Protein AF-A0A6N2Z774-F1 (afdb_monomer_lite)

Radius of gyration: 29.75 Å; chains: 1; bounding box: 78×82×77 Å

Secondary structure (DSSP, 8-state):
-HHHHHHHHHHHHHHHHHHHHHHHHHHHHHHHHHHHHHHHHHHHHHS-SSEEE-TTTHHHHHT---HHHHHHHHHHHHHHHT---HHHHHHHHHHHHHHHHHHHHHHHHHHHHHHTT--EEES-HHHH--HHHHHHHS---TTS-HHHHHHHHHHHHHHHHHHHHHHHHHHHHH-THHHH-EEEEEEESS---SSTT-EEEETTEEEEE-SSS-EEEEE-TT--HHHHHHHHHHHHHHHTS--EEPPS-HHHHHHHHHHHHT--TTHHHHTTSTTGGG-SS---EEEEPP-BPPGGGSSEEEEPPPTTHHHHHHHHHHHT--SHHHHHHHHHHHHHHHIIIIIHHHH--SS--HHHHHHHHHHHHHH---SPPEEEETTTTEEEEHHHHHHHHHHHHHHHHHHSTTTTTS-HHHHHHHHHHHHHH-SS--GGGG---TTHHHHHHHHHHHHHHHHHHHHHHHH-GGGTT-B---HHHHHGGG--

pLDDT: mean 84.82, std 15.82, range [30.66, 98.56]

Sequence (484 aa):
MQRVLCFMYFIVIIEVNVIKLKVLIYLLEDVRVKKIEDDIRQIEKEISETKIILRYGAMSISLFDLEQYEKVVVKINKEREKNQNLEFRKSLIRKYKLVFLSKKRKLNKILNNLKNNKVEFVPKVETVVNKEYLQKFYTYREDISLKENSKHFLKKRINYCIDKVNEELFLLNFHESVYMNSMDEYIGGDFRYRYDAEAIVYEDVNILQDGSHHFAIYTNEKTREKTKRDILNILAYLNGTPIFLFTQNPSFNRKIDDLYQQFDLLDMLRLRKSEYFKEETEEAISLQLPILKNYKNYNVVLFKALEHGEIVDLYHSSLKQFEPLPRCVFLYRVFEYAASVDYKVRVRPTEYKPEDAIEYYIEKAMSYNPNPLYYMNFSSRRITNYFTKLKSEARKIFKEWSVHPYKKNKSRGEIIYSIGRNLVAHGGNGEHNMKYDYDKNYKHINDVNIVLELISRYVIELLNPELKNAVERRKTYYEKKYNY

Organism: Clostridium butyricum (NCBI:txid1492)

Structure (mmCIF, N/CA/C/O backbone):
data_AF-A0A6N2Z774-F1
#
_entry.id   AF-A0A6N2Z774-F1
#
loop_
_atom_site.group_PDB
_atom_site.id
_atom_site.type_symbol
_atom_site.label_atom_id
_atom_site.label_alt_id
_atom_site.label_comp_id
_atom_site.label_asym_id
_atom_site.label_entity_id
_atom_site.label_seq_id
_atom_site.pdbx_PDB_ins_code
_atom_site.Cartn_x
_atom_site.Cartn_y
_atom_site.Cartn_z
_atom_site.occupancy
_atom_site.B_iso_or_equiv
_atom_site.auth_seq_id
_atom_site.auth_comp_id
_atom_site.auth_asym_id
_atom_site.auth_atom_id
_atom_site.pdbx_PDB_model_num
ATOM 1 N N . MET A 1 1 ? 22.077 -53.895 34.869 1.00 47.25 1 MET A N 1
ATOM 2 C CA . MET A 1 1 ? 20.632 -53.715 35.144 1.00 47.25 1 MET A CA 1
ATOM 3 C C . MET A 1 1 ? 20.310 -52.382 35.844 1.00 47.25 1 MET A C 1
ATOM 5 O O . MET A 1 1 ? 19.421 -51.687 35.378 1.00 47.25 1 MET A O 1
ATOM 9 N N . GLN A 1 2 ? 21.068 -51.941 36.860 1.00 36.53 2 GLN A N 1
ATOM 10 C CA . GLN A 1 2 ? 20.840 -50.657 37.568 1.00 36.53 2 GLN A CA 1
ATOM 11 C C . GLN A 1 2 ? 20.927 -49.372 36.709 1.00 36.53 2 GLN A C 1
ATOM 13 O O . GLN A 1 2 ? 20.172 -48.436 36.946 1.00 36.53 2 GLN A O 1
ATOM 18 N N . ARG A 1 3 ? 21.784 -49.314 35.676 1.00 32.78 3 ARG A N 1
ATOM 19 C CA . ARG A 1 3 ? 21.921 -48.115 34.814 1.00 32.78 3 ARG A CA 1
ATOM 20 C C . ARG A 1 3 ? 20.720 -47.853 33.889 1.00 32.78 3 ARG A C 1
ATOM 22 O O . ARG A 1 3 ? 20.478 -46.706 33.536 1.00 32.78 3 ARG A O 1
ATOM 29 N N . VAL A 1 4 ? 19.956 -48.888 33.530 1.00 38.62 4 VAL A N 1
ATOM 30 C CA . VAL A 1 4 ? 18.774 -48.765 32.649 1.00 38.62 4 VAL A CA 1
ATOM 31 C C . VAL A 1 4 ? 17.563 -48.242 33.430 1.00 38.62 4 VAL A C 1
ATOM 33 O O . VAL A 1 4 ? 16.825 -47.398 32.929 1.00 38.62 4 VAL A O 1
ATOM 36 N N . LEU A 1 5 ? 17.421 -48.652 34.697 1.00 32.88 5 LEU A N 1
ATOM 37 C CA . LEU A 1 5 ? 16.381 -48.143 35.596 1.00 32.88 5 LEU A CA 1
ATOM 38 C C . LEU A 1 5 ? 16.539 -46.644 35.895 1.00 32.88 5 LEU A C 1
ATOM 40 O O . LEU A 1 5 ? 15.542 -45.929 35.875 1.00 32.88 5 LEU A O 1
ATOM 44 N N . CYS A 1 6 ? 17.765 -46.141 36.092 1.00 32.25 6 CYS A N 1
ATOM 45 C CA . CYS A 1 6 ? 17.994 -44.701 36.280 1.00 32.25 6 CYS A CA 1
ATOM 46 C C . CYS A 1 6 ? 17.618 -43.866 35.045 1.00 32.25 6 CYS A C 1
ATOM 48 O O . CYS A 1 6 ? 17.086 -42.771 35.202 1.00 32.25 6 CYS A O 1
ATOM 50 N N . PHE A 1 7 ? 17.856 -44.372 33.829 1.00 32.38 7 PHE A N 1
ATOM 51 C CA . PHE A 1 7 ? 17.559 -43.642 32.591 1.00 32.38 7 PHE A CA 1
ATOM 52 C C . PHE A 1 7 ? 16.049 -43.571 32.313 1.00 32.38 7 PHE A C 1
ATOM 54 O O . PHE A 1 7 ? 15.537 -42.508 31.967 1.00 32.38 7 PHE A O 1
ATOM 61 N N . MET A 1 8 ? 15.311 -44.662 32.559 1.00 30.66 8 MET A N 1
ATOM 62 C CA . MET A 1 8 ? 13.842 -44.654 32.490 1.00 30.66 8 MET A CA 1
ATOM 63 C C . MET A 1 8 ? 13.223 -43.728 33.543 1.00 30.66 8 MET A C 1
ATOM 65 O O . MET A 1 8 ? 12.298 -42.986 33.226 1.00 30.66 8 MET A O 1
ATOM 69 N N . TYR A 1 9 ? 13.759 -43.703 34.769 1.00 32.72 9 TYR A N 1
ATOM 70 C CA . TYR A 1 9 ? 13.287 -42.783 35.810 1.00 32.72 9 TYR A CA 1
ATOM 71 C C . TYR A 1 9 ? 13.523 -41.314 35.427 1.00 32.72 9 TYR A C 1
ATOM 73 O O . TYR A 1 9 ? 12.666 -40.467 35.666 1.00 32.72 9 TYR A O 1
ATOM 81 N N . PHE A 1 10 ? 14.653 -41.008 34.780 1.00 32.38 10 PHE A N 1
ATOM 82 C CA . PHE A 1 10 ? 14.978 -39.657 34.319 1.00 32.38 10 PHE A CA 1
ATOM 83 C C . PHE A 1 10 ? 14.059 -39.195 33.175 1.00 32.38 10 PHE A C 1
ATOM 85 O O . PHE A 1 10 ? 13.571 -38.067 33.204 1.00 32.38 10 PHE A O 1
ATOM 92 N N . ILE A 1 11 ? 13.754 -40.076 32.213 1.00 37.44 11 ILE A N 1
ATOM 93 C CA . ILE A 1 11 ? 12.812 -39.792 31.115 1.00 37.44 11 ILE A CA 1
ATOM 94 C C . ILE A 1 11 ? 11.395 -39.561 31.654 1.00 37.44 11 ILE A C 1
ATOM 96 O O . ILE A 1 11 ? 10.767 -38.567 31.299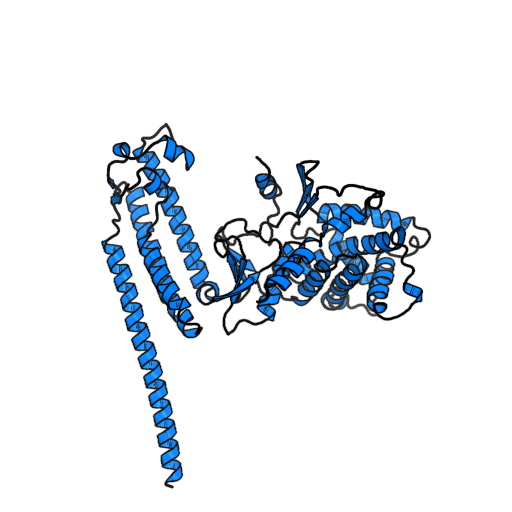 1.00 37.44 11 ILE A O 1
ATOM 100 N N . VAL A 1 12 ? 10.921 -40.406 32.576 1.00 37.09 12 VAL A N 1
ATOM 101 C CA . VAL A 1 12 ? 9.593 -40.249 33.195 1.00 37.09 12 VAL A CA 1
ATOM 102 C C . VAL A 1 12 ? 9.509 -38.957 34.014 1.00 37.09 12 VAL A C 1
ATOM 104 O O . VAL A 1 12 ? 8.499 -38.261 33.957 1.00 37.09 12 VAL A O 1
ATOM 107 N N . ILE A 1 13 ? 10.569 -38.570 34.736 1.00 40.72 13 ILE A N 1
ATOM 108 C CA . ILE A 1 13 ? 10.607 -37.291 35.467 1.00 40.72 13 ILE A CA 1
ATOM 109 C C . ILE A 1 13 ? 10.558 -36.098 34.502 1.00 40.72 13 ILE A C 1
ATOM 111 O O . ILE A 1 13 ? 9.846 -35.129 34.776 1.00 40.72 13 ILE A O 1
ATOM 115 N N . ILE A 1 14 ? 11.271 -36.154 33.373 1.00 39.88 14 ILE A N 1
ATOM 116 C CA . ILE A 1 14 ? 11.230 -35.101 32.349 1.00 39.88 14 ILE A CA 1
ATOM 117 C C . ILE A 1 14 ? 9.830 -35.013 31.728 1.00 39.88 14 ILE A C 1
ATOM 119 O O . ILE A 1 14 ? 9.268 -33.921 31.678 1.00 39.88 14 ILE A O 1
ATOM 123 N N . GLU A 1 15 ? 9.224 -36.131 31.327 1.00 37.12 15 GLU A N 1
ATOM 124 C CA . GLU A 1 15 ? 7.875 -36.145 30.746 1.00 37.12 15 GLU A CA 1
ATOM 125 C C . GLU A 1 15 ? 6.809 -35.657 31.733 1.00 37.12 15 GLU A C 1
ATOM 127 O O . GLU A 1 15 ? 5.984 -34.813 31.382 1.00 37.12 15 GLU A O 1
ATOM 132 N N . VAL A 1 16 ? 6.858 -36.099 32.993 1.00 42.56 16 VAL A N 1
ATOM 133 C CA . VAL A 1 16 ? 5.933 -35.646 34.044 1.00 42.56 16 VAL A CA 1
ATOM 134 C C . VAL A 1 16 ? 6.113 -34.155 34.332 1.00 42.56 16 VAL A C 1
ATOM 136 O O . VAL A 1 16 ? 5.120 -33.452 34.526 1.00 42.56 16 VAL A O 1
ATOM 139 N N . ASN A 1 17 ? 7.343 -33.635 34.322 1.00 40.78 17 ASN A N 1
ATOM 140 C CA . ASN A 1 17 ? 7.591 -32.203 34.499 1.00 40.78 17 ASN A CA 1
ATOM 141 C C . ASN A 1 17 ? 7.139 -31.378 33.288 1.00 40.78 17 ASN A C 1
ATOM 143 O O . ASN A 1 17 ? 6.562 -30.311 33.480 1.00 40.78 17 ASN A O 1
ATOM 147 N N . VAL A 1 18 ? 7.306 -31.874 32.059 1.00 45.81 18 VAL A N 1
ATOM 148 C CA . VAL A 1 18 ? 6.792 -31.225 30.840 1.00 45.81 18 VAL A CA 1
ATOM 149 C C . VAL A 1 18 ? 5.260 -31.218 30.824 1.00 45.81 18 VAL A C 1
ATOM 151 O O . VAL A 1 18 ? 4.656 -30.200 30.483 1.00 45.81 18 VAL A O 1
ATOM 154 N N . ILE A 1 19 ? 4.613 -32.310 31.241 1.00 48.25 19 ILE A N 1
ATOM 155 C CA . ILE A 1 19 ? 3.152 -32.387 31.379 1.00 48.25 19 ILE A CA 1
ATOM 156 C C . ILE A 1 19 ? 2.670 -31.428 32.473 1.00 48.25 19 ILE A C 1
ATOM 158 O O . ILE A 1 19 ? 1.749 -30.653 32.230 1.00 48.25 19 ILE A O 1
ATOM 162 N N . LYS A 1 20 ? 3.318 -31.401 33.645 1.00 40.59 20 LYS A N 1
ATOM 163 C CA . LYS A 1 20 ? 2.998 -30.446 34.720 1.00 40.59 20 LYS A CA 1
ATOM 164 C C . LYS A 1 20 ? 3.179 -28.998 34.276 1.00 40.59 20 LYS A C 1
ATOM 166 O O . LYS A 1 20 ? 2.333 -28.174 34.600 1.00 40.59 20 LYS A O 1
ATOM 171 N N . LEU A 1 21 ? 4.222 -28.689 33.505 1.00 45.69 21 LEU A N 1
ATOM 172 C CA . LEU A 1 21 ? 4.452 -27.348 32.967 1.00 45.69 21 LEU A CA 1
ATOM 173 C C . LEU A 1 21 ? 3.362 -26.960 31.959 1.00 45.69 21 LEU A C 1
ATOM 175 O O . LEU A 1 21 ? 2.822 -25.862 32.046 1.00 45.69 21 LEU A O 1
ATOM 179 N N . LYS A 1 22 ? 2.971 -27.871 31.058 1.00 40.91 22 LYS A N 1
ATOM 180 C CA . LYS A 1 22 ? 1.853 -27.660 30.121 1.00 40.91 22 LYS A CA 1
ATOM 181 C C . LYS A 1 22 ? 0.523 -27.457 30.848 1.00 40.91 22 LYS A C 1
ATOM 183 O O . LYS A 1 22 ? -0.221 -26.550 30.494 1.00 40.91 22 LYS A O 1
ATOM 188 N N . VAL A 1 23 ? 0.242 -28.252 31.880 1.00 47.69 23 VAL A N 1
ATOM 189 C CA . VAL A 1 23 ? -0.965 -28.118 32.712 1.00 47.69 23 VAL A CA 1
ATOM 190 C C . VAL A 1 23 ? -0.944 -26.808 33.500 1.00 47.69 23 VAL A C 1
ATOM 192 O O . VAL A 1 23 ? -1.961 -26.129 33.566 1.00 47.69 23 VAL A O 1
ATOM 195 N N . LEU A 1 24 ? 0.204 -26.399 34.044 1.00 44.47 24 LEU A N 1
ATOM 196 C CA . LEU A 1 24 ? 0.349 -25.130 34.758 1.00 44.47 24 LEU A CA 1
ATOM 197 C C . LEU A 1 24 ? 0.177 -23.927 33.819 1.00 44.47 24 LEU A C 1
ATOM 199 O O . LEU A 1 24 ? -0.508 -22.977 34.178 1.00 44.47 24 LEU A O 1
ATOM 203 N N . ILE A 1 25 ? 0.744 -23.979 32.609 1.00 52.06 25 ILE A N 1
ATOM 204 C CA . ILE A 1 25 ? 0.536 -22.966 31.563 1.00 52.06 25 ILE A CA 1
ATOM 205 C C . ILE A 1 25 ? -0.949 -22.897 31.197 1.00 52.06 25 ILE A C 1
ATOM 207 O O . ILE A 1 25 ? -1.516 -21.809 31.201 1.00 52.06 25 ILE A O 1
ATOM 211 N N . TYR A 1 26 ? -1.600 -24.042 30.982 1.00 45.62 26 TYR A N 1
ATOM 212 C CA . TYR A 1 26 ? -3.029 -24.113 30.673 1.00 45.62 26 TYR A CA 1
ATOM 213 C C . TYR A 1 26 ? -3.905 -23.546 31.803 1.00 45.62 26 TYR A C 1
ATOM 215 O O . TYR A 1 26 ? -4.822 -22.768 31.554 1.00 45.62 26 TYR A O 1
ATOM 223 N N . LEU A 1 27 ? -3.592 -23.868 33.062 1.00 39.91 27 LEU A N 1
ATOM 224 C CA . LEU A 1 27 ? -4.285 -23.333 34.238 1.00 39.91 27 LEU A CA 1
ATOM 225 C C . LEU A 1 27 ? -4.057 -21.823 34.403 1.00 39.91 27 LEU A C 1
ATOM 227 O O . LEU A 1 27 ? -4.984 -21.092 34.747 1.00 39.91 27 LEU A O 1
ATOM 231 N N . LEU A 1 28 ? -2.846 -21.329 34.134 1.00 49.28 28 LEU A N 1
ATOM 232 C CA . LEU A 1 28 ? -2.536 -19.898 34.161 1.00 49.28 28 LEU A CA 1
ATOM 233 C C . LEU A 1 28 ? -3.227 -19.138 33.022 1.00 49.28 28 LEU A C 1
ATOM 235 O O . LEU A 1 28 ? -3.671 -18.006 33.228 1.00 49.28 28 LEU A O 1
ATOM 239 N N . GLU A 1 29 ? -3.349 -19.743 31.841 1.00 51.03 29 GLU A N 1
ATOM 240 C CA . GLU A 1 29 ? -4.142 -19.205 30.736 1.00 51.03 29 GLU A CA 1
ATOM 241 C C . GLU A 1 29 ? -5.631 -19.149 31.097 1.00 51.03 29 GLU A C 1
ATOM 243 O O . GLU A 1 29 ? -6.246 -18.097 30.925 1.00 51.03 29 GLU A O 1
ATOM 248 N N . ASP A 1 30 ? -6.186 -20.207 31.694 1.00 51.56 30 ASP A N 1
ATOM 249 C CA . ASP A 1 30 ? -7.592 -20.271 32.115 1.00 51.56 30 ASP A CA 1
ATOM 250 C C . ASP A 1 30 ? -7.929 -19.229 33.204 1.00 51.56 30 ASP A C 1
ATOM 252 O O . ASP A 1 30 ? -8.925 -18.508 33.107 1.00 51.56 30 ASP A O 1
ATOM 256 N N . VAL A 1 31 ? -7.051 -19.041 34.199 1.00 52.81 31 VAL A N 1
ATOM 257 C CA . VAL A 1 31 ? -7.209 -18.000 35.237 1.00 52.81 31 VAL A CA 1
ATOM 258 C C . VAL A 1 31 ? -7.150 -16.589 34.640 1.00 52.81 31 VAL A C 1
ATOM 260 O O . VAL A 1 31 ? -7.926 -15.709 35.020 1.00 52.81 31 VAL A O 1
ATOM 263 N N . ARG A 1 32 ? -6.250 -16.343 33.680 1.00 53.53 32 ARG A N 1
ATOM 264 C CA . ARG A 1 32 ? -6.123 -15.024 33.037 1.00 53.53 32 ARG A CA 1
ATOM 265 C C . ARG A 1 32 ? -7.250 -14.736 32.040 1.00 53.53 32 ARG A C 1
ATOM 267 O O . ARG A 1 32 ? -7.581 -13.568 31.852 1.00 53.53 32 ARG A O 1
ATOM 274 N N . VAL A 1 33 ? -7.830 -15.752 31.398 1.00 56.53 33 VAL A N 1
ATOM 275 C CA . VAL A 1 33 ? -9.018 -15.613 30.535 1.00 56.53 33 VAL A CA 1
ATOM 276 C C . VAL A 1 33 ? -10.262 -15.314 31.374 1.00 56.53 33 VAL A C 1
ATOM 278 O O . VAL A 1 33 ? -10.975 -14.365 31.047 1.00 56.53 33 VAL A O 1
ATOM 281 N N . LYS A 1 34 ? -10.458 -16.006 32.508 1.00 60.34 34 LYS A N 1
ATOM 282 C CA . LYS A 1 34 ? -11.542 -15.710 33.468 1.00 60.34 34 LYS A CA 1
ATOM 283 C C . LYS A 1 34 ? -11.549 -14.244 33.909 1.00 60.34 34 LYS A C 1
ATOM 285 O O . LYS A 1 34 ? -12.595 -13.604 33.903 1.00 60.34 34 LYS A O 1
ATOM 290 N N . LYS A 1 35 ? -10.370 -13.664 34.157 1.00 73.00 35 LYS A N 1
ATOM 291 C CA . LYS A 1 35 ? -10.234 -12.246 34.531 1.00 73.00 35 LYS A CA 1
ATOM 292 C C . LYS A 1 35 ? -10.750 -11.267 33.461 1.00 73.00 35 LYS A C 1
ATOM 294 O O . LYS A 1 35 ? -11.271 -10.212 33.807 1.00 73.00 35 LYS A O 1
ATOM 299 N N . ILE A 1 36 ? -10.622 -11.596 32.173 1.00 78.94 36 ILE A N 1
ATOM 300 C CA . ILE A 1 36 ? -11.123 -10.743 31.079 1.00 78.94 36 ILE A CA 1
ATOM 301 C C . ILE A 1 36 ? -12.623 -10.922 30.882 1.00 78.94 36 ILE A C 1
ATOM 303 O O . ILE A 1 36 ? -13.319 -9.950 30.607 1.00 78.94 36 ILE A O 1
ATOM 307 N N . GLU A 1 37 ? -13.136 -12.139 31.040 1.00 82.31 37 GLU A N 1
ATOM 308 C CA . GLU A 1 37 ? -14.579 -12.374 31.020 1.00 82.31 37 GLU A CA 1
ATOM 309 C C . GLU A 1 37 ? -15.283 -11.627 32.157 1.00 82.31 37 GLU A C 1
ATOM 311 O O . GLU A 1 37 ? -16.344 -11.047 31.936 1.00 82.31 37 GLU A O 1
ATOM 316 N N . ASP A 1 38 ? -14.673 -11.568 33.340 1.00 86.31 38 ASP A N 1
ATOM 317 C CA . ASP A 1 38 ? -15.190 -10.785 34.462 1.00 86.31 38 ASP A CA 1
ATOM 318 C C . ASP A 1 38 ? -15.124 -9.272 34.197 1.00 86.31 38 ASP A C 1
ATOM 320 O O . ASP A 1 38 ? -16.117 -8.578 34.430 1.00 86.31 38 ASP A O 1
ATOM 324 N N . ASP A 1 39 ? -14.023 -8.766 33.621 1.00 87.81 39 ASP A N 1
ATOM 325 C CA . ASP A 1 39 ? -13.931 -7.375 33.148 1.00 87.81 39 ASP A CA 1
ATOM 326 C C . ASP A 1 39 ? -15.054 -7.070 32.131 1.00 87.81 39 ASP A C 1
ATOM 328 O O . ASP A 1 39 ? -15.746 -6.059 32.250 1.00 87.81 39 ASP A O 1
ATOM 332 N N . ILE A 1 40 ? -15.297 -7.960 31.159 1.00 89.81 40 ILE A N 1
ATOM 333 C CA . ILE A 1 40 ? -16.375 -7.813 30.168 1.00 89.81 40 ILE A CA 1
ATOM 334 C C . ILE A 1 40 ? -17.751 -7.802 30.847 1.00 89.81 40 ILE A C 1
ATOM 336 O O . ILE A 1 40 ? -18.559 -6.920 30.559 1.00 89.81 40 ILE A O 1
ATOM 340 N N . ARG A 1 41 ? -18.025 -8.732 31.770 1.00 89.12 41 ARG A N 1
ATOM 341 C CA . ARG A 1 41 ? -19.296 -8.784 32.517 1.00 89.12 41 ARG A CA 1
ATOM 342 C C . ARG A 1 41 ? -19.533 -7.510 33.321 1.00 89.12 41 ARG A C 1
ATOM 344 O O . ARG A 1 41 ? -20.669 -7.046 33.411 1.00 89.12 41 ARG A O 1
ATOM 351 N N . GLN A 1 42 ? -18.482 -6.939 33.906 1.00 90.94 42 GLN A N 1
ATOM 352 C CA . GLN A 1 42 ? -18.581 -5.677 34.633 1.00 90.94 42 GLN A CA 1
ATOM 353 C C . GLN A 1 42 ? -18.940 -4.522 33.690 1.00 90.94 42 GLN A C 1
ATOM 355 O O . GLN A 1 42 ? -19.852 -3.750 33.984 1.00 90.94 42 GLN A O 1
ATOM 360 N N . ILE A 1 43 ? -18.296 -4.453 32.523 1.00 90.31 43 ILE A N 1
ATOM 361 C CA . ILE A 1 43 ? -18.602 -3.456 31.487 1.00 90.31 43 ILE A CA 1
ATOM 362 C C . ILE A 1 43 ? -20.043 -3.601 30.985 1.00 90.31 43 ILE A C 1
ATOM 364 O O . ILE A 1 43 ? -20.740 -2.605 30.782 1.00 90.31 43 ILE A O 1
ATOM 368 N N . GLU A 1 44 ? -20.520 -4.834 30.798 1.00 89.25 44 GLU A N 1
ATOM 369 C CA . GLU A 1 44 ? -21.893 -5.095 30.364 1.00 89.25 44 GLU A CA 1
ATOM 370 C C . GLU A 1 44 ? -22.939 -4.550 31.345 1.00 89.25 44 GLU A C 1
ATOM 372 O O . GLU A 1 44 ? -24.003 -4.124 30.884 1.00 89.25 44 GLU A O 1
ATOM 377 N N . LYS A 1 45 ? -22.627 -4.524 32.650 1.00 89.38 45 LYS A N 1
ATOM 378 C CA . LYS A 1 45 ? -23.465 -3.932 33.706 1.00 89.38 45 LYS A CA 1
ATOM 379 C C . LYS A 1 45 ? -23.350 -2.407 33.773 1.00 89.38 45 LYS A C 1
ATOM 381 O O . LYS A 1 45 ? -24.348 -1.744 34.029 1.00 89.38 45 LYS A O 1
ATOM 386 N N . GLU A 1 46 ? -22.155 -1.856 33.555 1.00 90.44 46 GLU A N 1
ATOM 387 C CA . GLU A 1 46 ? -21.887 -0.411 33.628 1.00 90.44 46 GLU A CA 1
ATOM 388 C C . GLU A 1 46 ? -22.524 0.358 32.461 1.00 90.44 46 GLU A C 1
ATOM 390 O O . GLU A 1 46 ? -23.138 1.409 32.650 1.00 90.44 46 GLU A O 1
ATOM 395 N N . ILE A 1 47 ? -22.387 -0.163 31.238 1.00 90.62 47 ILE A N 1
ATOM 396 C CA . ILE A 1 47 ? -22.847 0.530 30.034 1.00 90.62 47 ILE A CA 1
ATOM 397 C C . ILE A 1 47 ? -24.347 0.304 29.852 1.00 90.62 47 ILE A C 1
ATOM 399 O O . ILE A 1 47 ? -24.803 -0.808 29.560 1.00 90.62 47 ILE A O 1
ATOM 403 N N . SER A 1 48 ? -25.117 1.385 29.936 1.00 91.19 48 SER A N 1
ATOM 404 C CA . SER A 1 48 ? -26.541 1.348 29.616 1.00 91.19 48 SER A CA 1
ATOM 405 C C . SER A 1 48 ? -26.784 1.124 28.122 1.00 91.19 48 SER A C 1
ATOM 407 O O . SER A 1 48 ? -26.095 1.669 27.261 1.00 91.19 48 SER A O 1
ATOM 409 N N . GLU A 1 49 ? -27.804 0.327 27.808 1.00 94.56 49 GLU A N 1
ATOM 410 C CA . GLU A 1 49 ? -28.245 0.074 26.430 1.00 94.56 49 GLU A CA 1
ATOM 411 C C . GLU A 1 49 ? -29.350 1.038 25.979 1.00 94.56 49 GLU A C 1
ATOM 413 O O . GLU A 1 49 ? -29.711 1.063 24.801 1.00 94.56 49 GLU A O 1
ATO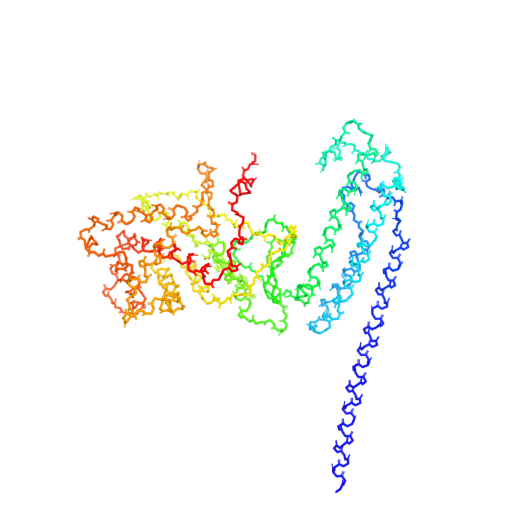M 418 N N . THR A 1 50 ? -29.911 1.801 26.920 1.00 94.25 50 THR A N 1
ATOM 419 C CA . THR A 1 50 ? -31.072 2.681 26.728 1.00 94.25 50 THR A CA 1
ATOM 420 C C . THR A 1 50 ? -30.825 4.107 27.204 1.00 94.25 50 THR A C 1
ATOM 422 O O . THR A 1 50 ? -31.619 4.978 26.882 1.00 94.25 50 THR A O 1
ATOM 425 N N . LYS A 1 51 ? -29.741 4.386 27.934 1.00 94.88 51 LYS A N 1
ATOM 426 C CA . LYS A 1 51 ? -29.393 5.737 28.395 1.00 94.88 51 LYS A CA 1
ATOM 427 C C . LYS A 1 51 ? -28.049 6.165 27.820 1.00 94.88 51 LYS A C 1
ATOM 429 O O . LYS A 1 51 ? -27.047 5.492 28.039 1.00 94.88 51 LYS A O 1
ATOM 434 N N . ILE A 1 52 ? -28.031 7.295 27.118 1.00 94.38 52 ILE A N 1
ATOM 435 C CA . ILE A 1 52 ? -26.825 7.898 26.541 1.00 94.38 52 ILE A CA 1
ATOM 436 C C . ILE A 1 52 ? -26.473 9.143 27.342 1.00 94.38 52 ILE A C 1
ATOM 438 O O . ILE A 1 52 ? -27.243 10.102 27.387 1.00 94.38 52 ILE A O 1
ATOM 442 N N . ILE A 1 53 ? -25.304 9.117 27.977 1.00 92.50 53 ILE A N 1
ATOM 443 C CA . ILE A 1 53 ? -24.849 10.191 28.860 1.00 92.50 53 ILE A CA 1
ATOM 444 C C . ILE A 1 53 ? -24.178 11.287 28.027 1.00 92.50 53 ILE A C 1
ATOM 446 O O . ILE A 1 53 ? -23.151 11.060 27.390 1.00 92.50 53 ILE A O 1
ATOM 450 N N . LEU A 1 54 ? -24.737 12.496 28.064 1.00 89.94 54 LEU A N 1
ATOM 451 C CA . LEU A 1 54 ? -24.252 13.670 27.337 1.00 89.94 54 LEU A CA 1
ATOM 452 C C . LEU A 1 54 ? -23.342 14.543 28.209 1.00 89.94 54 LEU A C 1
ATOM 454 O O . LEU A 1 54 ? -23.572 15.741 28.362 1.00 89.94 54 LEU A O 1
ATOM 458 N N . ARG A 1 55 ? -22.295 13.940 28.790 1.00 87.12 55 ARG A N 1
ATOM 459 C CA . ARG A 1 55 ? -21.363 14.620 29.714 1.00 87.12 55 ARG A CA 1
ATOM 460 C C . ARG A 1 55 ? -20.723 15.875 29.112 1.00 87.12 55 ARG A C 1
ATOM 462 O O . ARG A 1 55 ? -20.435 16.820 29.835 1.00 87.12 55 ARG A O 1
ATOM 469 N N . TYR A 1 56 ? -20.518 15.871 27.799 1.00 86.25 56 TYR A N 1
ATOM 470 C CA . TYR A 1 56 ? -19.880 16.942 27.037 1.00 86.25 56 TYR A CA 1
ATOM 471 C C . TYR A 1 56 ? -20.820 17.504 25.957 1.00 86.25 56 TYR A C 1
ATOM 473 O O . TYR A 1 56 ? -20.375 17.956 24.899 1.00 86.25 56 TYR A O 1
ATOM 481 N N . GLY A 1 57 ? -22.136 17.420 26.187 1.00 86.69 57 GLY A N 1
ATOM 482 C CA . GLY A 1 57 ? -23.147 17.916 25.259 1.00 86.69 57 GLY A CA 1
ATOM 483 C C . GLY A 1 57 ? -23.054 17.256 23.881 1.00 86.69 57 GLY A C 1
ATOM 484 O O . GLY A 1 57 ? -23.040 16.030 23.760 1.00 86.69 57 GLY A O 1
ATOM 485 N N . ALA A 1 58 ? -22.964 18.075 22.830 1.00 83.19 58 ALA A N 1
ATOM 486 C CA . ALA A 1 58 ? -22.868 17.614 21.443 1.00 83.19 58 ALA A CA 1
ATOM 487 C C . ALA A 1 58 ? -21.636 16.722 21.176 1.00 83.19 58 ALA A C 1
ATOM 489 O O . ALA A 1 58 ? -21.722 15.780 20.384 1.00 83.19 58 ALA A O 1
ATOM 490 N N . MET A 1 59 ? -20.511 16.963 21.865 1.00 84.06 59 MET A N 1
ATOM 491 C CA . MET A 1 59 ? -19.287 16.165 21.697 1.00 84.06 59 MET A CA 1
ATOM 492 C C . MET A 1 59 ? -19.484 14.709 22.106 1.00 84.06 59 MET A C 1
ATOM 494 O O . MET A 1 59 ? -18.945 13.821 21.452 1.00 84.06 59 MET A O 1
ATOM 498 N N . SER A 1 60 ? -20.309 14.444 23.124 1.00 87.94 60 SER A N 1
ATOM 499 C CA . SER A 1 60 ? -20.624 13.076 23.549 1.00 87.94 60 SER A CA 1
ATOM 500 C C . SER A 1 60 ? -21.294 12.251 22.448 1.00 87.94 60 SER A C 1
ATOM 502 O O . SER A 1 60 ? -21.173 11.031 22.450 1.00 87.94 60 SER A O 1
ATOM 504 N N . ILE A 1 61 ? -21.979 12.898 21.498 1.00 88.00 61 ILE A N 1
ATOM 505 C CA . ILE A 1 61 ? -22.577 12.235 20.334 1.00 88.00 61 ILE A CA 1
ATOM 506 C C . ILE A 1 61 ? -21.533 12.074 19.228 1.00 88.00 61 ILE A C 1
ATOM 508 O O . ILE A 1 61 ? -21.367 10.977 18.700 1.00 88.00 61 ILE A O 1
ATOM 512 N N . SER A 1 62 ? -20.819 13.151 18.885 1.00 82.81 62 SER A N 1
ATOM 513 C CA . SER A 1 62 ? -19.837 13.142 17.791 1.00 82.81 62 SER A CA 1
ATOM 514 C C . SER A 1 62 ? -18.676 12.179 18.040 1.00 82.81 62 SER A C 1
ATOM 516 O O . SER A 1 62 ? -18.200 11.544 17.101 1.00 82.81 62 SER A O 1
ATOM 518 N N . LEU A 1 63 ? -18.254 12.050 19.298 1.00 84.44 63 LEU A N 1
ATOM 519 C CA . LEU A 1 63 ? -17.141 11.207 19.729 1.00 84.44 63 LEU A CA 1
ATOM 520 C C . LEU A 1 63 ? -17.599 9.904 20.386 1.00 84.44 63 LEU A C 1
ATOM 522 O O . LEU A 1 63 ? -16.759 9.185 20.914 1.00 84.44 63 LEU A O 1
ATOM 526 N N . PHE A 1 64 ? -18.899 9.582 20.341 1.00 91.31 64 PHE A N 1
ATOM 527 C CA . PHE A 1 64 ? -19.442 8.394 20.998 1.00 91.31 64 PHE A CA 1
ATOM 528 C C . PHE A 1 64 ? -18.610 7.146 20.672 1.00 91.31 64 PHE A C 1
ATOM 530 O O . PHE A 1 64 ? -18.401 6.827 19.499 1.00 91.31 64 PHE A O 1
ATOM 537 N N . ASP A 1 65 ? -18.162 6.449 21.710 1.00 89.69 65 ASP A N 1
ATOM 538 C CA . ASP A 1 65 ? -17.591 5.108 21.653 1.00 89.69 65 ASP A CA 1
ATOM 539 C C . ASP A 1 65 ? -17.769 4.424 23.022 1.00 89.69 65 ASP A C 1
ATOM 541 O O . ASP A 1 65 ? -18.159 5.055 24.006 1.00 89.69 65 ASP A O 1
ATOM 545 N N . LEU A 1 66 ? -17.501 3.122 23.094 1.00 93.00 66 LEU A N 1
ATOM 546 C CA . LEU A 1 66 ? -17.519 2.348 24.335 1.00 93.00 66 LEU A CA 1
ATOM 547 C C . LEU A 1 66 ? -16.098 2.217 24.904 1.00 93.00 66 LEU A C 1
ATOM 549 O O . LEU A 1 66 ? -15.509 1.133 24.882 1.00 93.00 66 LEU A O 1
ATOM 553 N N . GLU A 1 67 ? -15.551 3.328 25.404 1.00 89.50 67 GLU A N 1
ATOM 554 C CA . GLU A 1 67 ? -14.166 3.452 25.898 1.00 89.50 67 GLU A CA 1
ATOM 555 C C . GLU A 1 67 ? -13.783 2.414 26.966 1.00 89.50 67 GLU A C 1
ATOM 557 O O . GLU A 1 67 ? -12.612 2.063 27.115 1.00 89.50 67 GLU A O 1
ATOM 562 N N . GLN A 1 68 ? -14.749 1.885 27.720 1.00 91.69 68 GLN A N 1
ATOM 563 C CA . GLN A 1 68 ? -14.498 0.833 28.704 1.00 91.69 68 GLN A CA 1
ATOM 564 C C . GLN A 1 68 ? -13.899 -0.427 28.063 1.00 91.69 68 GLN A C 1
ATOM 566 O O . GLN A 1 68 ? -13.020 -1.048 28.658 1.00 91.69 68 GLN A O 1
ATOM 571 N N . TYR A 1 69 ? -14.327 -0.785 26.847 1.00 94.38 69 TYR A N 1
ATOM 572 C CA . TYR A 1 69 ? -13.740 -1.909 26.115 1.00 94.38 69 TYR A CA 1
ATOM 573 C C . TYR A 1 69 ? -12.300 -1.604 25.686 1.00 94.38 69 TYR A C 1
ATOM 575 O O . TYR A 1 69 ? -11.440 -2.474 25.817 1.00 94.38 69 TYR A O 1
ATOM 583 N N . GLU A 1 70 ? -12.005 -0.365 25.277 1.00 91.38 70 GLU A N 1
ATOM 584 C CA . GLU A 1 70 ? -10.640 0.057 24.922 1.00 91.38 70 GLU A CA 1
ATOM 585 C C . GLU A 1 70 ? -9.682 -0.050 26.109 1.00 91.38 70 GLU A C 1
ATOM 587 O O . GLU A 1 70 ? -8.548 -0.504 25.967 1.00 91.38 70 GLU A O 1
ATOM 592 N N . LYS A 1 71 ? -10.149 0.255 27.326 1.00 90.94 71 LYS A N 1
ATOM 593 C CA . LYS A 1 71 ? -9.346 0.051 28.543 1.00 90.94 71 LYS A CA 1
ATOM 594 C C . LYS A 1 71 ? -8.939 -1.412 28.726 1.00 90.94 71 LYS A C 1
ATOM 596 O O . LYS A 1 71 ? -7.834 -1.670 29.202 1.00 90.94 71 LYS A O 1
ATOM 601 N N . VAL A 1 72 ? -9.791 -2.370 28.352 1.00 93.19 72 VAL A N 1
ATOM 602 C CA . VAL A 1 72 ? -9.450 -3.802 28.400 1.00 93.19 72 VAL A CA 1
ATOM 603 C C . VAL A 1 72 ? -8.440 -4.149 27.309 1.00 93.19 72 VAL A C 1
ATOM 605 O O . VAL A 1 72 ? -7.448 -4.807 27.611 1.00 93.19 72 VAL A O 1
ATOM 608 N N . VAL A 1 73 ? -8.619 -3.648 26.081 1.00 93.06 73 VAL A N 1
ATOM 609 C CA . VAL A 1 73 ? -7.634 -3.806 24.992 1.00 93.06 73 VAL A CA 1
ATOM 610 C C . VAL A 1 73 ? -6.258 -3.292 25.429 1.00 93.06 73 VAL A C 1
ATOM 612 O O . VAL A 1 73 ? -5.268 -4.007 25.297 1.00 93.06 73 VAL A O 1
ATOM 615 N N . VAL A 1 74 ? -6.189 -2.114 26.057 1.00 90.31 74 VAL A N 1
ATOM 616 C CA . VAL A 1 74 ? -4.945 -1.545 26.604 1.00 90.31 74 VAL A CA 1
ATOM 617 C C . VAL A 1 74 ? -4.321 -2.445 27.675 1.00 90.31 74 VAL A C 1
ATOM 619 O O . VAL A 1 74 ? -3.101 -2.607 27.695 1.00 90.31 74 VAL A O 1
ATOM 622 N N . LYS A 1 75 ? -5.116 -3.064 28.561 1.00 90.06 75 LYS A N 1
ATOM 623 C CA . LYS A 1 75 ? -4.588 -4.045 29.531 1.00 90.06 75 LYS A CA 1
ATOM 624 C C . LYS A 1 75 ? -3.960 -5.248 28.817 1.00 90.06 75 LYS A C 1
ATOM 626 O O . LYS A 1 75 ? -2.875 -5.667 29.212 1.00 90.06 75 LYS A O 1
ATOM 631 N N . ILE A 1 76 ? -4.604 -5.771 27.769 1.00 91.50 76 ILE A N 1
ATOM 632 C CA . ILE A 1 76 ? -4.073 -6.898 26.985 1.00 91.50 76 ILE A CA 1
ATOM 633 C C . ILE A 1 76 ? -2.791 -6.481 26.244 1.00 91.50 76 ILE A C 1
ATOM 635 O O . ILE A 1 76 ? -1.804 -7.210 26.305 1.00 91.50 76 ILE A O 1
ATOM 639 N N . ASN A 1 77 ? -2.751 -5.290 25.633 1.00 90.19 77 ASN A N 1
ATOM 640 C CA . ASN A 1 77 ? -1.548 -4.744 24.989 1.00 90.19 77 ASN A CA 1
ATOM 641 C C . ASN A 1 77 ? -0.376 -4.636 25.982 1.00 90.19 77 ASN A C 1
ATOM 643 O O . ASN A 1 77 ? 0.727 -5.082 25.679 1.00 90.19 77 ASN A O 1
ATOM 647 N N . LYS A 1 78 ? -0.623 -4.150 27.208 1.00 89.06 78 LYS A N 1
ATOM 648 C CA . LYS A 1 78 ? 0.396 -4.102 28.274 1.00 89.06 78 LYS A CA 1
ATOM 649 C C . LYS A 1 78 ? 0.905 -5.489 28.677 1.00 89.06 78 LYS A C 1
ATOM 651 O O . LYS A 1 78 ? 2.063 -5.616 29.063 1.00 89.06 78 LYS A O 1
ATOM 656 N N . GLU A 1 79 ? 0.064 -6.526 28.645 1.00 87.19 79 GLU A N 1
ATOM 657 C CA . GLU A 1 79 ? 0.514 -7.913 28.849 1.00 87.19 79 GLU A CA 1
ATOM 658 C C . GLU A 1 79 ? 1.355 -8.407 27.665 1.00 87.19 79 GLU A C 1
ATOM 660 O O . GLU A 1 79 ? 2.391 -9.035 27.883 1.00 87.19 79 GLU A O 1
ATOM 665 N N . ARG A 1 80 ? 0.937 -8.095 26.431 1.00 88.69 80 ARG A N 1
ATOM 666 C CA . ARG A 1 80 ? 1.648 -8.443 25.191 1.00 88.69 80 ARG A CA 1
ATOM 667 C C . ARG A 1 80 ? 3.056 -7.847 25.156 1.00 88.69 80 ARG A C 1
ATOM 669 O O . ARG A 1 80 ? 4.003 -8.548 24.823 1.00 88.69 80 ARG A O 1
ATOM 676 N N . GLU A 1 81 ? 3.203 -6.573 25.502 1.00 85.62 81 GLU A N 1
ATOM 677 C CA . GLU A 1 81 ? 4.488 -5.858 25.458 1.00 85.62 81 GLU A CA 1
ATOM 678 C C . GLU A 1 81 ? 5.495 -6.384 26.486 1.00 85.62 81 GLU A C 1
ATOM 680 O O . GLU A 1 81 ? 6.694 -6.416 26.224 1.00 85.62 81 GLU A O 1
ATOM 685 N N . LYS A 1 82 ? 5.014 -6.868 27.637 1.00 85.88 82 LYS A N 1
ATOM 686 C CA . LYS A 1 82 ? 5.864 -7.446 28.689 1.00 85.88 82 LYS A CA 1
ATOM 687 C C . LYS A 1 82 ? 6.470 -8.799 28.323 1.00 85.88 82 LYS A C 1
ATOM 689 O O . LYS A 1 82 ? 7.376 -9.246 29.020 1.00 85.88 82 LYS A O 1
ATOM 694 N N . ASN A 1 83 ? 5.959 -9.478 27.297 1.00 80.38 83 ASN A N 1
ATOM 695 C CA . ASN A 1 83 ? 6.402 -10.818 26.940 1.00 80.38 83 ASN A CA 1
ATOM 696 C C . ASN A 1 83 ? 6.665 -10.923 25.435 1.00 80.38 83 ASN A C 1
ATOM 698 O O . ASN A 1 83 ? 5.747 -10.812 24.625 1.00 80.38 83 ASN A O 1
ATOM 702 N N . GLN A 1 84 ? 7.928 -11.157 25.077 1.00 76.69 84 GLN A N 1
ATOM 703 C CA . GLN A 1 84 ? 8.362 -11.287 23.686 1.00 76.69 84 GLN A CA 1
ATOM 704 C C . GLN A 1 84 ? 8.018 -12.645 23.057 1.00 76.69 84 GLN A C 1
ATOM 706 O O . GLN A 1 84 ? 7.971 -12.744 21.837 1.00 76.69 84 GLN A O 1
ATOM 711 N N . ASN A 1 85 ? 7.680 -13.654 23.867 1.00 86.44 85 ASN A N 1
ATOM 712 C CA . ASN A 1 85 ? 7.400 -15.000 23.383 1.00 86.44 85 ASN A CA 1
ATOM 713 C C . ASN A 1 85 ? 6.161 -15.050 22.473 1.00 86.44 85 ASN A C 1
ATOM 715 O O . ASN A 1 85 ? 5.048 -14.695 22.879 1.00 86.44 85 ASN A O 1
ATOM 719 N N . LEU A 1 86 ? 6.348 -15.573 21.261 1.00 88.25 86 LEU A N 1
ATOM 720 C CA . LEU A 1 86 ? 5.301 -15.645 20.244 1.00 88.25 86 LEU A CA 1
ATOM 721 C C . LEU A 1 86 ? 4.093 -16.500 20.659 1.00 88.25 86 LEU A C 1
ATOM 723 O O . LEU A 1 86 ? 2.954 -16.086 20.448 1.00 88.25 86 LEU A O 1
ATOM 727 N N . GLU A 1 87 ? 4.306 -17.670 21.268 1.00 88.62 87 GLU A N 1
ATOM 728 C CA . GLU A 1 87 ? 3.201 -18.561 21.663 1.00 88.62 87 GLU A CA 1
ATOM 729 C C . GLU A 1 87 ? 2.331 -17.928 22.759 1.00 88.62 87 GLU A C 1
ATOM 731 O O . GLU A 1 87 ? 1.103 -18.020 22.710 1.00 88.62 87 GLU A O 1
ATOM 736 N N . PHE A 1 88 ? 2.937 -17.180 23.688 1.00 88.62 88 PHE A N 1
ATOM 737 C CA . PHE A 1 88 ? 2.183 -16.377 24.650 1.00 88.62 88 PHE A CA 1
ATOM 738 C C . PHE A 1 88 ? 1.335 -15.298 23.964 1.00 88.62 88 PHE A C 1
ATOM 740 O O . PHE A 1 88 ? 0.159 -15.133 24.277 1.00 88.62 88 PHE A O 1
ATOM 747 N N . ARG A 1 89 ? 1.897 -14.552 23.007 1.00 89.62 89 ARG A N 1
ATOM 748 C CA . ARG A 1 89 ? 1.135 -13.514 22.288 1.00 89.62 89 ARG A CA 1
ATOM 749 C C . ARG A 1 89 ? -0.002 -14.106 21.469 1.00 89.62 89 ARG A C 1
ATOM 751 O O . ARG A 1 89 ? -1.095 -13.544 21.440 1.00 89.62 89 ARG A O 1
ATOM 758 N N . LYS A 1 90 ? 0.227 -15.275 20.874 1.00 90.94 90 LYS A N 1
ATOM 759 C CA . LYS A 1 90 ? -0.799 -16.049 20.181 1.00 90.94 90 LYS A CA 1
ATOM 760 C C . LYS A 1 90 ? -1.948 -16.432 21.113 1.00 90.94 90 LYS A C 1
ATOM 762 O O . LYS A 1 90 ? -3.109 -16.328 20.717 1.00 90.94 90 LYS A O 1
ATOM 767 N N . SER A 1 91 ? -1.674 -16.789 22.370 1.00 88.62 91 SER A N 1
ATOM 768 C CA . SER A 1 91 ? -2.748 -17.094 23.324 1.00 88.62 91 SER A CA 1
ATOM 769 C C . SER A 1 91 ? -3.586 -15.866 23.719 1.00 88.62 91 SER A C 1
ATOM 771 O O . SER A 1 91 ? -4.758 -16.004 24.087 1.00 88.62 91 SER A O 1
ATOM 773 N N . LEU A 1 92 ? -3.071 -14.642 23.523 1.00 91.38 92 LEU A N 1
ATOM 774 C CA . LEU A 1 92 ? -3.840 -13.402 23.702 1.00 91.38 92 LEU A CA 1
ATOM 775 C C . LEU A 1 92 ? -4.870 -13.142 22.592 1.00 91.38 92 LEU A C 1
ATOM 777 O O . LEU A 1 92 ? -5.829 -12.405 22.827 1.00 91.38 92 LEU A O 1
ATOM 781 N N . ILE A 1 93 ? -4.748 -13.765 21.415 1.00 93.06 93 ILE A N 1
ATOM 782 C CA . ILE A 1 93 ? -5.679 -13.562 20.288 1.00 93.06 93 ILE A CA 1
ATOM 783 C C . ILE A 1 93 ? -7.124 -13.853 20.694 1.00 93.06 93 ILE A C 1
ATOM 785 O O . ILE A 1 93 ? -8.036 -13.073 20.402 1.00 93.06 93 ILE A O 1
ATOM 789 N N . ARG A 1 94 ? -7.345 -14.945 21.436 1.00 91.62 94 ARG A N 1
ATOM 790 C CA . ARG A 1 94 ? -8.679 -15.302 21.938 1.00 91.62 94 ARG A CA 1
ATOM 791 C C . ARG A 1 94 ? -9.256 -14.202 22.831 1.00 91.62 94 ARG A C 1
ATOM 793 O O . ARG A 1 94 ? -10.447 -13.912 22.744 1.00 91.62 94 ARG A O 1
ATOM 800 N N . LYS A 1 95 ? -8.420 -13.567 23.656 1.00 92.00 95 LYS A N 1
ATOM 801 C CA . LYS A 1 95 ? -8.833 -12.486 24.557 1.00 92.00 95 LYS A CA 1
ATOM 802 C C . LYS A 1 95 ? -9.274 -11.248 23.775 1.00 92.00 95 LYS A C 1
ATOM 804 O O . LYS A 1 95 ? -10.361 -10.741 24.038 1.00 92.00 95 LYS A O 1
ATOM 809 N N . TYR A 1 96 ? -8.502 -10.813 22.773 1.00 95.31 96 TYR A N 1
ATOM 810 C CA . TYR A 1 96 ? -8.912 -9.709 21.895 1.00 95.31 96 TYR A CA 1
ATOM 811 C C . TYR A 1 96 ? -10.248 -10.006 21.205 1.00 95.31 96 TYR A C 1
ATOM 813 O O . TYR A 1 96 ? -11.168 -9.188 21.267 1.00 95.31 96 TYR A O 1
ATOM 821 N N . LYS A 1 97 ? -10.400 -11.207 20.623 1.00 95.94 97 LYS A N 1
ATOM 822 C CA . LYS A 1 97 ? -11.649 -11.628 19.964 1.00 95.94 97 LYS A CA 1
ATOM 823 C C . LYS A 1 97 ? -12.851 -11.522 20.908 1.00 95.94 97 LYS A C 1
ATOM 825 O O . LYS A 1 97 ? -13.881 -10.982 20.508 1.00 95.94 97 LYS A O 1
ATOM 830 N N . LEU A 1 98 ? -12.728 -11.978 22.158 1.00 95.06 98 LEU A N 1
ATOM 831 C CA . LEU A 1 98 ? -13.802 -11.877 23.157 1.00 95.06 98 LEU A CA 1
ATOM 832 C C . LEU A 1 98 ? -14.206 -10.423 23.438 1.00 95.06 98 LEU A C 1
ATOM 834 O O . LEU A 1 98 ? -15.401 -10.109 23.428 1.00 95.06 98 LEU A O 1
ATOM 838 N N . VAL A 1 99 ? -13.227 -9.535 23.633 1.00 96.38 99 VAL A N 1
ATOM 839 C CA . VAL A 1 99 ? -13.458 -8.105 23.898 1.00 96.38 99 VAL A CA 1
ATOM 840 C C . VAL A 1 99 ? -14.188 -7.449 22.725 1.00 96.38 99 VAL A C 1
ATOM 842 O O . VAL A 1 99 ? -15.252 -6.856 22.918 1.00 96.38 99 VAL A O 1
ATOM 845 N N . PHE A 1 100 ? -13.690 -7.616 21.497 1.00 97.44 100 PHE A N 1
ATOM 846 C CA . PHE A 1 100 ? -14.294 -7.009 20.307 1.00 97.44 100 PHE A CA 1
ATOM 847 C C . PHE A 1 100 ? -15.672 -7.593 19.968 1.00 97.44 100 PHE A C 1
ATOM 849 O O . PHE A 1 100 ? -16.600 -6.844 19.657 1.00 97.44 100 PHE A O 1
ATOM 856 N N . LEU A 1 101 ? -15.871 -8.910 20.100 1.00 97.19 101 LEU A N 1
ATOM 857 C CA . LEU A 1 101 ? -17.193 -9.525 19.931 1.00 97.19 101 LEU A CA 1
ATOM 858 C C . LEU A 1 101 ? -18.198 -8.999 20.962 1.00 97.19 101 LEU A C 1
ATOM 860 O O . LEU A 1 101 ? -19.370 -8.791 20.637 1.00 97.19 101 LEU A O 1
ATOM 864 N N . SER A 1 102 ? -17.765 -8.769 22.201 1.00 96.69 102 SER A N 1
ATOM 865 C CA . SER A 1 102 ? -18.613 -8.166 23.229 1.00 96.69 102 SER A CA 1
ATOM 866 C C . SER A 1 102 ? -18.942 -6.703 22.921 1.00 96.69 102 SER A C 1
ATOM 868 O O . SER A 1 102 ? -20.122 -6.338 22.911 1.00 96.69 102 SER A O 1
ATOM 870 N N . LYS A 1 103 ? -17.941 -5.889 22.548 1.00 97.50 103 LYS A N 1
ATOM 871 C CA . LYS A 1 103 ? -18.135 -4.493 22.114 1.00 97.50 103 LYS A CA 1
ATOM 872 C C . LYS A 1 103 ? -19.149 -4.415 20.969 1.00 97.50 103 LYS A C 1
ATOM 874 O O . LYS A 1 103 ? -20.124 -3.667 21.057 1.00 97.50 103 LYS A O 1
ATOM 879 N N . LYS A 1 104 ? -19.000 -5.261 19.942 1.00 97.88 104 LYS A N 1
ATOM 880 C CA . LYS A 1 104 ? -19.937 -5.362 18.809 1.00 97.88 104 LYS A CA 1
ATOM 881 C C . LYS A 1 104 ? -21.356 -5.710 19.253 1.00 97.88 104 LYS A C 1
ATOM 883 O O . LYS A 1 104 ? -22.311 -5.077 18.805 1.00 97.88 104 LYS A O 1
ATOM 888 N N . ARG A 1 105 ? -21.520 -6.711 20.128 1.00 97.19 105 ARG A N 1
ATOM 889 C CA . ARG A 1 105 ? -22.838 -7.098 20.664 1.00 97.19 105 ARG A CA 1
ATOM 890 C C . ARG A 1 105 ? -23.497 -5.929 21.395 1.00 97.19 105 ARG A C 1
ATOM 892 O O . ARG A 1 105 ? -24.663 -5.639 21.129 1.00 97.19 105 ARG A O 1
ATOM 899 N N . LYS A 1 106 ? -22.755 -5.225 22.251 1.00 97.31 106 LYS A N 1
ATOM 900 C CA . LYS A 1 106 ? -23.269 -4.079 23.013 1.00 97.31 106 LYS A CA 1
ATOM 901 C C . LYS A 1 106 ? -23.667 -2.912 22.103 1.00 97.31 106 LYS A C 1
ATOM 903 O O . LYS A 1 106 ? -24.782 -2.407 22.226 1.00 97.31 106 LYS A O 1
ATOM 908 N N . LEU A 1 107 ? -22.819 -2.550 21.135 1.00 97.81 107 LEU A N 1
ATOM 909 C CA . LEU A 1 107 ? -23.122 -1.526 20.125 1.00 97.81 107 LEU A CA 1
ATOM 910 C C . LEU A 1 107 ? -24.391 -1.863 19.328 1.00 97.81 107 LEU A C 1
ATOM 912 O O . LEU A 1 107 ? -25.252 -1.003 19.156 1.00 97.81 107 LEU A O 1
ATOM 916 N N . ASN A 1 108 ? -24.552 -3.118 18.897 1.00 98.06 108 ASN A N 1
ATOM 917 C CA . ASN A 1 108 ? -25.748 -3.560 18.174 1.00 98.06 108 ASN A CA 1
ATOM 918 C C . ASN A 1 108 ? -27.026 -3.450 19.015 1.00 98.06 108 ASN A C 1
ATOM 920 O O . ASN A 1 108 ? -28.066 -3.048 18.494 1.00 98.06 108 ASN A O 1
ATOM 924 N N . LYS A 1 109 ? -26.968 -3.769 20.313 1.00 97.44 109 LYS A N 1
ATOM 925 C CA . LYS A 1 109 ? -28.119 -3.590 21.210 1.00 97.44 109 LYS A CA 1
ATOM 926 C C . LYS A 1 109 ? -28.500 -2.116 21.357 1.00 97.44 109 LYS A C 1
ATOM 928 O O . LYS A 1 109 ? -29.672 -1.787 21.190 1.00 97.44 109 LYS A O 1
ATOM 933 N N . ILE A 1 110 ? -27.522 -1.231 21.577 1.00 97.31 110 ILE A N 1
ATOM 934 C CA . ILE A 1 110 ? -27.753 0.225 21.639 1.00 97.31 110 ILE A CA 1
ATOM 935 C C . ILE A 1 110 ? -28.358 0.719 20.320 1.00 97.31 110 ILE A C 1
ATOM 937 O O . ILE A 1 110 ? -29.362 1.427 20.326 1.00 97.31 110 ILE A O 1
ATOM 941 N N . LEU A 1 111 ? -27.801 0.298 19.181 1.00 97.88 111 LEU A N 1
ATOM 942 C CA . LEU A 1 111 ? -28.304 0.652 17.854 1.00 97.88 111 LEU A CA 1
ATOM 943 C C . LEU A 1 111 ? -29.756 0.201 17.645 1.00 97.88 111 LEU A C 1
ATOM 945 O O . LEU A 1 111 ? -30.563 0.951 17.094 1.00 97.88 111 LEU A O 1
ATOM 949 N N . ASN A 1 112 ? -30.101 -1.013 18.075 1.00 97.81 112 ASN A N 1
ATOM 950 C CA . ASN A 1 112 ? -31.460 -1.539 17.975 1.00 97.81 112 ASN A CA 1
ATOM 951 C C . ASN A 1 112 ? -32.426 -0.782 18.893 1.00 97.81 112 ASN A C 1
ATOM 953 O O . ASN A 1 112 ? -33.517 -0.417 18.458 1.00 97.81 112 ASN A O 1
ATOM 957 N N . ASN A 1 113 ? -32.021 -0.471 20.124 1.00 97.75 113 ASN A N 1
ATOM 958 C CA . ASN A 1 113 ? -32.818 0.361 21.026 1.00 97.75 113 ASN A CA 1
ATOM 959 C C . ASN A 1 113 ? -33.016 1.773 20.467 1.00 97.75 113 ASN A C 1
ATOM 961 O O . ASN A 1 113 ? -34.115 2.314 20.564 1.00 97.75 113 ASN A O 1
ATOM 965 N N . LEU A 1 114 ? -31.996 2.345 19.822 1.00 96.31 114 LEU A N 1
ATOM 966 C CA . LEU A 1 114 ? -32.076 3.650 19.171 1.00 96.31 114 LEU A CA 1
ATOM 967 C C . LEU A 1 114 ? -33.079 3.636 18.010 1.00 96.31 114 LEU A C 1
ATOM 969 O O . LEU A 1 114 ? -33.934 4.513 17.937 1.00 96.31 114 LEU A O 1
ATOM 973 N N . LYS A 1 115 ? -33.020 2.614 17.142 1.00 94.75 115 LYS A N 1
ATOM 974 C CA . LYS A 1 115 ? -33.984 2.413 16.040 1.00 94.75 115 LYS A CA 1
ATOM 975 C C . LYS A 1 115 ? -35.419 2.238 16.547 1.00 94.75 115 LYS A C 1
ATOM 977 O O . LYS A 1 115 ? -36.346 2.715 15.909 1.00 94.75 115 LYS A O 1
ATOM 982 N N . ASN A 1 116 ? -35.582 1.599 17.704 1.00 95.69 116 ASN A N 1
ATOM 983 C CA . ASN A 1 116 ? -36.875 1.367 18.345 1.00 95.69 116 ASN A CA 1
ATOM 984 C C . ASN A 1 116 ? -37.319 2.521 19.263 1.00 95.69 116 ASN A C 1
ATOM 986 O O . ASN A 1 116 ? -38.249 2.341 20.044 1.00 95.69 116 ASN A O 1
ATOM 990 N N . ASN A 1 117 ? -36.653 3.684 19.217 1.00 92.38 117 ASN A N 1
ATOM 991 C CA . ASN A 1 117 ? -36.948 4.853 20.056 1.00 92.38 117 ASN A CA 1
ATOM 992 C C . ASN A 1 117 ? -36.919 4.595 21.577 1.00 92.38 117 ASN A C 1
ATOM 994 O O . ASN A 1 117 ? -37.513 5.344 22.347 1.00 92.38 117 ASN A O 1
ATOM 998 N N . LYS A 1 118 ? -36.181 3.574 22.024 1.00 95.44 118 LYS A N 1
ATOM 999 C CA . LYS A 1 118 ? -36.012 3.207 23.442 1.00 95.44 118 LYS A CA 1
ATOM 1000 C C . LYS A 1 118 ? -34.821 3.897 24.115 1.00 95.44 118 LYS A C 1
ATOM 1002 O O . LYS A 1 118 ? -34.542 3.625 25.277 1.00 95.44 118 LYS A O 1
ATOM 1007 N N . VAL A 1 119 ? -34.088 4.733 23.377 1.00 95.06 119 VAL A N 1
ATOM 1008 C CA . VAL A 1 119 ? -32.918 5.456 23.885 1.00 95.06 119 VAL A CA 1
ATOM 1009 C C . VAL A 1 119 ? -33.312 6.832 24.416 1.00 95.06 119 VAL A C 1
ATOM 1011 O O . VAL A 1 119 ? -33.920 7.641 23.713 1.00 95.06 119 VAL A O 1
ATOM 1014 N N . GLU A 1 120 ? -32.900 7.101 25.648 1.00 95.38 120 GLU A N 1
ATOM 1015 C CA . GLU A 1 120 ? -33.005 8.370 26.348 1.00 95.38 120 GLU A CA 1
ATOM 1016 C C . GLU A 1 120 ? -31.629 9.047 26.437 1.00 95.38 120 GLU A C 1
ATOM 1018 O O . GLU A 1 120 ? -30.619 8.409 26.739 1.00 95.38 120 GLU A O 1
ATOM 1023 N N . PHE A 1 121 ? -31.592 10.355 26.191 1.00 95.00 121 PHE A N 1
ATOM 1024 C CA . PHE A 1 121 ? -30.407 11.179 26.414 1.00 95.00 121 PHE A CA 1
ATOM 1025 C C . PHE A 1 121 ? -30.453 11.784 27.813 1.00 95.00 121 PHE A C 1
ATOM 1027 O O . PHE A 1 121 ? -31.478 12.345 28.206 1.00 95.00 121 PHE A O 1
ATOM 1034 N N . VAL A 1 122 ? -29.343 11.682 28.543 1.00 93.25 122 VAL A N 1
ATOM 1035 C CA . VAL A 1 122 ? -29.229 12.168 29.919 1.00 93.25 122 VAL A CA 1
ATOM 1036 C C . VAL A 1 122 ? -28.019 13.105 30.039 1.00 93.25 122 VAL A C 1
ATOM 1038 O O . VAL A 1 122 ? -26.889 12.632 29.905 1.00 93.25 122 VAL A O 1
ATOM 1041 N N . PRO A 1 123 ? -28.213 14.410 30.314 1.00 93.00 123 PRO A N 1
ATOM 1042 C CA . PRO A 1 123 ? -29.496 15.126 30.378 1.00 93.00 123 PRO A CA 1
ATOM 1043 C C . PRO A 1 123 ? -30.159 15.275 28.992 1.00 93.00 123 PRO A C 1
ATOM 1045 O O . PRO A 1 123 ? -29.597 14.865 27.975 1.00 93.00 123 PRO A O 1
ATOM 1048 N N . LYS A 1 124 ? -31.373 15.849 28.945 1.00 93.31 124 LYS A N 1
ATOM 1049 C CA . LYS A 1 124 ? -32.129 16.060 27.696 1.00 93.31 124 LYS A CA 1
ATOM 1050 C C . LYS A 1 124 ? -31.299 16.852 26.680 1.00 93.31 124 LYS A C 1
ATOM 1052 O O . LYS A 1 124 ? -30.648 17.829 27.042 1.00 93.31 124 LYS A O 1
ATOM 1057 N N . VAL A 1 125 ? -31.356 16.462 25.409 1.00 91.06 125 VAL A N 1
ATOM 1058 C CA . VAL A 1 125 ? -30.561 17.055 24.315 1.00 91.06 125 VAL A CA 1
ATOM 1059 C C . VAL A 1 125 ? -30.672 18.580 24.294 1.00 91.06 125 VAL A C 1
ATOM 1061 O O . VAL A 1 125 ? -29.661 19.272 24.240 1.00 91.06 125 VAL A O 1
ATOM 1064 N N . GLU A 1 126 ? -31.888 19.098 24.426 1.00 90.75 126 GLU A N 1
ATOM 1065 C CA . GLU A 1 126 ? -32.220 20.523 24.379 1.00 90.75 126 GLU A CA 1
ATOM 1066 C C . GLU A 1 126 ? -31.527 21.346 25.475 1.00 90.75 126 GLU A C 1
ATOM 1068 O O . GLU A 1 126 ? -31.424 22.560 25.353 1.00 90.75 12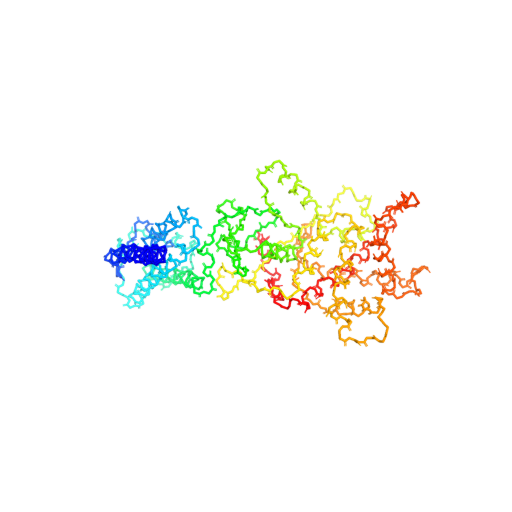6 GLU A O 1
ATOM 1073 N N . THR A 1 127 ? -31.041 20.697 26.536 1.00 88.44 127 THR A N 1
ATOM 1074 C CA . THR A 1 127 ? -30.387 21.381 27.659 1.00 88.44 127 THR A CA 1
ATOM 1075 C C . THR A 1 127 ? -28.882 21.549 27.477 1.00 88.44 127 THR A C 1
ATOM 1077 O O . THR A 1 127 ? -28.306 22.458 28.063 1.00 88.44 127 THR A O 1
ATOM 1080 N N . VAL A 1 128 ? -28.228 20.681 26.695 1.00 87.38 128 VAL A N 1
ATOM 1081 C CA . VAL A 1 128 ? -26.752 20.595 26.662 1.00 87.38 128 VAL A CA 1
ATOM 1082 C C . VAL A 1 128 ? -26.146 20.505 25.264 1.00 87.38 128 VAL A C 1
ATOM 1084 O O . VAL A 1 128 ? -24.928 20.595 25.111 1.00 87.38 128 VAL A O 1
ATOM 1087 N N . VAL A 1 129 ? -26.949 20.291 24.224 1.00 83.94 129 VAL A N 1
ATOM 1088 C CA . VAL A 1 129 ? -26.452 20.120 22.856 1.00 83.94 129 VAL A CA 1
ATOM 1089 C C . VAL A 1 129 ? -26.559 21.432 22.091 1.00 83.94 129 VAL A C 1
ATOM 1091 O O . VAL A 1 129 ? -27.649 21.923 21.820 1.00 83.94 129 VAL A O 1
ATOM 1094 N N . ASN A 1 130 ? -25.410 21.965 21.674 1.00 84.19 130 ASN A N 1
ATOM 1095 C CA . ASN A 1 130 ? -25.350 23.101 20.762 1.00 84.19 130 ASN A CA 1
ATOM 1096 C C . ASN A 1 130 ? -25.553 22.628 19.306 1.00 84.19 130 ASN A C 1
ATOM 1098 O O . ASN A 1 130 ? -24.760 21.837 18.783 1.00 84.19 130 ASN A O 1
ATOM 1102 N N . LYS A 1 131 ? -26.607 23.136 18.653 1.00 83.25 131 LYS A N 1
ATOM 1103 C CA . LYS A 1 131 ? -26.947 22.868 17.245 1.00 83.25 131 LYS A CA 1
ATOM 1104 C C . LYS A 1 131 ? -25.805 23.220 16.284 1.00 83.25 131 LYS A C 1
ATOM 1106 O O . LYS A 1 131 ? -25.465 22.396 15.435 1.00 83.25 131 LYS A O 1
ATOM 1111 N N . GLU A 1 132 ? -25.202 24.399 16.429 1.00 84.00 132 GLU A N 1
ATOM 1112 C CA . GLU A 1 132 ? -24.124 24.880 15.551 1.00 84.00 132 GLU A CA 1
ATOM 1113 C C . GLU A 1 132 ? -22.911 23.953 15.608 1.00 84.00 132 GLU A C 1
ATOM 1115 O O . GLU A 1 132 ? -22.245 23.702 14.606 1.00 84.00 132 GLU A O 1
ATOM 1120 N N . TYR A 1 133 ? -22.641 23.387 16.786 1.00 79.75 133 TYR A N 1
ATOM 1121 C CA . TYR A 1 133 ? -21.558 22.428 16.941 1.00 79.75 133 TYR A CA 1
ATOM 1122 C C . TYR A 1 133 ? -21.841 21.139 16.169 1.00 79.75 133 TYR A C 1
ATOM 1124 O O . TYR A 1 133 ? -20.970 20.655 15.455 1.00 79.75 133 TYR A O 1
ATOM 1132 N N . LEU A 1 134 ? -23.057 20.591 16.256 1.00 75.44 134 LEU A N 1
ATOM 1133 C CA . LEU A 1 134 ? -23.417 19.387 15.500 1.00 75.44 134 LEU A CA 1
ATOM 1134 C C . LEU A 1 134 ? -23.340 19.600 13.981 1.00 75.44 134 LEU A C 1
ATOM 1136 O O . LEU A 1 134 ? -22.889 18.702 13.269 1.00 75.44 134 LEU A O 1
ATOM 1140 N N . GLN A 1 135 ? -23.714 20.790 13.503 1.00 82.56 135 GLN A N 1
ATOM 1141 C CA . GLN A 1 135 ? -23.627 21.172 12.090 1.00 82.56 135 GLN A CA 1
ATOM 1142 C C . GLN A 1 135 ? -22.194 21.146 11.537 1.00 82.56 135 GLN A C 1
ATOM 1144 O O . GLN A 1 135 ? -22.013 20.895 10.347 1.00 82.56 135 GLN A O 1
ATOM 1149 N N . LYS A 1 136 ? -21.168 21.333 12.382 1.00 80.12 136 LYS A N 1
ATOM 1150 C CA . LYS A 1 136 ? -19.757 21.242 11.960 1.00 80.12 136 LYS A CA 1
ATOM 1151 C C . LYS A 1 136 ? -19.333 19.825 11.572 1.00 80.12 136 LYS A C 1
ATOM 1153 O O . LYS A 1 136 ? -18.447 19.668 10.741 1.00 80.12 136 LYS A O 1
ATOM 1158 N N . PHE A 1 137 ? -19.934 18.802 12.180 1.00 69.69 137 PHE A N 1
ATOM 1159 C CA . PHE A 1 137 ? -19.518 17.405 11.993 1.00 69.69 137 PHE A CA 1
ATOM 1160 C C . PHE A 1 137 ? -20.463 16.614 11.092 1.00 69.69 137 PHE A C 1
ATOM 1162 O O . PHE A 1 137 ? -20.059 15.605 10.514 1.00 69.69 137 PHE A O 1
ATOM 1169 N N . TYR A 1 138 ? -21.721 17.042 10.973 1.00 78.62 138 TYR A N 1
ATOM 1170 C CA . TYR A 1 138 ? -22.741 16.297 10.251 1.00 78.62 138 TYR A CA 1
ATOM 1171 C C . TYR A 1 138 ? -23.757 17.207 9.561 1.00 78.62 138 TYR A C 1
ATOM 1173 O O . TYR A 1 138 ? -24.070 18.301 10.020 1.00 78.62 138 TYR A O 1
ATOM 1181 N N . THR A 1 139 ? -24.351 16.694 8.482 1.00 84.44 139 THR A N 1
ATOM 1182 C CA . THR A 1 139 ? -25.468 17.341 7.786 1.00 84.44 139 THR A CA 1
ATOM 1183 C C . THR A 1 139 ? -26.700 17.410 8.690 1.00 84.44 139 THR A C 1
ATOM 1185 O O . THR A 1 139 ? -27.340 16.385 8.937 1.00 84.44 139 THR A O 1
ATOM 1188 N N . TYR A 1 140 ? -27.024 18.609 9.174 1.00 86.31 140 TYR A N 1
ATOM 1189 C CA . TYR A 1 140 ? -28.212 18.878 9.984 1.00 86.31 140 TYR A CA 1
ATOM 1190 C C . TYR A 1 140 ? -29.456 19.042 9.119 1.00 86.31 140 TYR A C 1
ATOM 1192 O O . TYR A 1 140 ? -29.419 19.668 8.061 1.00 86.31 140 TYR A O 1
ATOM 1200 N N . ARG A 1 141 ? -30.560 18.476 9.597 1.00 88.88 141 ARG A N 1
ATOM 1201 C CA . ARG A 1 141 ? -31.872 18.535 8.963 1.00 88.88 141 ARG A CA 1
ATOM 1202 C C . ARG A 1 141 ? -32.755 19.523 9.708 1.00 88.88 141 ARG A C 1
ATOM 1204 O O . ARG A 1 141 ? -33.144 19.262 10.841 1.00 88.88 141 ARG A O 1
ATOM 1211 N N . GLU A 1 142 ? -33.052 20.654 9.078 1.00 89.88 142 GLU A N 1
ATOM 1212 C CA . GLU A 1 142 ? -33.914 21.693 9.662 1.00 89.88 142 GLU A CA 1
ATOM 1213 C C . GLU A 1 142 ? -35.381 21.251 9.781 1.00 89.88 142 GLU A C 1
ATOM 1215 O O . GLU A 1 142 ? -36.129 21.801 10.580 1.00 89.88 142 GLU A O 1
ATOM 1220 N N . ASP A 1 143 ? -35.786 20.218 9.037 1.00 92.81 143 ASP A N 1
ATOM 1221 C CA . ASP A 1 143 ? -37.149 19.683 9.020 1.00 92.81 143 ASP A CA 1
ATOM 1222 C C . ASP A 1 143 ? -37.481 18.757 10.207 1.00 92.81 143 ASP A C 1
ATOM 1224 O O . ASP A 1 143 ? -38.621 18.316 10.345 1.00 92.81 143 ASP A O 1
ATOM 1228 N N . ILE A 1 144 ? -36.511 18.455 11.078 1.00 92.62 144 ILE A N 1
ATOM 1229 C CA . ILE A 1 144 ? -36.699 17.590 12.252 1.00 92.62 144 ILE A CA 1
ATOM 1230 C C . ILE A 1 144 ? -36.111 18.223 13.521 1.00 92.62 144 ILE A C 1
ATOM 1232 O O . ILE A 1 144 ? -35.236 19.087 13.478 1.00 92.62 144 ILE A O 1
ATOM 1236 N N . SER A 1 145 ? -36.571 17.760 14.687 1.00 93.06 145 SER A N 1
ATOM 1237 C CA . SER A 1 145 ? -36.131 18.299 15.981 1.00 93.06 145 SER A CA 1
ATOM 1238 C C . SER A 1 145 ? -34.640 18.062 16.255 1.00 93.06 145 SER A C 1
ATOM 1240 O O . SER A 1 145 ? -34.023 17.136 15.717 1.00 93.06 145 SER A O 1
ATOM 1242 N N . LEU A 1 146 ? -34.060 18.861 17.159 1.00 90.69 146 LEU A N 1
ATOM 1243 C CA . LEU A 1 146 ? -32.674 18.686 17.609 1.00 90.69 146 LEU A CA 1
ATOM 1244 C C . LEU A 1 146 ? -32.445 17.274 18.167 1.00 90.69 146 LEU A C 1
ATOM 1246 O O . LEU A 1 146 ? -31.460 16.627 17.824 1.00 90.69 146 LEU A O 1
ATOM 1250 N N . LYS A 1 147 ? -33.397 16.761 18.956 1.00 92.44 147 LYS A N 1
ATOM 1251 C CA . LYS A 1 147 ? -33.372 15.392 19.482 1.00 92.44 147 LYS A CA 1
ATOM 1252 C C . LYS A 1 147 ? -33.318 14.342 18.374 1.00 92.44 147 LYS A C 1
ATOM 1254 O O . LYS A 1 147 ? -32.561 13.380 18.493 1.00 92.44 147 LYS A O 1
ATOM 1259 N N . GLU A 1 148 ? -34.093 14.507 17.306 1.00 92.75 148 GLU A N 1
ATOM 1260 C CA . GLU A 1 148 ? -34.114 13.537 16.208 1.00 92.75 148 GLU A CA 1
ATOM 1261 C C . GLU A 1 148 ? -32.848 13.624 15.341 1.00 92.75 148 GLU A C 1
ATOM 1263 O O . GLU A 1 148 ? -32.257 12.594 15.008 1.00 92.75 148 GLU A O 1
ATOM 1268 N N . ASN A 1 149 ? -32.332 14.834 15.095 1.00 92.56 149 ASN A N 1
ATOM 1269 C CA . ASN A 1 149 ? -30.996 15.029 14.520 1.00 92.56 149 ASN A CA 1
ATOM 1270 C C . ASN A 1 149 ? -29.915 14.329 15.362 1.00 92.56 149 ASN A C 1
ATOM 1272 O O . ASN A 1 149 ? -29.112 13.558 14.833 1.00 92.56 149 ASN A O 1
ATOM 1276 N N . SER A 1 150 ? -29.931 14.517 16.685 1.00 92.50 150 SER A N 1
ATOM 1277 C CA . SER A 1 150 ? -29.007 13.864 17.618 1.00 92.50 150 SER A CA 1
ATOM 1278 C C . SER A 1 150 ? -29.071 12.337 17.543 1.00 92.50 150 SER A C 1
ATOM 1280 O O . SER A 1 150 ? -28.023 11.690 17.538 1.00 92.50 150 SER A O 1
ATOM 1282 N N . LYS A 1 151 ? -30.264 11.738 17.418 1.00 93.88 151 LYS A N 1
ATOM 1283 C CA . LYS A 1 151 ? -30.394 10.288 17.194 1.00 93.88 151 LYS A CA 1
ATOM 1284 C C . LYS A 1 151 ? -29.810 9.857 15.852 1.00 93.88 151 LYS A C 1
ATOM 1286 O O . LYS A 1 151 ? -29.114 8.843 15.797 1.00 93.88 151 LYS A O 1
ATOM 1291 N N . HIS A 1 152 ? -30.063 10.596 14.772 1.00 92.31 152 HIS A N 1
ATOM 1292 C CA . HIS A 1 152 ? -29.487 10.279 13.463 1.00 92.31 152 HIS A CA 1
ATOM 1293 C C . HIS A 1 152 ? -27.957 10.330 13.475 1.00 92.31 152 HIS A C 1
ATOM 1295 O O . HIS A 1 152 ? -27.312 9.443 12.908 1.00 92.31 152 HIS A O 1
ATOM 1301 N N . PHE A 1 153 ? -27.369 11.320 14.145 1.00 91.81 153 PHE A N 1
ATOM 1302 C CA . PHE A 1 153 ? -25.918 11.426 14.289 1.00 91.81 153 PHE A CA 1
ATOM 1303 C C . PHE A 1 153 ? -25.351 10.313 15.159 1.00 91.81 153 PHE A C 1
ATOM 1305 O O . PHE A 1 153 ? -24.414 9.637 14.735 1.00 91.81 153 PHE A O 1
ATOM 1312 N N . LEU A 1 154 ? -25.979 10.030 16.304 1.00 93.81 154 LEU A N 1
ATOM 1313 C CA . LEU A 1 154 ? -25.588 8.908 17.152 1.00 93.81 154 LEU A CA 1
ATOM 1314 C C . LEU A 1 154 ? -25.642 7.581 16.382 1.00 93.81 154 LEU A C 1
ATOM 1316 O O . LEU A 1 154 ? -24.720 6.779 16.471 1.00 93.81 154 LEU A O 1
ATOM 1320 N N . LYS A 1 155 ? -26.678 7.364 15.563 1.00 95.56 155 LYS A N 1
ATOM 1321 C CA . LYS A 1 155 ? -26.798 6.181 14.699 1.00 95.56 155 LYS A CA 1
ATOM 1322 C C . LYS A 1 155 ? -25.619 6.063 13.730 1.00 95.56 155 LYS A C 1
ATOM 1324 O O . LYS A 1 155 ? -25.053 4.979 13.604 1.00 95.56 155 LYS A O 1
ATOM 1329 N N . LYS A 1 156 ? -25.246 7.155 13.049 1.00 93.31 156 LYS A N 1
ATOM 1330 C CA . LYS A 1 156 ? -24.074 7.177 12.153 1.00 93.31 156 LYS A CA 1
ATOM 1331 C C . LYS A 1 156 ? -22.793 6.847 12.918 1.00 93.31 156 LYS A C 1
ATOM 1333 O O . LYS A 1 156 ? -22.014 6.021 12.452 1.00 93.31 156 LYS A O 1
ATOM 1338 N N . ARG A 1 157 ? -22.609 7.433 14.104 1.00 93.44 157 ARG A N 1
ATOM 1339 C CA . ARG A 1 157 ? -21.427 7.201 14.935 1.00 93.44 157 ARG A CA 1
ATOM 1340 C C . ARG A 1 157 ? -21.346 5.766 15.469 1.00 93.44 157 ARG A C 1
ATOM 1342 O O . ARG A 1 157 ? -20.286 5.161 15.386 1.00 93.44 157 ARG A O 1
ATOM 1349 N N . ILE A 1 158 ? -22.456 5.182 15.926 1.00 96.25 158 ILE A N 1
ATOM 1350 C CA . ILE A 1 158 ? -22.506 3.772 16.350 1.00 96.25 158 ILE A CA 1
ATOM 1351 C C . ILE A 1 158 ? -22.161 2.837 15.187 1.00 96.25 158 ILE A C 1
ATOM 1353 O O . ILE A 1 158 ? -21.382 1.908 15.377 1.00 96.25 158 ILE A O 1
ATOM 1357 N N . ASN A 1 159 ? -22.706 3.080 13.989 1.00 95.81 159 ASN A N 1
ATOM 1358 C CA . ASN A 1 159 ? -22.355 2.291 12.805 1.00 95.81 159 ASN A CA 1
ATOM 1359 C C . ASN A 1 159 ? -20.854 2.382 12.497 1.00 95.81 159 ASN A C 1
ATOM 1361 O O . ASN A 1 159 ? -20.224 1.351 12.307 1.00 95.81 159 ASN A O 1
ATOM 1365 N N . TYR A 1 160 ? -20.270 3.584 12.552 1.00 92.62 160 TYR A N 1
ATOM 1366 C CA . TYR A 1 160 ? -18.823 3.765 12.410 1.00 92.62 160 TYR A CA 1
ATOM 1367 C C . TYR A 1 160 ? -18.026 2.944 13.442 1.00 92.62 160 TYR A C 1
ATOM 1369 O O . TYR A 1 160 ? -17.078 2.251 13.079 1.00 92.62 160 TYR A O 1
ATOM 1377 N N . CYS A 1 161 ? -18.427 2.957 14.720 1.00 94.62 161 CYS A N 1
ATOM 1378 C CA . CYS A 1 161 ? -17.790 2.129 15.750 1.00 94.62 161 CYS A CA 1
ATOM 1379 C C . CYS A 1 161 ? -17.936 0.627 15.461 1.00 94.62 161 CYS A C 1
ATOM 1381 O O . CYS A 1 161 ? -16.996 -0.133 15.677 1.00 94.62 161 CYS A O 1
ATOM 1383 N N . ILE A 1 162 ? -19.096 0.181 14.965 1.00 96.75 162 ILE A N 1
ATOM 1384 C CA . ILE A 1 162 ? -19.314 -1.218 14.566 1.00 96.75 162 ILE A CA 1
ATOM 1385 C C . ILE A 1 162 ? -18.389 -1.598 13.406 1.00 96.75 162 ILE A C 1
ATOM 1387 O O . ILE A 1 162 ? -17.800 -2.677 13.445 1.00 96.75 162 ILE A O 1
ATOM 1391 N N . ASP A 1 163 ? -18.236 -0.730 12.406 1.00 94.25 163 ASP A N 1
ATOM 1392 C CA . ASP A 1 163 ? -17.346 -0.961 11.266 1.00 94.25 163 ASP A CA 1
ATOM 1393 C C . ASP A 1 163 ? -15.887 -1.073 11.714 1.00 94.25 163 ASP A C 1
ATOM 1395 O O . ASP A 1 163 ? -15.200 -2.008 11.304 1.00 94.25 163 ASP A O 1
ATOM 1399 N N . LYS A 1 164 ? -15.451 -0.220 12.648 1.00 92.62 164 LYS A N 1
ATOM 1400 C CA . LYS A 1 164 ? -14.127 -0.326 13.276 1.00 92.62 164 LYS A CA 1
ATOM 1401 C C . LYS A 1 164 ? -13.935 -1.637 14.032 1.00 92.62 164 LYS A C 1
ATOM 1403 O O . LYS A 1 164 ? -12.925 -2.304 13.863 1.00 92.62 164 LYS A O 1
ATOM 1408 N N . VAL A 1 165 ? -14.929 -2.079 14.799 1.00 95.94 165 VAL A N 1
ATOM 1409 C CA . VAL A 1 165 ? -14.857 -3.385 15.473 1.00 95.94 165 VAL A CA 1
ATOM 1410 C C . VAL A 1 165 ? -14.844 -4.548 14.471 1.00 95.94 165 VAL A C 1
ATOM 1412 O O . VAL A 1 165 ? -14.198 -5.564 14.715 1.00 95.94 165 VAL A O 1
ATOM 1415 N N . ASN A 1 166 ? -15.547 -4.431 13.342 1.00 95.94 166 ASN A N 1
ATOM 1416 C CA . ASN A 1 166 ? -15.510 -5.442 12.284 1.00 95.94 166 ASN A CA 1
ATOM 1417 C C . ASN A 1 166 ? -14.134 -5.528 11.614 1.00 95.94 166 ASN A C 1
ATOM 1419 O O . ASN A 1 166 ? -13.697 -6.634 11.314 1.00 95.94 166 ASN A O 1
ATOM 1423 N N . GLU A 1 167 ? -13.470 -4.392 11.403 1.00 95.00 167 GLU A N 1
ATOM 1424 C CA . GLU A 1 167 ? -12.093 -4.301 10.905 1.00 95.00 167 GLU A CA 1
ATOM 1425 C C . GLU A 1 167 ? -11.110 -5.009 11.851 1.00 95.00 167 GLU A C 1
ATOM 1427 O O . GLU A 1 167 ? -10.360 -5.881 11.410 1.00 95.00 167 GLU A O 1
ATOM 1432 N N . GLU A 1 168 ? -11.201 -4.758 13.160 1.00 95.44 168 GLU A N 1
ATOM 1433 C CA . GLU A 1 168 ? -10.361 -5.445 14.153 1.00 95.44 168 GLU A CA 1
ATOM 1434 C C . GLU A 1 168 ? -10.619 -6.956 14.200 1.00 95.44 168 GLU A C 1
ATOM 1436 O O . GLU A 1 168 ? -9.696 -7.772 14.209 1.00 95.44 168 GLU A O 1
ATOM 1441 N N . LEU A 1 169 ? -11.892 -7.366 14.165 1.00 96.56 169 LEU A N 1
ATOM 1442 C CA . LEU A 1 169 ? -12.258 -8.782 14.098 1.00 96.56 169 LEU A CA 1
ATOM 1443 C C . LEU A 1 169 ? -11.794 -9.439 12.794 1.00 96.56 169 LEU A C 1
ATOM 1445 O O . LEU A 1 169 ? -11.474 -10.626 12.795 1.00 96.56 169 LEU A O 1
ATOM 1449 N N . PHE A 1 170 ? -11.771 -8.703 11.683 1.00 95.75 170 PHE A N 1
ATOM 1450 C CA . PHE A 1 170 ? -11.238 -9.191 10.417 1.00 95.75 170 PHE A CA 1
ATOM 1451 C C . PHE A 1 170 ? -9.735 -9.473 10.537 1.00 95.75 170 PHE A C 1
ATOM 1453 O O . PHE A 1 170 ? -9.311 -10.590 10.232 1.00 95.75 170 PHE A O 1
ATOM 1460 N N . LEU A 1 171 ? -8.953 -8.525 11.064 1.00 95.00 171 LEU A N 1
ATOM 1461 C CA . LEU A 1 171 ? -7.524 -8.722 11.319 1.00 95.00 171 LEU A CA 1
ATOM 1462 C C . LEU A 1 171 ? -7.281 -9.914 12.252 1.00 95.00 171 LEU A C 1
ATOM 1464 O O . LEU A 1 171 ? -6.523 -10.814 11.913 1.00 95.00 171 LEU A O 1
ATOM 1468 N N . LEU A 1 172 ? -8.006 -10.012 13.367 1.00 95.38 172 LEU A N 1
ATOM 1469 C CA . LEU A 1 172 ? -7.882 -11.137 14.300 1.00 95.38 172 LEU A CA 1
ATOM 1470 C C . LEU A 1 172 ? -8.246 -12.498 13.697 1.00 95.38 172 LEU A C 1
ATOM 1472 O O . LEU A 1 172 ? -7.826 -13.518 14.228 1.00 95.38 172 LEU A O 1
ATOM 1476 N N . ASN A 1 173 ? -9.075 -12.560 12.657 1.00 94.31 173 ASN A N 1
ATOM 1477 C CA . ASN A 1 173 ? -9.496 -13.836 12.073 1.00 94.31 173 ASN A CA 1
ATOM 1478 C C . ASN A 1 173 ? -8.618 -14.287 10.906 1.00 94.31 173 ASN A C 1
ATOM 1480 O O . ASN A 1 173 ? -8.510 -15.488 10.679 1.00 94.31 173 ASN A O 1
ATOM 1484 N N . PHE A 1 174 ? -8.024 -13.348 10.168 1.00 93.38 174 PHE A N 1
ATOM 1485 C CA . PHE A 1 174 ? -7.323 -13.649 8.916 1.00 93.38 174 PHE A CA 1
ATOM 1486 C C . PHE A 1 174 ? -5.861 -13.185 8.894 1.00 93.38 174 PHE A C 1
ATOM 1488 O O . PHE A 1 174 ? -5.086 -13.677 8.080 1.00 93.38 174 PHE A O 1
ATOM 1495 N N . HIS A 1 175 ? -5.473 -12.281 9.795 1.00 93.69 175 HIS A N 1
ATOM 1496 C CA . HIS A 1 175 ? -4.153 -11.650 9.867 1.00 93.69 175 HIS A CA 1
ATOM 1497 C C . HIS A 1 175 ? -3.707 -11.486 11.332 1.00 93.69 175 HIS A C 1
ATOM 1499 O O . HIS A 1 175 ? -3.361 -10.394 11.784 1.00 93.69 175 HIS A O 1
ATOM 1505 N N . GLU A 1 176 ? -3.733 -12.587 12.094 1.00 93.44 176 GLU A N 1
ATOM 1506 C CA . GLU A 1 176 ? -3.394 -12.607 13.529 1.00 93.44 176 GLU A CA 1
ATOM 1507 C C . GLU A 1 176 ? -1.990 -12.055 13.824 1.00 93.44 176 GLU A C 1
ATOM 1509 O O . GLU A 1 176 ? -1.749 -11.569 14.929 1.00 93.44 176 GLU A O 1
ATOM 1514 N N . SER A 1 177 ? -1.080 -12.092 12.841 1.00 91.75 177 SER A N 1
ATOM 1515 C CA . SER A 1 177 ? 0.271 -11.524 12.928 1.00 91.75 177 SER A CA 1
ATOM 1516 C C . SER A 1 177 ? 0.260 -10.075 13.409 1.00 91.75 177 SER A C 1
ATOM 1518 O O . SER A 1 177 ? 1.045 -9.742 14.287 1.00 91.75 177 SER A O 1
ATOM 1520 N N . VAL A 1 178 ? -0.706 -9.255 12.981 1.00 93.12 178 VAL A N 1
ATOM 1521 C CA . VAL A 1 178 ? -0.837 -7.849 13.415 1.00 93.12 178 VAL A CA 1
ATOM 1522 C C . VAL A 1 178 ? -0.930 -7.710 14.941 1.00 93.12 178 VAL A C 1
ATOM 1524 O O . VAL A 1 178 ? -0.457 -6.734 15.516 1.00 93.12 178 VAL A O 1
ATOM 1527 N N . TYR A 1 179 ? -1.501 -8.706 15.619 1.00 92.38 179 TYR A N 1
ATOM 1528 C CA . TYR A 1 179 ? -1.673 -8.723 17.072 1.00 92.38 179 TYR A CA 1
ATOM 1529 C C . TYR A 1 179 ? -0.566 -9.474 17.824 1.00 92.38 179 TYR A C 1
ATOM 1531 O O . TYR A 1 179 ? -0.463 -9.342 19.048 1.00 92.38 179 TYR A O 1
ATOM 1539 N N . MET A 1 180 ? 0.237 -10.269 17.115 1.00 91.69 180 MET A N 1
ATOM 1540 C CA . MET A 1 180 ? 1.344 -11.052 17.673 1.00 91.69 180 MET A CA 1
ATOM 1541 C C . MET A 1 180 ? 2.705 -10.383 17.470 1.00 91.69 180 MET A C 1
ATOM 1543 O O . MET A 1 180 ? 3.636 -10.630 18.241 1.00 91.69 180 MET A O 1
ATOM 1547 N N . ASN A 1 181 ? 2.816 -9.547 16.445 1.00 93.06 181 ASN A N 1
ATOM 1548 C CA . ASN A 1 181 ? 4.045 -8.873 16.090 1.00 93.06 181 ASN A CA 1
ATOM 1549 C C . ASN A 1 181 ? 4.402 -7.785 17.105 1.00 93.06 181 ASN A C 1
ATOM 1551 O O . ASN A 1 181 ? 3.567 -7.266 17.852 1.00 93.06 181 ASN A O 1
ATOM 1555 N N . SER A 1 182 ? 5.683 -7.445 17.139 1.00 90.81 182 SER A N 1
ATOM 1556 C CA . SER A 1 182 ? 6.203 -6.277 17.841 1.00 90.81 182 SER A CA 1
ATOM 1557 C C . SER A 1 182 ? 6.955 -5.385 16.890 1.00 90.81 182 SER A C 1
ATOM 1559 O O . SER A 1 182 ? 7.404 -5.838 15.843 1.00 90.81 182 SER A O 1
ATOM 1561 N N . MET A 1 183 ? 7.045 -4.116 17.272 1.00 90.81 183 MET A N 1
ATOM 1562 C CA . MET A 1 183 ? 7.839 -3.141 16.549 1.00 90.81 183 MET A CA 1
ATOM 1563 C C . MET A 1 183 ? 9.285 -3.643 16.467 1.00 90.81 183 MET A C 1
ATOM 1565 O O . MET A 1 183 ? 9.846 -4.050 17.485 1.00 90.81 183 MET A O 1
ATOM 1569 N N . ASP A 1 184 ? 9.821 -3.662 15.252 1.00 91.69 184 ASP A N 1
ATOM 1570 C CA . ASP A 1 184 ? 11.174 -4.115 14.930 1.00 91.69 184 ASP A CA 1
ATOM 1571 C C . ASP A 1 184 ? 12.040 -2.886 14.621 1.00 91.69 184 ASP A C 1
ATOM 1573 O O . ASP A 1 184 ? 12.873 -2.468 15.424 1.00 91.69 184 ASP A O 1
ATOM 1577 N N . GLU A 1 185 ? 11.763 -2.226 13.495 1.00 91.88 185 GLU A N 1
ATOM 1578 C CA . GLU A 1 185 ? 12.575 -1.128 12.968 1.00 91.88 185 GLU A CA 1
ATOM 1579 C C . GLU A 1 185 ? 11.688 -0.017 12.388 1.00 91.88 185 GLU A C 1
ATOM 1581 O O . GLU A 1 185 ? 10.601 -0.265 11.858 1.00 91.88 185 GLU A O 1
ATOM 1586 N N . TYR A 1 186 ? 12.150 1.232 12.477 1.00 91.12 186 TYR A N 1
ATOM 1587 C CA . TYR A 1 186 ? 11.507 2.344 11.775 1.00 91.12 186 TYR A CA 1
ATOM 1588 C C . TYR A 1 186 ? 11.855 2.309 10.288 1.00 91.12 186 TYR A C 1
ATOM 1590 O O . TYR A 1 186 ? 12.949 1.906 9.897 1.00 91.12 186 TYR A O 1
ATOM 1598 N N . ILE A 1 187 ? 10.925 2.765 9.463 1.00 89.31 187 ILE A N 1
ATOM 1599 C CA . ILE A 1 187 ? 11.068 2.862 8.017 1.00 89.31 187 ILE A CA 1
ATOM 1600 C C . ILE A 1 187 ? 11.428 4.309 7.673 1.00 89.31 187 ILE A C 1
ATOM 1602 O O . ILE A 1 187 ? 10.716 5.236 8.060 1.00 89.31 187 ILE A O 1
ATOM 1606 N N . GLY A 1 188 ? 12.534 4.479 6.953 1.00 83.25 188 GLY A N 1
ATOM 1607 C CA . GLY A 1 188 ? 12.974 5.741 6.362 1.00 83.25 188 GLY A CA 1
ATOM 1608 C C . GLY A 1 188 ? 12.481 5.942 4.927 1.00 83.25 188 GLY A C 1
ATOM 1609 O O . GLY A 1 188 ? 11.970 5.011 4.294 1.00 83.25 188 GLY A O 1
ATOM 1610 N N . GLY A 1 189 ? 12.685 7.152 4.400 1.00 74.12 189 GLY A N 1
ATOM 1611 C CA . GLY A 1 189 ? 12.137 7.609 3.121 1.00 74.12 189 GLY A CA 1
ATOM 1612 C C . GLY A 1 189 ? 10.796 8.343 3.262 1.00 74.12 189 GLY A C 1
ATOM 1613 O O . GLY A 1 189 ? 10.207 8.407 4.341 1.00 74.12 189 GLY A O 1
ATOM 1614 N N . ASP A 1 190 ? 10.293 8.910 2.158 1.00 67.50 190 ASP A N 1
ATOM 1615 C CA . ASP A 1 190 ? 8.984 9.581 2.152 1.00 67.50 190 ASP A CA 1
ATOM 1616 C C . ASP A 1 190 ? 7.874 8.529 2.052 1.00 67.50 190 ASP A C 1
ATOM 1618 O O . ASP A 1 190 ? 7.651 7.897 1.014 1.00 67.50 190 ASP A O 1
ATOM 1622 N N . PHE A 1 191 ? 7.189 8.321 3.169 1.00 67.31 191 PHE A N 1
ATOM 1623 C CA . PHE A 1 191 ? 6.025 7.461 3.266 1.00 67.31 191 PHE A CA 1
ATOM 1624 C C . PHE A 1 191 ? 4.930 8.214 4.011 1.00 67.31 191 PHE A C 1
ATOM 1626 O O . PHE A 1 191 ? 5.196 8.904 4.990 1.00 67.31 191 PHE A O 1
ATOM 1633 N N . ARG A 1 192 ? 3.687 8.129 3.537 1.00 63.34 192 ARG A N 1
ATOM 1634 C CA . ARG A 1 192 ? 2.527 8.727 4.209 1.00 63.34 192 ARG A CA 1
ATOM 1635 C C . ARG A 1 192 ? 1.306 7.875 3.941 1.00 63.34 192 ARG A C 1
ATOM 1637 O O . ARG A 1 192 ? 1.075 7.470 2.803 1.00 63.34 192 ARG A O 1
ATOM 1644 N N . TYR A 1 193 ? 0.494 7.669 4.970 1.00 65.88 193 TYR A N 1
ATOM 1645 C CA . TYR A 1 193 ? -0.813 7.064 4.786 1.00 65.88 193 TYR A CA 1
ATOM 1646 C C . TYR A 1 193 ? -1.828 8.043 4.219 1.00 65.88 193 TYR A C 1
ATOM 1648 O O . TYR A 1 193 ? -1.729 9.264 4.361 1.00 65.88 193 TYR A O 1
ATOM 1656 N N . ARG A 1 194 ? -2.879 7.468 3.633 1.00 62.38 194 ARG A N 1
ATOM 1657 C CA . ARG A 1 194 ? -4.126 8.192 3.410 1.00 62.38 194 ARG A CA 1
ATOM 1658 C C . ARG A 1 194 ? -4.904 8.407 4.716 1.00 62.38 194 ARG A C 1
ATOM 1660 O O . ARG A 1 194 ? -5.630 9.394 4.813 1.00 62.38 194 ARG A O 1
ATOM 1667 N N . TYR A 1 195 ? -4.766 7.498 5.685 1.00 61.78 195 TYR A N 1
ATOM 1668 C CA . TYR A 1 195 ? -5.446 7.533 6.982 1.00 61.78 195 TYR A CA 1
ATOM 1669 C C . TYR A 1 195 ? -4.501 7.116 8.119 1.00 61.78 195 TYR A C 1
ATOM 1671 O O . TYR A 1 195 ? -3.821 6.106 7.995 1.00 61.78 195 TYR A O 1
ATOM 1679 N N . ASP A 1 196 ? -4.531 7.815 9.257 1.00 64.38 196 ASP A N 1
ATOM 1680 C CA . ASP A 1 196 ? -3.603 7.574 10.383 1.00 64.38 196 ASP A CA 1
ATOM 1681 C C . ASP A 1 196 ? -3.674 6.159 10.996 1.00 64.38 196 ASP A C 1
ATOM 1683 O O . ASP A 1 196 ? -2.743 5.713 11.659 1.00 64.38 196 ASP A O 1
ATOM 1687 N N . ALA A 1 197 ? -4.787 5.447 10.793 1.00 70.94 197 ALA A N 1
ATOM 1688 C CA . ALA A 1 197 ? -5.026 4.101 11.322 1.00 70.94 197 ALA A CA 1
ATOM 1689 C C . ALA A 1 197 ? -4.902 3.003 10.250 1.00 70.94 197 ALA A C 1
ATOM 1691 O O . ALA A 1 197 ? -5.509 1.944 10.390 1.00 70.94 197 ALA A O 1
ATOM 1692 N N . GLU A 1 198 ? -4.225 3.279 9.135 1.00 84.31 198 GLU A N 1
ATOM 1693 C CA . GLU A 1 198 ? -4.031 2.295 8.072 1.00 84.31 198 GLU A CA 1
ATOM 1694 C C . GLU A 1 198 ? -2.968 1.255 8.460 1.00 84.31 198 GLU A C 1
ATOM 1696 O O . GLU A 1 198 ? -1.888 1.590 8.947 1.00 84.31 198 GLU A O 1
ATOM 1701 N N . ALA A 1 199 ? -3.288 -0.022 8.252 1.00 90.31 199 ALA A N 1
ATOM 1702 C CA . ALA A 1 199 ? -2.365 -1.135 8.441 1.00 90.31 199 ALA A CA 1
ATOM 1703 C C . ALA A 1 199 ? -2.009 -1.766 7.096 1.00 90.31 199 ALA A C 1
ATOM 1705 O O . ALA A 1 199 ? -2.902 -2.181 6.356 1.00 90.31 199 ALA A O 1
ATOM 1706 N N . ILE A 1 200 ? -0.719 -1.900 6.793 1.00 93.94 200 ILE A N 1
ATOM 1707 C CA . ILE A 1 200 ? -0.257 -2.665 5.626 1.00 93.94 200 ILE A CA 1
ATOM 1708 C C . ILE A 1 200 ? 0.191 -4.034 6.097 1.00 93.94 200 ILE A C 1
ATOM 1710 O O . ILE A 1 200 ? 1.003 -4.125 7.012 1.00 93.94 200 ILE A O 1
ATOM 1714 N N . VAL A 1 201 ? -0.315 -5.092 5.472 1.00 95.62 201 VAL A N 1
ATOM 1715 C CA . VAL A 1 201 ? -0.010 -6.476 5.842 1.00 95.62 201 VAL A CA 1
ATOM 1716 C C . VAL A 1 201 ? 0.521 -7.239 4.630 1.00 95.62 201 VAL A C 1
ATOM 1718 O O . VAL A 1 201 ? -0.073 -7.187 3.550 1.00 95.62 201 VAL A O 1
ATOM 1721 N N . TYR A 1 202 ? 1.617 -7.970 4.829 1.00 95.62 202 TYR A N 1
ATOM 1722 C CA . TYR A 1 202 ? 2.218 -8.887 3.859 1.00 95.62 202 TYR A CA 1
ATOM 1723 C C . TYR A 1 202 ? 2.712 -10.137 4.593 1.00 95.62 202 TYR A C 1
ATOM 1725 O O . TYR A 1 202 ? 3.589 -10.044 5.448 1.00 95.62 202 TYR A O 1
ATOM 1733 N N . GLU A 1 203 ? 2.143 -11.299 4.266 1.00 93.31 203 GLU A N 1
ATOM 1734 C CA . GLU A 1 203 ? 2.394 -12.559 4.984 1.00 93.31 203 GLU A CA 1
ATOM 1735 C C . GLU A 1 203 ? 2.258 -12.389 6.516 1.00 93.31 203 GLU A C 1
ATOM 1737 O O . GLU A 1 203 ? 1.166 -12.109 7.020 1.00 93.31 203 GLU A O 1
ATOM 1742 N N . ASP A 1 204 ? 3.351 -12.561 7.261 1.00 92.75 204 ASP A N 1
ATOM 1743 C CA . ASP A 1 204 ? 3.428 -12.434 8.713 1.00 92.75 204 ASP A CA 1
ATOM 1744 C C . ASP A 1 204 ? 4.034 -11.100 9.182 1.00 92.75 204 ASP A C 1
ATOM 1746 O O . ASP A 1 204 ? 4.259 -10.933 10.378 1.00 92.75 204 ASP A O 1
ATOM 1750 N N . VAL A 1 205 ? 4.244 -10.143 8.275 1.00 95.75 205 VAL A N 1
ATOM 1751 C CA . VAL A 1 205 ? 4.760 -8.795 8.550 1.00 95.75 205 VAL A CA 1
ATOM 1752 C C . VAL A 1 205 ? 3.654 -7.760 8.405 1.00 95.75 205 VAL A C 1
ATOM 1754 O O . VAL A 1 205 ? 2.786 -7.862 7.532 1.00 95.75 205 VAL A O 1
ATOM 1757 N N . ASN A 1 206 ? 3.706 -6.718 9.232 1.00 95.38 206 ASN A N 1
ATOM 1758 C CA . ASN A 1 206 ? 2.846 -5.556 9.058 1.00 95.38 206 ASN A CA 1
ATOM 1759 C C . ASN A 1 206 ? 3.587 -4.236 9.273 1.00 95.38 206 ASN A C 1
ATOM 1761 O O . ASN A 1 206 ? 4.595 -4.182 9.968 1.00 95.38 206 ASN A O 1
ATOM 1765 N N . ILE A 1 207 ? 3.069 -3.165 8.679 1.00 93.38 207 ILE A N 1
ATOM 1766 C CA . ILE A 1 207 ? 3.556 -1.795 8.854 1.00 93.38 207 ILE A CA 1
ATOM 1767 C C . ILE A 1 207 ? 2.433 -0.969 9.468 1.00 93.38 207 ILE A C 1
ATOM 1769 O O . ILE A 1 207 ? 1.287 -1.031 9.015 1.00 93.38 207 ILE A O 1
ATOM 1773 N N . LEU A 1 208 ? 2.766 -0.211 10.510 1.00 90.38 208 LEU A N 1
ATOM 1774 C CA . LEU A 1 208 ? 1.855 0.686 11.225 1.00 90.38 208 LEU A CA 1
ATOM 1775 C C . LEU A 1 208 ? 2.550 2.029 11.472 1.00 90.38 208 LEU A C 1
ATOM 1777 O O . LEU A 1 208 ? 3.779 2.099 11.530 1.00 90.38 208 LEU A O 1
ATOM 1781 N N . GLN A 1 209 ? 1.755 3.084 11.638 1.00 84.56 209 GLN A N 1
ATOM 1782 C CA . GLN A 1 209 ? 2.234 4.408 12.036 1.00 84.56 209 GLN A CA 1
ATOM 1783 C C . GLN A 1 209 ? 2.397 4.478 13.563 1.00 84.56 209 GLN A C 1
ATOM 1785 O O . GLN A 1 209 ? 1.555 3.973 14.303 1.00 84.56 209 GLN A O 1
ATOM 1790 N N . ASP A 1 210 ? 3.453 5.128 14.049 1.00 71.88 210 ASP A N 1
ATOM 1791 C CA . ASP A 1 210 ? 3.822 5.194 15.473 1.00 71.88 210 ASP A CA 1
ATOM 1792 C C . ASP A 1 210 ? 3.134 6.326 16.267 1.00 71.88 210 ASP A C 1
ATOM 1794 O O . ASP A 1 210 ? 3.551 6.682 17.368 1.00 71.88 210 ASP A O 1
ATOM 1798 N N . GLY A 1 211 ? 2.075 6.928 15.722 1.00 63.59 211 GLY A N 1
ATOM 1799 C CA . GLY A 1 211 ? 1.395 8.078 16.326 1.00 63.59 211 GLY A CA 1
ATOM 1800 C C . GLY A 1 211 ? 2.154 9.411 16.219 1.00 63.59 211 GLY A C 1
ATOM 1801 O O . GLY A 1 211 ? 1.538 10.451 16.427 1.00 63.59 211 GLY A O 1
ATOM 1802 N N . SER A 1 212 ? 3.433 9.407 15.819 1.00 66.62 212 SER A N 1
ATOM 1803 C CA . SER A 1 212 ? 4.248 10.604 15.530 1.00 66.62 212 SER A CA 1
ATOM 1804 C C . SER A 1 212 ? 4.517 10.784 14.031 1.00 66.62 212 SER A C 1
ATOM 1806 O O . SER A 1 212 ? 5.445 11.488 13.642 1.00 66.62 212 SER A O 1
ATOM 1808 N N . HIS A 1 213 ? 3.695 10.150 13.189 1.00 67.94 213 HIS A N 1
ATOM 1809 C CA . HIS A 1 213 ? 3.835 10.100 11.729 1.00 67.94 213 HIS A CA 1
ATOM 1810 C C . HIS A 1 213 ? 5.080 9.358 11.214 1.00 67.94 213 HIS A C 1
ATOM 1812 O O . HIS A 1 213 ? 5.353 9.440 10.018 1.00 67.94 213 HIS A O 1
ATOM 1818 N N . HIS A 1 214 ? 5.789 8.589 12.050 1.00 78.69 214 HIS A N 1
ATOM 1819 C CA . HIS A 1 214 ? 6.787 7.640 11.557 1.00 78.69 214 HIS A CA 1
ATOM 1820 C C . HIS A 1 214 ? 6.150 6.279 11.318 1.00 78.69 214 HIS A C 1
ATOM 1822 O O . HIS A 1 214 ? 5.135 5.919 11.917 1.00 78.69 214 HIS A O 1
ATOM 1828 N N . PHE A 1 215 ? 6.773 5.504 10.443 1.00 86.44 215 PHE A N 1
ATOM 1829 C CA . PHE A 1 215 ? 6.327 4.164 10.096 1.00 86.44 215 PHE A CA 1
ATOM 1830 C C . PHE A 1 215 ? 7.291 3.168 10.694 1.00 86.44 215 PHE A C 1
ATOM 1832 O O . PHE A 1 215 ? 8.500 3.384 10.674 1.00 86.44 215 PHE A O 1
ATOM 1839 N N . ALA A 1 216 ? 6.757 2.074 11.216 1.00 90.75 216 ALA A N 1
ATOM 1840 C CA . ALA A 1 216 ? 7.571 0.983 11.707 1.00 90.75 216 ALA A CA 1
ATOM 1841 C C . ALA A 1 216 ? 7.094 -0.338 11.124 1.00 90.75 216 ALA A C 1
ATOM 1843 O O . ALA A 1 216 ? 5.895 -0.551 10.914 1.00 90.75 216 ALA A O 1
ATOM 1844 N N . ILE A 1 217 ? 8.058 -1.216 10.871 1.00 93.88 217 ILE A N 1
ATOM 1845 C CA . ILE A 1 217 ? 7.811 -2.607 10.532 1.00 93.88 217 ILE A CA 1
ATOM 1846 C C . ILE A 1 217 ? 7.629 -3.397 11.828 1.00 93.88 217 ILE A C 1
ATOM 1848 O O . ILE A 1 217 ? 8.320 -3.174 12.823 1.00 93.88 217 ILE A O 1
ATOM 1852 N N . TYR A 1 218 ? 6.651 -4.291 11.825 1.00 94.25 218 TYR A N 1
ATOM 1853 C CA . TYR A 1 218 ? 6.292 -5.133 12.952 1.00 94.25 218 TYR A CA 1
ATOM 1854 C C . TYR A 1 218 ? 6.447 -6.588 12.536 1.00 94.25 218 TYR A C 1
ATOM 1856 O O . TYR A 1 218 ? 5.860 -7.019 11.537 1.00 94.25 218 TYR A O 1
ATOM 1864 N N . THR A 1 219 ? 7.223 -7.337 13.314 1.00 94.94 219 THR A N 1
ATOM 1865 C CA . THR A 1 219 ? 7.620 -8.718 13.015 1.00 94.94 219 THR A CA 1
ATOM 1866 C C . THR A 1 219 ? 7.547 -9.612 14.252 1.00 94.94 219 THR A C 1
ATOM 1868 O O . THR A 1 219 ? 7.207 -9.168 15.357 1.00 94.94 219 THR A O 1
ATOM 1871 N N . ASN A 1 220 ? 7.809 -10.906 14.065 1.00 92.81 220 ASN A N 1
ATOM 1872 C CA . ASN A 1 220 ? 7.920 -11.884 15.140 1.00 92.81 220 ASN A CA 1
ATOM 1873 C C . ASN A 1 220 ? 9.084 -12.862 14.894 1.00 92.81 220 ASN A C 1
ATOM 1875 O O . ASN A 1 220 ? 9.715 -12.850 13.844 1.00 92.81 220 ASN A O 1
ATOM 1879 N N . GLU A 1 221 ? 9.343 -13.753 15.854 1.00 89.88 221 GLU A N 1
ATOM 1880 C CA . GLU A 1 221 ? 10.451 -14.727 15.823 1.00 89.88 221 GLU A CA 1
ATOM 1881 C C . GLU A 1 221 ? 10.455 -15.664 14.595 1.00 89.88 221 GLU A C 1
ATOM 1883 O O . GLU A 1 221 ? 11.488 -16.248 14.273 1.00 89.88 221 GLU A O 1
ATOM 1888 N N . LYS A 1 222 ? 9.313 -15.850 13.918 1.00 90.56 222 LYS A N 1
ATOM 1889 C CA . LYS A 1 222 ? 9.189 -16.688 12.710 1.00 90.56 222 LYS A CA 1
ATOM 1890 C C . LYS A 1 222 ? 9.332 -15.887 11.414 1.00 90.56 222 LYS A C 1
ATOM 1892 O O . LYS A 1 222 ? 9.413 -16.491 10.342 1.00 90.56 222 LYS A O 1
ATOM 1897 N N . THR A 1 223 ? 9.382 -14.561 11.504 1.00 94.00 223 THR A N 1
ATOM 1898 C CA . THR A 1 223 ? 9.487 -13.685 10.344 1.00 94.00 223 THR A CA 1
ATOM 1899 C C . THR A 1 223 ? 10.852 -13.811 9.688 1.00 94.00 223 THR A C 1
ATOM 1901 O O . THR A 1 223 ? 11.896 -13.721 10.330 1.00 94.00 223 THR A O 1
ATOM 1904 N N . ARG A 1 224 ? 10.846 -13.995 8.366 1.00 93.94 224 ARG A N 1
ATOM 1905 C CA . ARG A 1 224 ? 12.067 -14.086 7.561 1.00 93.94 224 ARG A CA 1
ATOM 1906 C C . ARG A 1 224 ? 12.500 -12.704 7.087 1.00 93.94 224 ARG A C 1
ATOM 1908 O O . ARG A 1 224 ? 11.672 -11.906 6.653 1.00 93.94 224 ARG A O 1
ATOM 1915 N N . GLU A 1 225 ? 13.811 -12.485 7.007 1.00 92.75 225 GLU A N 1
ATOM 1916 C CA . GLU A 1 225 ? 14.394 -11.281 6.390 1.00 92.75 225 GLU A CA 1
ATOM 1917 C C . GLU A 1 225 ? 13.908 -11.053 4.953 1.00 92.75 225 GLU A C 1
ATOM 1919 O O . GLU A 1 225 ? 13.684 -9.918 4.538 1.00 92.75 225 GLU A O 1
ATOM 1924 N N . LYS A 1 226 ? 13.675 -12.135 4.195 1.00 92.88 226 LYS A N 1
ATOM 1925 C CA . LYS A 1 226 ? 13.074 -12.046 2.858 1.00 92.88 226 LYS A CA 1
ATOM 1926 C C . LYS A 1 226 ? 11.688 -11.397 2.906 1.00 92.88 226 LYS A C 1
ATOM 1928 O O . LYS A 1 226 ? 11.424 -10.507 2.113 1.00 92.88 226 LYS A O 1
ATOM 1933 N N . THR A 1 227 ? 10.828 -11.795 3.843 1.00 93.81 227 THR A N 1
ATOM 1934 C CA . THR A 1 227 ? 9.466 -11.252 3.960 1.00 93.81 227 THR A CA 1
ATOM 1935 C C . THR A 1 227 ? 9.496 -9.764 4.329 1.00 93.81 227 THR A C 1
ATOM 1937 O O . THR A 1 227 ? 8.759 -8.976 3.734 1.00 93.81 227 THR A O 1
ATOM 1940 N N . LYS A 1 228 ? 10.407 -9.353 5.228 1.00 93.56 228 LYS A N 1
ATOM 1941 C CA . LYS A 1 228 ? 10.664 -7.929 5.518 1.00 93.56 228 LYS A CA 1
ATOM 1942 C C . LYS A 1 228 ? 11.114 -7.164 4.275 1.00 93.56 228 LYS A C 1
ATOM 1944 O O . LYS A 1 228 ? 10.612 -6.083 3.989 1.00 93.56 228 LYS A O 1
ATOM 1949 N N . ARG A 1 229 ? 12.052 -7.723 3.513 1.00 92.75 229 ARG A N 1
ATOM 1950 C CA . ARG A 1 229 ? 12.557 -7.089 2.293 1.00 92.75 229 ARG A CA 1
ATOM 1951 C C . ARG A 1 229 ? 11.475 -6.967 1.221 1.00 92.75 229 ARG A C 1
ATOM 1953 O O . ARG A 1 229 ? 11.349 -5.909 0.615 1.00 92.75 229 ARG A O 1
ATOM 1960 N N . ASP A 1 230 ? 10.686 -8.016 1.018 1.00 94.94 230 ASP A N 1
ATOM 1961 C CA . ASP A 1 230 ? 9.638 -8.059 -0.000 1.00 94.94 230 ASP A CA 1
ATOM 1962 C C . ASP A 1 230 ? 8.599 -6.949 0.219 1.00 94.94 230 ASP A C 1
ATOM 1964 O O . ASP A 1 230 ? 8.304 -6.215 -0.722 1.00 94.94 230 ASP A O 1
ATOM 1968 N N . ILE A 1 231 ? 8.095 -6.747 1.447 1.00 94.44 231 ILE A N 1
ATOM 1969 C CA . ILE A 1 231 ? 7.121 -5.671 1.711 1.00 94.44 231 ILE A CA 1
ATOM 1970 C C . ILE A 1 231 ? 7.718 -4.280 1.443 1.00 94.44 231 ILE A C 1
ATOM 1972 O O . ILE A 1 231 ? 7.057 -3.439 0.834 1.00 94.44 231 ILE A O 1
ATOM 1976 N N . LEU A 1 232 ? 8.981 -4.039 1.811 1.00 93.50 232 LEU A N 1
ATOM 1977 C CA . LEU A 1 232 ? 9.656 -2.767 1.528 1.00 93.50 232 LEU A CA 1
ATOM 1978 C C . LEU A 1 232 ? 9.874 -2.567 0.025 1.00 93.50 232 LEU A C 1
ATOM 1980 O O . LEU A 1 232 ? 9.694 -1.463 -0.483 1.00 93.50 232 LEU A O 1
ATOM 1984 N N . ASN A 1 233 ? 10.207 -3.636 -0.699 1.00 94.69 233 ASN A N 1
ATOM 1985 C CA . ASN A 1 233 ? 10.374 -3.619 -2.149 1.00 94.69 233 ASN A CA 1
ATOM 1986 C C . ASN A 1 233 ? 9.049 -3.346 -2.871 1.00 94.69 233 ASN A C 1
ATOM 1988 O O . ASN A 1 233 ? 9.029 -2.554 -3.813 1.00 94.69 233 ASN A O 1
ATOM 1992 N N . ILE A 1 234 ? 7.938 -3.936 -2.412 1.00 95.38 234 ILE A N 1
ATOM 1993 C CA . ILE A 1 234 ? 6.590 -3.635 -2.917 1.00 95.38 234 ILE A CA 1
ATOM 1994 C C . ILE A 1 234 ? 6.293 -2.148 -2.749 1.00 95.38 234 ILE A C 1
ATOM 1996 O O . ILE A 1 234 ? 5.867 -1.492 -3.700 1.00 95.38 234 ILE A O 1
ATOM 2000 N N . LEU A 1 235 ? 6.533 -1.602 -1.557 1.00 92.75 235 LEU A N 1
ATOM 2001 C CA . LEU A 1 235 ? 6.271 -0.193 -1.287 1.00 92.75 235 LEU A CA 1
ATOM 2002 C C . LEU A 1 235 ? 7.173 0.726 -2.115 1.00 92.75 235 LEU A C 1
ATOM 2004 O O . LEU A 1 235 ? 6.666 1.670 -2.712 1.00 92.75 235 LEU A O 1
ATOM 2008 N N . ALA A 1 236 ? 8.466 0.424 -2.241 1.00 92.44 236 ALA A N 1
ATOM 2009 C CA . ALA A 1 236 ? 9.384 1.206 -3.067 1.00 92.44 236 ALA A CA 1
ATOM 2010 C C . ALA A 1 236 ? 8.965 1.184 -4.544 1.00 92.44 236 ALA A C 1
ATOM 2012 O O . ALA A 1 236 ? 8.922 2.219 -5.213 1.00 92.44 236 ALA A O 1
ATOM 2013 N N . TYR A 1 237 ? 8.562 0.011 -5.044 1.00 94.81 237 TYR A N 1
ATOM 2014 C CA . TYR A 1 237 ? 7.990 -0.132 -6.377 1.00 94.81 237 TYR A CA 1
ATOM 2015 C C . TYR A 1 237 ? 6.754 0.757 -6.547 1.00 94.81 237 TYR A C 1
ATOM 2017 O O . TYR A 1 237 ? 6.710 1.566 -7.477 1.00 94.81 237 TYR A O 1
ATOM 2025 N N . LEU A 1 238 ? 5.764 0.649 -5.658 1.00 93.69 238 LEU A N 1
ATOM 2026 C CA . LEU A 1 238 ? 4.517 1.408 -5.762 1.00 93.69 238 LEU A CA 1
ATOM 2027 C C . LEU A 1 238 ? 4.725 2.913 -5.592 1.00 93.69 238 LEU A C 1
ATOM 2029 O O . LEU A 1 238 ? 4.036 3.672 -6.268 1.00 93.69 238 LEU A O 1
ATOM 2033 N N . ASN A 1 239 ? 5.666 3.334 -4.746 1.00 89.69 239 ASN A N 1
ATOM 2034 C CA . ASN A 1 239 ? 5.962 4.739 -4.476 1.00 89.69 239 ASN A CA 1
ATOM 2035 C C . ASN A 1 239 ? 6.837 5.377 -5.554 1.00 89.69 239 ASN A C 1
ATOM 2037 O O . ASN A 1 239 ? 6.743 6.580 -5.766 1.00 89.69 239 ASN A O 1
ATOM 2041 N N . GLY A 1 240 ? 7.662 4.590 -6.251 1.00 90.00 240 GLY A N 1
ATOM 2042 C CA . GLY A 1 240 ? 8.666 5.122 -7.173 1.00 90.00 240 GLY A CA 1
ATOM 2043 C C . GLY A 1 240 ? 9.832 5.814 -6.464 1.00 90.00 240 GLY A C 1
ATOM 2044 O O . GLY A 1 240 ? 10.549 6.578 -7.103 1.00 90.00 240 GLY A O 1
ATOM 2045 N N . THR A 1 241 ? 10.023 5.539 -5.172 1.00 88.81 241 THR A N 1
ATOM 2046 C CA . THR A 1 241 ? 11.091 6.086 -4.327 1.00 88.81 241 THR A CA 1
ATOM 2047 C C . THR A 1 241 ? 11.772 4.967 -3.533 1.00 88.81 241 THR A C 1
ATOM 2049 O O . THR A 1 241 ? 11.132 3.954 -3.232 1.00 88.81 241 THR A O 1
ATOM 2052 N N . PRO A 1 242 ? 13.069 5.097 -3.201 1.00 89.50 242 PRO A N 1
ATOM 2053 C CA . PRO A 1 242 ? 13.740 4.159 -2.309 1.00 89.50 242 PRO A CA 1
ATOM 2054 C C . PRO A 1 242 ? 13.111 4.119 -0.914 1.00 89.50 242 PRO A C 1
ATOM 2056 O O . PRO A 1 242 ? 12.715 5.149 -0.372 1.00 89.50 242 PRO A O 1
ATOM 2059 N N . ILE A 1 243 ? 13.094 2.933 -0.308 1.00 88.50 243 ILE A N 1
ATOM 2060 C CA . ILE A 1 243 ? 12.675 2.707 1.079 1.00 88.50 243 ILE A CA 1
ATOM 2061 C C . ILE A 1 243 ? 13.775 1.935 1.810 1.00 88.50 243 ILE A C 1
ATOM 2063 O O . ILE A 1 243 ? 14.452 1.078 1.236 1.00 88.50 243 ILE A O 1
ATOM 2067 N N . PHE A 1 244 ? 13.977 2.236 3.088 1.00 87.69 244 PHE A N 1
ATOM 2068 C CA . PHE A 1 244 ? 14.994 1.581 3.905 1.00 87.69 244 PHE A CA 1
ATOM 2069 C C . PHE A 1 244 ? 14.559 1.491 5.363 1.00 87.69 244 PHE A C 1
ATOM 2071 O O . PHE A 1 244 ? 13.639 2.181 5.792 1.00 87.69 244 PHE A O 1
ATOM 2078 N N . LEU A 1 245 ? 15.224 0.624 6.120 1.00 90.88 245 LEU A N 1
ATOM 2079 C CA . LEU A 1 245 ? 15.041 0.523 7.562 1.00 90.88 245 LEU A CA 1
ATOM 2080 C C . LEU A 1 245 ? 16.103 1.364 8.260 1.00 90.88 245 LEU A C 1
ATOM 2082 O O . LEU A 1 245 ? 17.273 1.377 7.865 1.00 90.88 245 LEU A O 1
ATOM 2086 N N . PHE A 1 246 ? 15.684 2.086 9.290 1.00 89.06 246 PHE A N 1
ATOM 2087 C CA . PHE A 1 246 ? 16.584 2.820 10.156 1.00 89.06 246 PHE A CA 1
ATOM 2088 C C . PHE A 1 246 ? 17.444 1.859 10.964 1.00 89.06 246 PHE A C 1
ATOM 2090 O O . PHE A 1 246 ? 16.974 0.900 11.564 1.00 89.06 246 PHE A O 1
ATOM 2097 N N . THR A 1 247 ? 18.728 2.182 11.016 1.00 89.25 247 THR A N 1
ATOM 2098 C CA . THR A 1 247 ? 19.686 1.545 11.911 1.00 89.25 247 THR A CA 1
ATOM 2099 C C . THR A 1 247 ? 19.618 2.179 13.299 1.00 89.25 247 THR A C 1
ATOM 2101 O O . THR A 1 247 ? 19.022 3.237 13.498 1.00 89.25 247 THR A O 1
ATOM 2104 N N . GLN A 1 248 ? 20.331 1.603 14.263 1.00 88.56 248 GLN A N 1
ATOM 2105 C CA . GLN A 1 248 ? 20.500 2.212 15.586 1.00 88.56 248 GLN A CA 1
ATOM 2106 C C . GLN A 1 248 ? 21.391 3.472 15.574 1.00 88.56 248 GLN A C 1
ATOM 2108 O O . GLN A 1 248 ? 21.568 4.095 16.616 1.00 88.56 248 GLN A O 1
ATOM 2113 N N . ASN A 1 249 ? 21.975 3.859 14.429 1.00 92.38 249 ASN A N 1
ATOM 2114 C CA . ASN A 1 249 ? 22.833 5.036 14.296 1.00 92.38 249 ASN A CA 1
ATOM 2115 C C . ASN A 1 249 ? 22.069 6.205 13.636 1.00 92.38 249 ASN A C 1
ATOM 2117 O O . ASN A 1 249 ? 21.927 6.230 12.409 1.00 92.38 249 ASN A O 1
ATOM 2121 N N . PRO A 1 250 ? 21.646 7.231 14.403 1.00 90.06 250 PRO A N 1
ATOM 2122 C CA . PRO A 1 250 ? 20.877 8.351 13.859 1.00 90.06 250 PRO A CA 1
ATOM 2123 C C . PRO A 1 250 ? 21.645 9.183 12.827 1.00 90.06 250 PRO A C 1
ATOM 2125 O O . PRO A 1 250 ? 21.041 9.734 11.909 1.00 90.06 250 PRO A O 1
ATOM 2128 N N . SER A 1 251 ? 22.975 9.282 12.954 1.00 92.88 251 SER A N 1
ATOM 2129 C CA . SER A 1 251 ? 23.806 10.018 11.992 1.00 92.88 251 SER A CA 1
ATOM 2130 C C . SER A 1 251 ? 23.860 9.299 10.649 1.00 92.88 251 SER A C 1
ATOM 2132 O O . SER A 1 251 ? 23.759 9.944 9.607 1.00 92.88 251 SER A O 1
ATOM 2134 N N . PHE A 1 252 ? 23.970 7.969 10.669 1.00 91.25 252 PHE A N 1
ATOM 2135 C CA . PHE A 1 252 ? 23.891 7.161 9.458 1.00 91.25 252 PHE A CA 1
ATOM 2136 C C . PHE A 1 252 ? 22.506 7.265 8.814 1.00 91.25 252 PHE A C 1
ATOM 2138 O O . PHE A 1 252 ? 22.422 7.547 7.624 1.00 91.25 252 PHE A O 1
ATOM 2145 N N . ASN A 1 253 ? 21.435 7.131 9.603 1.00 89.88 253 ASN A N 1
ATOM 2146 C CA . ASN A 1 253 ? 20.065 7.226 9.091 1.00 89.88 253 ASN A CA 1
ATOM 2147 C C . ASN A 1 253 ? 19.804 8.569 8.414 1.00 89.88 253 ASN A C 1
ATOM 2149 O O . ASN A 1 253 ? 19.275 8.582 7.313 1.00 89.88 253 ASN A O 1
ATOM 2153 N N . ARG A 1 254 ? 20.232 9.681 9.028 1.00 88.88 254 ARG A N 1
ATOM 2154 C CA . ARG A 1 254 ? 20.101 11.014 8.426 1.00 88.88 254 ARG A CA 1
ATOM 2155 C C . ARG A 1 254 ? 20.849 11.109 7.102 1.00 88.88 254 ARG A C 1
ATOM 2157 O O . ARG A 1 254 ? 20.276 11.554 6.126 1.00 88.88 254 ARG A O 1
ATOM 2164 N N . LYS A 1 255 ? 22.097 10.632 7.046 1.00 90.44 255 LYS A N 1
ATOM 2165 C CA . LYS A 1 255 ? 22.881 10.642 5.801 1.00 90.44 255 LYS A CA 1
ATOM 2166 C C . LYS A 1 255 ? 22.231 9.813 4.694 1.00 90.44 255 LYS A C 1
ATOM 2168 O O . LYS A 1 255 ? 22.274 10.224 3.542 1.00 90.44 255 LYS A O 1
ATOM 2173 N N . ILE A 1 256 ? 21.669 8.650 5.029 1.00 87.94 256 ILE A N 1
ATOM 2174 C CA . ILE A 1 256 ? 20.952 7.816 4.058 1.00 87.94 256 ILE A CA 1
ATOM 2175 C C . ILE A 1 256 ? 19.649 8.484 3.625 1.00 87.94 256 ILE A C 1
ATOM 2177 O O . ILE A 1 256 ? 19.357 8.467 2.437 1.00 87.94 256 ILE A O 1
ATOM 2181 N N . ASP A 1 257 ? 18.899 9.088 4.547 1.00 85.62 257 ASP A N 1
ATOM 2182 C CA . ASP A 1 257 ? 17.658 9.796 4.226 1.00 85.62 257 ASP A CA 1
ATOM 2183 C C . ASP A 1 257 ? 17.927 11.001 3.321 1.00 85.62 257 ASP A C 1
ATOM 2185 O O . ASP A 1 257 ? 17.351 11.083 2.241 1.00 85.62 257 ASP A O 1
ATOM 2189 N N . ASP A 1 258 ? 18.889 11.855 3.688 1.00 86.62 258 ASP A N 1
ATOM 2190 C CA . ASP A 1 258 ? 19.330 13.001 2.887 1.00 86.62 258 ASP A CA 1
ATOM 2191 C C . ASP A 1 258 ? 19.753 12.553 1.483 1.00 86.62 258 ASP A C 1
ATOM 2193 O O . ASP A 1 258 ? 19.367 13.169 0.493 1.00 86.62 258 ASP A O 1
ATOM 2197 N N . LEU A 1 259 ? 20.519 11.458 1.394 1.00 86.25 259 LEU A N 1
ATOM 2198 C CA . LEU A 1 259 ? 20.940 10.866 0.129 1.00 86.25 259 LEU A CA 1
ATOM 2199 C C . LEU A 1 259 ? 19.718 10.399 -0.671 1.00 86.25 259 LEU A C 1
ATOM 2201 O O . LEU A 1 259 ? 19.567 10.792 -1.822 1.00 86.25 259 LEU A O 1
ATOM 2205 N N . TYR A 1 260 ? 18.832 9.597 -0.076 1.00 85.38 260 TYR A N 1
ATOM 2206 C CA . TYR A 1 260 ? 17.680 8.994 -0.754 1.00 85.38 260 TYR A CA 1
ATOM 2207 C C . TYR A 1 260 ? 16.607 10.009 -1.166 1.00 85.38 260 TYR A C 1
ATOM 2209 O O . TYR A 1 260 ? 15.944 9.796 -2.180 1.00 85.38 260 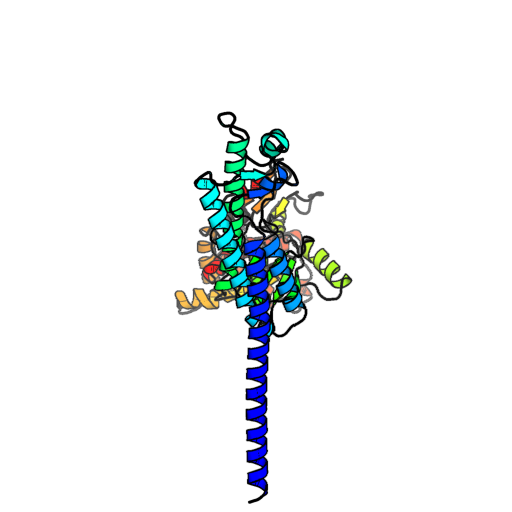TYR A O 1
ATOM 2217 N N . GLN A 1 261 ? 16.493 11.139 -0.465 1.00 79.12 261 GLN A N 1
ATOM 2218 C CA . GLN A 1 261 ? 15.640 12.262 -0.861 1.00 79.12 261 GLN A CA 1
ATOM 2219 C C . GLN A 1 261 ? 16.103 12.948 -2.156 1.00 79.12 261 GLN A C 1
ATOM 2221 O O . GLN A 1 261 ? 15.278 13.551 -2.837 1.00 79.12 261 GLN A O 1
ATOM 2226 N N . GLN A 1 262 ? 17.383 12.831 -2.536 1.00 78.25 262 GLN A N 1
ATOM 2227 C CA . GLN A 1 262 ? 17.880 13.362 -3.815 1.00 78.25 262 GLN A CA 1
ATOM 2228 C C . GLN A 1 262 ? 17.501 12.485 -5.020 1.00 78.25 262 GLN A C 1
ATOM 2230 O O . GLN A 1 262 ? 17.682 12.906 -6.158 1.00 78.25 262 GLN A O 1
ATOM 2235 N N . PHE A 1 263 ? 17.014 11.255 -4.813 1.00 75.88 263 PHE A N 1
ATOM 2236 C CA . PHE A 1 263 ? 16.684 10.359 -5.923 1.00 75.88 263 PHE A CA 1
ATOM 2237 C C . PHE A 1 263 ? 15.281 10.656 -6.423 1.00 75.88 263 PHE A C 1
ATOM 2239 O O . PHE A 1 263 ? 14.293 10.179 -5.861 1.00 75.88 263 PHE A O 1
ATOM 2246 N N . ASP A 1 264 ? 15.200 11.380 -7.534 1.00 80.69 264 ASP A N 1
ATOM 2247 C CA . ASP A 1 264 ? 13.926 11.688 -8.157 1.00 80.69 264 ASP A CA 1
ATOM 2248 C C . ASP A 1 264 ? 13.725 10.890 -9.450 1.00 80.69 264 ASP A C 1
ATOM 2250 O O . ASP A 1 264 ? 14.408 11.060 -10.460 1.00 80.69 264 ASP A O 1
ATOM 2254 N N . LEU A 1 265 ? 12.714 10.019 -9.455 1.00 89.25 265 LEU A N 1
ATOM 2255 C CA . LEU A 1 265 ? 12.291 9.291 -10.653 1.00 89.25 265 LEU A CA 1
ATOM 2256 C C . LEU A 1 265 ? 11.894 10.248 -11.801 1.00 89.25 265 LEU A C 1
ATOM 2258 O O . LEU A 1 265 ? 11.938 9.878 -12.982 1.00 89.25 265 LEU A O 1
ATOM 2262 N N . LEU A 1 266 ? 11.513 11.487 -11.475 1.00 90.94 266 LEU A N 1
ATOM 2263 C CA . LEU A 1 266 ? 11.172 12.536 -12.431 1.00 90.94 266 LEU A CA 1
ATOM 2264 C C . LEU A 1 266 ? 12.386 13.101 -13.175 1.00 90.94 266 LEU A C 1
ATOM 2266 O O . LEU A 1 266 ? 12.189 13.684 -14.244 1.00 90.94 266 LEU A O 1
ATOM 2270 N N . ASP A 1 267 ? 13.617 12.847 -12.725 1.00 87.12 267 ASP A N 1
ATOM 2271 C CA . ASP A 1 267 ? 14.824 13.256 -13.454 1.00 87.12 267 ASP A CA 1
ATOM 2272 C C . ASP A 1 267 ? 14.884 12.650 -14.851 1.00 87.12 267 ASP A C 1
ATOM 2274 O O . ASP A 1 267 ? 15.325 13.307 -15.793 1.00 87.12 267 ASP A O 1
ATOM 2278 N N . MET A 1 268 ? 14.317 11.453 -15.041 1.00 89.38 268 MET A N 1
ATOM 2279 C CA . MET A 1 268 ? 14.196 10.868 -16.376 1.00 89.38 268 MET A CA 1
ATOM 2280 C C . MET A 1 268 ? 13.403 11.764 -17.334 1.00 89.38 268 MET A C 1
ATOM 2282 O O . MET A 1 268 ? 13.693 11.779 -18.527 1.00 89.38 268 MET A O 1
ATOM 2286 N N . LEU A 1 269 ? 12.434 12.539 -16.833 1.00 91.19 269 LEU A N 1
ATOM 2287 C CA . LEU A 1 269 ? 11.703 13.536 -17.618 1.00 91.19 269 LEU A CA 1
ATOM 2288 C C . LEU A 1 269 ? 12.463 14.860 -17.722 1.00 91.19 269 LEU A C 1
ATOM 2290 O O . LEU A 1 269 ? 12.464 15.455 -18.800 1.00 91.19 269 LEU A O 1
ATOM 2294 N N . ARG A 1 270 ? 13.112 15.320 -16.645 1.00 87.19 270 ARG A N 1
ATOM 2295 C CA . ARG A 1 270 ? 13.865 16.586 -16.655 1.00 87.19 270 ARG A CA 1
ATOM 2296 C C . ARG A 1 270 ? 15.031 16.538 -17.645 1.00 87.19 270 ARG A C 1
ATOM 2298 O O . ARG A 1 270 ? 15.139 17.414 -18.499 1.00 87.19 270 ARG A O 1
ATOM 2305 N N . LEU A 1 271 ? 15.781 15.433 -17.657 1.00 86.75 271 LEU A N 1
ATOM 2306 C CA . LEU A 1 271 ? 16.884 15.151 -18.587 1.00 86.75 271 LEU A CA 1
ATOM 2307 C C . LEU A 1 271 ? 16.460 15.067 -20.068 1.00 86.75 271 LEU A C 1
ATOM 2309 O O . LEU A 1 271 ? 17.303 14.919 -20.954 1.00 86.75 271 LEU A O 1
ATOM 2313 N N . ARG A 1 272 ? 15.155 15.118 -20.377 1.00 88.44 272 ARG A N 1
ATOM 2314 C CA . ARG A 1 272 ? 14.645 15.194 -21.757 1.00 88.44 272 ARG A CA 1
ATOM 2315 C C . ARG A 1 272 ? 14.483 16.612 -22.277 1.00 88.44 272 ARG A C 1
ATOM 2317 O O . ARG A 1 272 ? 14.279 16.774 -23.482 1.00 88.44 272 ARG A O 1
ATOM 2324 N N . LYS A 1 273 ? 14.553 17.627 -21.419 1.00 84.38 273 LYS A N 1
ATOM 2325 C CA . LYS A 1 273 ? 14.472 19.017 -21.860 1.00 84.38 273 LYS A CA 1
ATOM 2326 C C . LYS A 1 273 ? 15.747 19.413 -22.593 1.00 84.38 273 LYS A C 1
ATOM 2328 O O . LYS A 1 273 ? 16.849 19.100 -22.157 1.00 84.38 273 LYS A O 1
ATOM 2333 N N . SER A 1 274 ? 15.590 20.146 -23.692 1.00 77.19 274 SER A N 1
ATOM 2334 C CA . SER A 1 274 ? 16.709 20.665 -24.488 1.00 77.19 274 SER A CA 1
ATOM 2335 C C . SER A 1 274 ? 17.615 21.621 -23.712 1.00 77.19 274 SER A C 1
ATOM 2337 O O . SER A 1 274 ? 18.780 21.772 -24.065 1.00 77.19 274 SER A O 1
ATOM 2339 N N . GLU A 1 275 ? 17.082 22.259 -22.671 1.00 76.12 275 GLU A N 1
ATOM 2340 C CA . GLU A 1 275 ? 17.770 23.270 -21.870 1.00 76.12 275 GLU A CA 1
ATOM 2341 C C . GLU A 1 275 ? 18.071 22.793 -20.449 1.00 76.12 275 GLU A C 1
ATOM 2343 O O . GLU A 1 275 ? 18.491 23.600 -19.640 1.00 76.12 275 GLU A O 1
ATOM 2348 N N . TYR A 1 276 ? 17.924 21.500 -20.133 1.00 77.88 276 TYR A N 1
ATOM 2349 C CA . TYR A 1 276 ? 18.107 21.002 -18.762 1.00 77.88 276 TYR A CA 1
ATOM 2350 C C . TYR A 1 276 ? 19.434 21.450 -18.120 1.00 77.88 276 TYR A C 1
ATOM 2352 O O . TYR A 1 276 ? 19.430 21.992 -17.025 1.00 77.88 276 TYR A O 1
ATOM 2360 N N . PHE A 1 277 ? 20.559 21.312 -18.832 1.00 72.06 277 PHE A N 1
ATOM 2361 C CA . PHE A 1 277 ? 21.879 21.744 -18.342 1.00 72.06 277 PHE A CA 1
ATOM 2362 C C . PHE A 1 277 ? 22.107 23.268 -18.390 1.00 72.06 277 PHE A C 1
ATOM 2364 O O . PHE A 1 277 ? 23.179 23.742 -18.027 1.00 72.06 277 PHE A O 1
ATOM 2371 N N . LYS A 1 278 ? 21.128 24.032 -18.883 1.00 77.38 278 LYS A N 1
ATOM 2372 C CA . LYS A 1 278 ? 21.150 25.497 -19.003 1.00 77.38 278 LYS A CA 1
ATOM 2373 C C . LYS A 1 278 ? 20.118 26.182 -18.096 1.00 77.38 278 LYS A C 1
ATOM 2375 O O . LYS A 1 278 ? 20.202 27.392 -17.922 1.00 77.38 278 LYS A O 1
ATOM 2380 N N . GLU A 1 279 ? 19.142 25.445 -17.563 1.00 74.75 279 GLU A N 1
ATOM 2381 C CA . GLU A 1 279 ? 18.119 25.963 -16.651 1.00 74.75 279 GLU A CA 1
ATOM 2382 C C . GLU A 1 279 ? 18.764 26.282 -15.286 1.00 74.75 279 GLU A C 1
ATOM 2384 O O . GLU A 1 279 ? 19.337 25.411 -14.639 1.00 74.75 279 GLU A O 1
ATOM 2389 N N . GLU A 1 280 ? 18.658 27.535 -14.826 1.00 77.31 280 GLU A N 1
ATOM 2390 C CA . GLU A 1 280 ? 19.149 27.958 -13.497 1.00 77.31 280 GLU A CA 1
ATOM 2391 C C . GLU A 1 280 ? 18.230 27.512 -12.350 1.00 77.31 280 GLU A C 1
ATOM 2393 O O . GLU A 1 280 ? 18.619 27.523 -11.183 1.00 77.31 280 GLU A O 1
ATOM 2398 N N . THR A 1 281 ? 16.989 27.144 -12.674 1.00 75.38 281 THR A N 1
ATOM 2399 C CA . THR A 1 281 ? 15.986 26.716 -11.698 1.00 75.38 281 THR A CA 1
ATOM 2400 C C . THR A 1 281 ? 15.367 25.404 -12.129 1.00 75.38 281 THR A C 1
ATOM 2402 O O . THR A 1 281 ? 15.015 25.214 -13.292 1.00 75.38 281 THR A O 1
ATOM 2405 N N . GLU A 1 282 ? 15.225 24.495 -11.173 1.00 74.56 282 GLU A N 1
ATOM 2406 C CA . GLU A 1 282 ? 14.587 23.215 -11.416 1.00 74.56 282 GLU A CA 1
ATOM 2407 C C . GLU A 1 282 ? 13.078 23.393 -11.616 1.00 74.56 282 GLU A C 1
ATOM 2409 O O . GLU A 1 282 ? 12.421 24.202 -10.952 1.00 74.56 282 GLU A O 1
ATOM 2414 N N . GLU A 1 283 ? 12.496 22.602 -12.519 1.00 80.31 283 GLU A N 1
ATOM 2415 C CA . GLU A 1 283 ? 11.045 22.542 -12.633 1.00 80.31 283 GLU A CA 1
ATOM 2416 C C . GLU A 1 283 ? 10.439 22.089 -11.306 1.00 80.31 283 GLU A C 1
ATOM 2418 O O . GLU A 1 283 ? 10.767 21.018 -10.796 1.00 80.31 283 GLU A O 1
ATOM 2423 N N . ALA A 1 284 ? 9.495 22.877 -10.792 1.00 87.38 284 ALA A N 1
ATOM 2424 C CA . ALA A 1 284 ? 8.754 22.558 -9.582 1.00 87.38 284 ALA A CA 1
ATOM 2425 C C . ALA A 1 284 ? 7.737 21.431 -9.850 1.00 87.38 284 ALA A C 1
ATOM 2427 O O . ALA A 1 284 ? 6.521 21.653 -9.903 1.00 87.38 284 ALA A O 1
ATOM 2428 N N . ILE A 1 285 ? 8.243 20.214 -10.050 1.00 89.75 285 ILE A N 1
ATOM 2429 C CA . ILE A 1 285 ? 7.479 18.970 -10.094 1.00 89.75 285 ILE A CA 1
ATOM 2430 C C . ILE A 1 285 ? 7.838 18.092 -8.900 1.00 89.75 285 ILE A C 1
ATOM 2432 O O . ILE A 1 285 ? 8.972 18.074 -8.446 1.00 89.75 285 ILE A O 1
ATOM 2436 N N . SER A 1 286 ? 6.857 17.363 -8.373 1.00 88.88 286 SER A N 1
ATOM 2437 C CA . SER A 1 286 ? 7.071 16.445 -7.252 1.00 88.88 286 SER A CA 1
ATOM 2438 C C . SER A 1 286 ? 6.204 15.207 -7.402 1.00 88.88 286 SER A C 1
ATOM 2440 O O . SER A 1 286 ? 5.000 15.303 -7.694 1.00 88.88 286 SER A O 1
ATOM 2442 N N . LEU A 1 287 ? 6.818 14.042 -7.204 1.00 89.00 287 LEU A N 1
ATOM 2443 C CA . LEU A 1 287 ? 6.123 12.766 -7.209 1.00 89.00 287 LEU A CA 1
ATOM 2444 C C . LEU A 1 287 ? 5.107 12.729 -6.063 1.00 89.00 287 LEU A C 1
ATOM 2446 O O . LEU A 1 287 ? 5.354 13.192 -4.955 1.00 89.00 287 LEU A O 1
ATOM 2450 N N . GLN A 1 288 ? 3.922 12.214 -6.356 1.00 87.94 288 GLN A N 1
ATOM 2451 C CA . GLN A 1 288 ? 2.848 12.072 -5.391 1.00 87.94 288 GLN A CA 1
ATOM 2452 C C . GLN A 1 288 ? 2.820 10.650 -4.876 1.00 87.94 288 GLN A C 1
ATOM 2454 O O . GLN A 1 288 ? 2.713 9.708 -5.664 1.00 87.94 288 GLN A O 1
ATOM 2459 N N . LEU A 1 289 ? 2.849 10.520 -3.550 1.00 86.06 289 LEU A N 1
ATOM 2460 C CA . LEU A 1 289 ? 2.706 9.231 -2.895 1.00 86.06 289 LEU A CA 1
ATOM 2461 C C . LEU A 1 289 ? 1.420 8.539 -3.368 1.00 86.06 289 LEU A C 1
ATOM 2463 O O . LEU A 1 289 ? 0.356 9.175 -3.432 1.00 86.06 289 LEU A O 1
ATOM 2467 N N . PRO A 1 290 ? 1.500 7.254 -3.743 1.00 88.25 290 PRO A N 1
ATOM 2468 C CA . PRO A 1 290 ? 0.352 6.513 -4.221 1.00 88.25 290 PRO A CA 1
ATOM 2469 C C . PRO A 1 290 ? -0.676 6.357 -3.101 1.00 88.25 290 PRO A C 1
ATOM 2471 O O . PRO A 1 290 ? -0.352 6.149 -1.937 1.00 88.25 290 PRO A O 1
ATOM 2474 N N . ILE A 1 291 ? -1.950 6.400 -3.473 1.00 89.38 291 ILE A N 1
ATOM 2475 C CA . ILE A 1 291 ? -3.034 6.035 -2.574 1.00 89.38 291 ILE A CA 1
ATOM 2476 C C . ILE A 1 291 ? -3.242 4.530 -2.717 1.00 89.38 291 ILE A C 1
ATOM 2478 O O . ILE A 1 291 ? -3.808 4.074 -3.717 1.00 89.38 291 ILE A O 1
ATOM 2482 N N . LEU A 1 292 ? -2.773 3.766 -1.735 1.00 90.69 292 LEU A N 1
ATOM 2483 C CA . LEU A 1 292 ? -2.976 2.321 -1.691 1.00 90.69 292 LEU A CA 1
ATOM 2484 C C . LEU A 1 292 ? -4.462 1.993 -1.498 1.00 90.69 292 LEU A C 1
ATOM 2486 O O . LEU A 1 292 ? -5.225 2.755 -0.898 1.00 90.69 292 LEU A O 1
ATOM 2490 N N . LYS A 1 293 ? -4.908 0.878 -2.081 1.00 90.31 293 LYS A N 1
ATOM 2491 C CA . LYS A 1 293 ? -6.298 0.442 -1.971 1.00 90.31 293 LYS A CA 1
ATOM 2492 C C . LYS A 1 293 ? -6.528 -0.397 -0.728 1.00 90.31 293 LYS A C 1
ATOM 2494 O O . LYS A 1 293 ? -6.005 -1.495 -0.570 1.00 90.31 293 LYS A O 1
ATOM 2499 N N . ASN A 1 294 ? -7.458 0.104 0.058 1.00 90.38 294 ASN A N 1
ATOM 2500 C CA . ASN A 1 294 ? -8.046 -0.542 1.210 1.00 90.38 294 ASN A CA 1
ATOM 2501 C C . ASN A 1 294 ? -8.845 -1.796 0.831 1.00 90.38 294 ASN A C 1
ATOM 2503 O O . ASN A 1 294 ? -9.607 -1.810 -0.143 1.00 90.38 294 ASN A O 1
ATOM 2507 N N . TYR A 1 295 ? -8.748 -2.835 1.654 1.00 89.25 295 TYR A N 1
ATOM 2508 C CA . TYR A 1 295 ? -9.539 -4.047 1.512 1.00 89.25 295 TYR A CA 1
ATOM 2509 C C . TYR A 1 295 ? -10.952 -3.845 2.069 1.00 89.25 295 TYR A C 1
ATOM 2511 O O . TYR A 1 295 ? -11.128 -3.556 3.247 1.00 89.25 295 TYR A O 1
ATOM 2519 N N . LYS A 1 296 ? -11.986 -4.016 1.232 1.00 85.00 296 LYS A N 1
ATOM 2520 C CA . LYS A 1 296 ? -13.411 -3.930 1.632 1.00 85.00 296 LYS A CA 1
ATOM 2521 C C . LYS A 1 296 ? -13.781 -2.662 2.432 1.00 85.00 296 LYS A C 1
ATOM 2523 O O . LYS A 1 296 ? -14.675 -2.707 3.270 1.00 85.00 296 LYS A O 1
ATOM 2528 N N . ASN A 1 297 ? -13.133 -1.530 2.139 1.00 81.38 297 ASN A N 1
ATOM 2529 C CA . ASN A 1 297 ? -13.255 -0.252 2.865 1.00 81.38 297 ASN A CA 1
ATOM 2530 C C . ASN A 1 297 ? -12.729 -0.252 4.312 1.00 81.38 297 ASN A C 1
ATOM 2532 O O . ASN A 1 297 ? -12.908 0.746 5.003 1.00 81.38 297 ASN A O 1
ATOM 2536 N N . TYR A 1 298 ? -12.071 -1.319 4.764 1.00 90.00 298 TYR A N 1
ATOM 2537 C CA . TYR A 1 298 ? -11.304 -1.297 6.006 1.00 90.00 298 TYR A CA 1
ATOM 2538 C C . TYR A 1 298 ? -10.022 -0.496 5.820 1.00 90.00 298 TYR A C 1
ATOM 2540 O O . TYR A 1 298 ? -9.467 -0.476 4.726 1.00 90.00 298 TYR A O 1
ATOM 2548 N N . ASN A 1 299 ? -9.509 0.135 6.868 1.00 89.12 299 ASN A N 1
ATOM 2549 C CA . ASN A 1 299 ? -8.202 0.796 6.872 1.00 89.12 299 ASN A CA 1
ATOM 2550 C C . ASN A 1 299 ? -7.062 -0.237 6.903 1.00 89.12 299 ASN A C 1
ATOM 2552 O O . ASN A 1 299 ? -6.182 -0.203 7.752 1.00 89.12 299 ASN A O 1
ATOM 2556 N N . VAL A 1 300 ? -7.107 -1.195 5.980 1.00 92.12 300 VAL A N 1
ATOM 2557 C CA . VAL A 1 300 ? -6.153 -2.289 5.858 1.00 92.12 300 VAL A CA 1
ATOM 2558 C C . VAL A 1 300 ? -5.797 -2.457 4.387 1.00 92.12 300 VAL A C 1
ATOM 2560 O O . VAL A 1 300 ? -6.682 -2.640 3.548 1.00 92.12 300 VAL A O 1
ATOM 2563 N N . VAL A 1 301 ? -4.506 -2.436 4.079 1.00 93.38 301 VAL A N 1
ATOM 2564 C CA . VAL A 1 301 ? -3.940 -2.779 2.773 1.00 93.38 301 VAL A CA 1
ATOM 2565 C C . VAL A 1 301 ? -3.347 -4.178 2.879 1.00 93.38 301 VAL A C 1
ATOM 2567 O O . VAL A 1 301 ? -2.545 -4.458 3.767 1.00 93.38 301 VAL A O 1
ATOM 2570 N N . LEU A 1 302 ? -3.754 -5.069 1.978 1.00 94.12 302 LEU A N 1
ATOM 2571 C CA . LEU A 1 302 ? -3.319 -6.463 1.976 1.00 94.12 302 LEU A CA 1
ATOM 2572 C C . LEU A 1 302 ? -2.519 -6.752 0.711 1.00 94.12 302 LEU A C 1
ATOM 2574 O O . LEU A 1 302 ? -3.074 -6.713 -0.390 1.00 94.12 302 LEU A O 1
ATOM 2578 N N . PHE A 1 303 ? -1.248 -7.098 0.877 1.00 95.06 303 PHE A N 1
ATOM 2579 C CA . PHE A 1 303 ? -0.419 -7.632 -0.194 1.00 95.06 303 PHE A CA 1
ATOM 2580 C C . PHE A 1 303 ? -0.340 -9.154 -0.085 1.00 95.06 303 PHE A C 1
ATOM 2582 O O . PHE A 1 303 ? -0.229 -9.719 1.004 1.00 95.06 303 PHE A O 1
ATOM 2589 N N . LYS A 1 304 ? -0.423 -9.830 -1.232 1.00 92.50 304 LYS A N 1
ATOM 2590 C CA . LYS A 1 304 ? -0.201 -11.277 -1.318 1.00 92.50 304 LYS A CA 1
ATOM 2591 C C . LYS A 1 304 ? 1.279 -11.548 -1.552 1.00 92.50 304 LYS A C 1
ATOM 2593 O O . LYS A 1 304 ? 1.952 -10.695 -2.122 1.00 92.50 304 LYS A O 1
ATOM 2598 N N . ALA A 1 305 ? 1.732 -12.730 -1.136 1.00 92.25 305 ALA A N 1
ATOM 2599 C CA . ALA A 1 305 ? 3.079 -13.220 -1.402 1.00 92.25 305 ALA A CA 1
ATOM 2600 C C . ALA A 1 305 ? 3.417 -13.104 -2.893 1.00 92.25 305 ALA A C 1
ATOM 2602 O O . ALA A 1 305 ? 2.589 -13.466 -3.733 1.00 92.25 305 ALA A O 1
ATOM 2603 N N . LEU A 1 306 ? 4.615 -12.594 -3.183 1.00 93.00 306 LEU A N 1
ATOM 2604 C CA . LEU A 1 306 ? 5.085 -12.409 -4.550 1.00 93.00 306 LEU A CA 1
ATOM 2605 C C . LEU A 1 306 ? 5.610 -13.716 -5.140 1.00 93.00 306 LEU A C 1
ATOM 2607 O O . LEU A 1 306 ? 6.433 -14.385 -4.511 1.00 93.00 306 LEU A O 1
ATOM 2611 N N . GLU A 1 307 ? 5.185 -14.046 -6.359 1.00 91.69 307 GLU A N 1
ATOM 2612 C CA . GLU A 1 307 ? 5.722 -15.200 -7.098 1.00 91.69 307 GLU A CA 1
ATOM 2613 C C . GLU A 1 307 ? 7.169 -14.943 -7.540 1.00 91.69 307 GLU A C 1
ATOM 2615 O O . GLU A 1 307 ? 8.040 -15.797 -7.386 1.00 91.69 307 GLU A O 1
ATOM 2620 N N . HIS A 1 308 ? 7.442 -13.724 -8.005 1.00 94.38 308 HIS A N 1
ATOM 2621 C CA . HIS A 1 308 ? 8.750 -13.266 -8.451 1.00 94.38 308 HIS A CA 1
ATOM 2622 C C . HIS A 1 308 ? 9.163 -12.029 -7.642 1.00 94.38 308 HIS A C 1
ATOM 2624 O O . HIS A 1 308 ? 9.158 -10.901 -8.137 1.00 94.38 308 HIS A O 1
ATOM 2630 N N . GLY A 1 309 ? 9.509 -12.213 -6.366 1.00 91.56 309 GLY A N 1
ATOM 2631 C CA . GLY A 1 309 ? 9.931 -11.106 -5.495 1.00 91.56 309 GLY A CA 1
ATOM 2632 C C . GLY A 1 309 ? 11.270 -10.474 -5.904 1.00 91.56 309 GLY A C 1
ATOM 2633 O O . GLY A 1 309 ? 11.469 -9.269 -5.741 1.00 91.56 309 GLY A O 1
ATOM 2634 N N . GLU A 1 310 ? 12.178 -11.252 -6.502 1.00 93.12 310 GLU A N 1
ATOM 2635 C CA . GLU A 1 310 ? 13.535 -10.793 -6.834 1.00 93.12 310 GLU A CA 1
ATOM 2636 C C . GLU A 1 310 ? 13.541 -9.702 -7.911 1.00 93.12 310 GLU A C 1
ATOM 2638 O O . GLU A 1 310 ? 14.374 -8.796 -7.867 1.00 93.12 310 GLU A O 1
ATOM 2643 N N . ILE A 1 311 ? 12.592 -9.733 -8.858 1.00 96.69 311 ILE A N 1
ATOM 2644 C CA . ILE A 1 311 ? 12.494 -8.681 -9.881 1.00 96.69 311 ILE A CA 1
ATOM 2645 C C . ILE A 1 311 ? 12.114 -7.326 -9.264 1.00 96.69 311 ILE A C 1
ATOM 2647 O O . ILE A 1 311 ? 12.545 -6.279 -9.752 1.00 96.69 311 ILE A O 1
ATOM 2651 N N . VAL A 1 312 ? 11.367 -7.333 -8.155 1.00 96.56 312 VAL A N 1
ATOM 2652 C CA . VAL A 1 312 ? 11.015 -6.117 -7.411 1.00 96.56 312 VAL A CA 1
ATOM 2653 C C . VAL A 1 312 ? 12.222 -5.595 -6.621 1.00 96.56 312 VAL A C 1
ATOM 2655 O O . VAL A 1 312 ? 12.419 -4.384 -6.547 1.00 96.56 312 VAL A O 1
ATOM 2658 N N . ASP A 1 313 ? 13.084 -6.481 -6.107 1.00 94.62 313 ASP A N 1
ATOM 2659 C CA . ASP A 1 313 ? 14.350 -6.109 -5.444 1.00 94.62 313 ASP A CA 1
ATOM 2660 C C . ASP A 1 313 ? 15.346 -5.449 -6.413 1.00 94.62 313 ASP A C 1
ATOM 2662 O O . ASP A 1 313 ? 15.948 -4.408 -6.119 1.00 94.62 313 ASP A O 1
ATOM 2666 N N . LEU A 1 314 ? 15.467 -6.005 -7.625 1.00 95.25 314 LEU A N 1
ATOM 2667 C CA . LEU A 1 314 ? 16.260 -5.412 -8.706 1.00 95.25 314 LEU A CA 1
ATOM 2668 C C . LEU A 1 314 ? 15.733 -4.023 -9.084 1.00 95.25 314 LEU A C 1
ATOM 2670 O O . LEU A 1 314 ? 16.512 -3.081 -9.248 1.00 95.25 314 LEU A O 1
ATOM 2674 N N . TYR A 1 315 ? 14.410 -3.873 -9.167 1.00 96.81 315 TYR A N 1
ATOM 2675 C CA . TYR A 1 315 ? 13.795 -2.581 -9.443 1.00 96.81 315 TYR A CA 1
ATOM 2676 C C . TYR A 1 315 ? 14.055 -1.569 -8.329 1.00 96.81 315 TYR A C 1
ATOM 2678 O O . TYR A 1 315 ? 14.453 -0.438 -8.604 1.00 96.81 315 TYR A O 1
ATOM 2686 N N . HIS A 1 316 ? 13.906 -1.971 -7.070 1.00 94.38 316 HIS A N 1
ATOM 2687 C CA . HIS A 1 316 ? 14.212 -1.107 -5.937 1.00 94.38 316 HIS A CA 1
ATOM 2688 C C . HIS A 1 316 ? 15.684 -0.664 -5.944 1.00 94.38 316 HIS A C 1
ATOM 2690 O O . HIS A 1 316 ? 15.984 0.503 -5.693 1.00 94.38 316 HIS A O 1
ATOM 2696 N N . SER A 1 317 ? 16.610 -1.546 -6.325 1.00 92.50 317 SER A N 1
ATOM 2697 C CA . SER A 1 317 ? 18.021 -1.181 -6.513 1.00 92.50 317 SER A CA 1
ATOM 2698 C C . SER A 1 317 ? 18.224 -0.098 -7.579 1.00 92.50 317 SER A C 1
ATOM 2700 O O . SER A 1 317 ? 19.088 0.761 -7.402 1.00 92.50 317 SER A O 1
ATOM 2702 N N . SER A 1 318 ? 17.399 -0.078 -8.634 1.00 93.31 318 SER A N 1
ATOM 2703 C CA . SER A 1 318 ? 17.428 0.979 -9.657 1.00 93.31 318 SER A CA 1
ATOM 2704 C C . SER A 1 318 ? 16.973 2.344 -9.130 1.00 93.31 318 SER A C 1
ATOM 2706 O O . SER A 1 318 ? 17.510 3.370 -9.544 1.00 93.31 318 SER A O 1
ATOM 2708 N N . LEU A 1 319 ? 16.027 2.368 -8.182 1.00 91.69 319 LEU A N 1
ATOM 2709 C CA . LEU A 1 319 ? 15.550 3.606 -7.559 1.00 91.69 319 LEU A CA 1
ATOM 2710 C C . LEU A 1 319 ? 16.634 4.263 -6.701 1.00 91.69 319 LEU A C 1
ATOM 2712 O O . LEU A 1 319 ? 16.647 5.482 -6.576 1.00 91.69 319 LEU A O 1
ATOM 2716 N N . LYS A 1 320 ? 17.565 3.464 -6.168 1.00 89.06 320 LYS A N 1
ATOM 2717 C CA . LYS A 1 320 ? 18.724 3.901 -5.374 1.00 89.06 320 LYS A CA 1
ATOM 2718 C C . LYS A 1 320 ? 19.888 4.422 -6.231 1.00 89.06 320 LYS A C 1
ATOM 2720 O O . LYS A 1 320 ? 20.993 4.550 -5.713 1.00 89.06 320 LYS A O 1
ATOM 2725 N N . GLN A 1 321 ? 19.679 4.673 -7.532 1.00 86.56 321 GLN A N 1
ATOM 2726 C CA . GLN A 1 321 ? 20.698 5.191 -8.458 1.00 86.56 321 GLN A CA 1
ATOM 2727 C C . GLN A 1 321 ? 20.331 6.581 -8.999 1.00 86.56 321 GLN A C 1
ATOM 2729 O O . GLN A 1 321 ? 19.253 6.759 -9.575 1.00 86.56 321 GLN A O 1
ATOM 2734 N N . PHE A 1 322 ? 21.225 7.555 -8.808 1.00 74.06 322 PHE A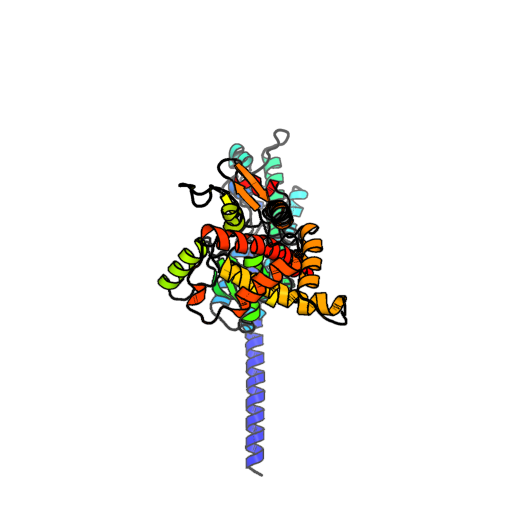 N 1
ATOM 2735 C CA . PHE A 1 322 ? 20.998 8.959 -9.162 1.00 74.06 322 PHE A CA 1
ATOM 2736 C C . PHE A 1 322 ? 21.389 9.189 -10.619 1.00 74.06 322 PHE A C 1
ATOM 2738 O O . PHE A 1 322 ? 20.640 9.778 -11.392 1.00 74.06 322 PHE A O 1
ATOM 2745 N N . GLU A 1 323 ? 22.522 8.622 -11.034 1.00 79.31 323 GLU A N 1
ATOM 2746 C CA . GLU A 1 323 ? 22.959 8.723 -12.417 1.00 79.31 323 GLU A CA 1
ATOM 2747 C C . GLU A 1 323 ? 22.169 7.765 -13.325 1.00 79.31 323 GLU A C 1
ATOM 2749 O O . GLU A 1 323 ? 21.876 6.620 -12.951 1.00 79.31 323 GLU A O 1
ATOM 2754 N N . PRO A 1 324 ? 21.880 8.172 -14.573 1.00 83.19 324 PRO A N 1
ATOM 2755 C CA . PRO A 1 324 ? 21.303 7.314 -15.588 1.00 83.19 324 PRO A CA 1
ATOM 2756 C C . PRO A 1 324 ? 22.101 6.032 -15.818 1.00 83.19 324 PRO A C 1
ATOM 2758 O O . PRO A 1 324 ? 21.497 5.012 -16.139 1.00 83.19 324 PRO A O 1
ATOM 2761 N N . LEU A 1 325 ? 23.427 6.050 -15.664 1.00 85.38 325 LEU A N 1
ATOM 2762 C CA . LEU A 1 325 ? 24.265 4.892 -15.968 1.00 85.38 325 LEU A CA 1
ATOM 2763 C C . LEU A 1 325 ? 24.029 3.722 -14.999 1.00 85.38 325 LEU A C 1
ATOM 2765 O O . LEU A 1 325 ? 23.581 2.674 -15.475 1.00 85.38 325 LEU A O 1
ATOM 2769 N N . PRO A 1 326 ? 24.242 3.843 -13.673 1.00 84.75 326 PRO A N 1
ATOM 2770 C CA . PRO A 1 326 ? 23.961 2.748 -12.750 1.00 84.75 326 PRO A CA 1
ATOM 2771 C C . PRO A 1 326 ? 22.477 2.368 -12.756 1.00 84.75 326 PRO A C 1
ATOM 2773 O O . PRO A 1 326 ? 22.148 1.186 -12.668 1.00 84.75 326 PRO A O 1
ATOM 2776 N N . ARG A 1 327 ? 21.563 3.332 -12.949 1.00 88.81 327 ARG A N 1
ATOM 2777 C CA . ARG A 1 327 ? 20.129 3.043 -13.103 1.00 88.81 327 ARG A CA 1
ATOM 2778 C C . ARG A 1 327 ? 19.857 2.111 -14.288 1.00 88.81 327 ARG A C 1
ATOM 2780 O O . ARG A 1 327 ? 19.111 1.144 -14.134 1.00 88.81 327 ARG A O 1
ATOM 2787 N N . CYS A 1 328 ? 20.500 2.357 -15.430 1.00 90.62 328 CYS A N 1
ATOM 2788 C CA . CYS A 1 328 ? 20.373 1.534 -16.634 1.00 90.62 328 CYS A CA 1
ATOM 2789 C C . CYS A 1 328 ? 20.800 0.090 -16.382 1.00 90.62 328 CYS A C 1
ATOM 2791 O O . CYS A 1 328 ? 20.105 -0.831 -16.805 1.00 90.62 328 CYS A O 1
ATOM 2793 N N . VAL A 1 329 ? 21.881 -0.118 -15.622 1.00 89.75 329 VAL A N 1
ATOM 2794 C CA . VAL A 1 329 ? 22.348 -1.458 -15.238 1.00 89.75 329 VAL A CA 1
ATOM 2795 C C . VAL A 1 329 ? 21.245 -2.225 -14.506 1.00 89.75 329 VAL A C 1
ATOM 2797 O O . VAL A 1 329 ? 20.898 -3.331 -14.917 1.00 89.75 329 VAL A O 1
ATOM 2800 N N . PHE A 1 330 ? 20.640 -1.648 -13.465 1.00 92.12 330 PHE A N 1
ATOM 2801 C CA . PHE A 1 330 ? 19.602 -2.340 -12.691 1.00 92.12 330 PHE A CA 1
ATOM 2802 C C . PHE A 1 330 ? 18.292 -2.523 -13.465 1.00 92.12 330 PHE A C 1
ATOM 2804 O O . PHE A 1 330 ? 17.708 -3.605 -13.413 1.00 92.12 330 PHE A O 1
ATOM 2811 N N . LEU A 1 331 ? 17.849 -1.523 -14.233 1.00 95.88 331 LEU A N 1
ATOM 2812 C CA . LEU A 1 331 ? 16.664 -1.670 -15.087 1.00 95.88 331 LEU A CA 1
ATOM 2813 C C . LEU A 1 331 ? 16.876 -2.732 -16.180 1.00 95.88 331 LEU A C 1
ATOM 2815 O O . LEU A 1 331 ? 15.959 -3.476 -16.525 1.00 95.88 331 LEU A O 1
ATOM 2819 N N . TYR A 1 332 ? 18.097 -2.860 -16.700 1.00 95.56 332 TYR A N 1
ATOM 2820 C CA . TYR A 1 332 ? 18.434 -3.921 -17.640 1.00 95.56 332 TYR A CA 1
ATOM 2821 C C . TYR A 1 332 ? 18.443 -5.300 -16.959 1.00 95.56 332 TYR A C 1
ATOM 2823 O O . TYR A 1 332 ? 17.937 -6.261 -17.532 1.00 95.56 332 TYR A O 1
ATOM 2831 N N . ARG A 1 333 ? 18.911 -5.410 -15.705 1.00 95.31 333 ARG A N 1
ATOM 2832 C CA . ARG A 1 333 ? 18.796 -6.651 -14.908 1.00 95.31 333 ARG A CA 1
ATOM 2833 C C . ARG A 1 333 ? 17.343 -7.069 -14.670 1.00 95.31 333 ARG A C 1
ATOM 2835 O O . ARG A 1 333 ? 17.048 -8.261 -14.713 1.00 95.31 333 ARG A O 1
ATOM 2842 N N . VAL A 1 334 ? 16.433 -6.113 -14.465 1.00 97.69 334 VAL A N 1
ATOM 2843 C CA . VAL A 1 334 ? 14.982 -6.377 -14.390 1.00 97.69 334 VAL A CA 1
ATOM 2844 C C . VAL A 1 334 ? 14.486 -7.024 -15.688 1.00 97.69 334 VAL A C 1
ATOM 2846 O O . VAL A 1 334 ? 13.787 -8.038 -15.646 1.00 97.69 334 VAL A O 1
ATOM 2849 N N . PHE A 1 335 ? 14.895 -6.490 -16.842 1.00 97.38 335 PHE A N 1
ATOM 2850 C CA . PHE A 1 335 ? 14.616 -7.105 -18.141 1.00 97.38 335 PHE A CA 1
ATOM 2851 C C . PHE A 1 335 ? 15.217 -8.516 -18.262 1.00 97.38 335 PHE A C 1
ATOM 2853 O O . PHE A 1 335 ? 14.502 -9.432 -18.660 1.00 97.38 335 PHE A O 1
ATOM 2860 N N . GLU A 1 336 ? 16.494 -8.716 -17.917 1.00 95.56 336 GLU A N 1
ATOM 2861 C CA . GLU A 1 336 ? 17.154 -10.026 -18.033 1.00 95.56 336 GLU A CA 1
ATOM 2862 C C . GLU A 1 336 ? 16.441 -11.097 -17.208 1.00 95.56 336 GLU A C 1
ATOM 2864 O O . GLU A 1 336 ? 16.213 -12.207 -17.701 1.00 95.56 336 GLU A O 1
ATOM 2869 N N . TYR A 1 337 ? 16.048 -10.749 -15.978 1.00 96.94 337 TYR A N 1
ATOM 2870 C CA . TYR A 1 337 ? 15.243 -11.619 -15.131 1.00 96.94 337 TYR A CA 1
ATOM 2871 C C . TYR A 1 337 ? 13.935 -11.977 -15.839 1.00 96.94 337 TYR A C 1
ATOM 2873 O O . TYR A 1 337 ? 13.667 -13.161 -16.048 1.00 96.94 337 TYR A O 1
ATOM 2881 N N . ALA A 1 338 ? 13.160 -10.981 -16.283 1.00 97.00 338 ALA A N 1
ATOM 2882 C CA . ALA A 1 338 ? 11.885 -11.218 -16.958 1.00 97.00 338 ALA A CA 1
ATOM 2883 C C . ALA A 1 338 ? 12.042 -12.084 -18.216 1.00 97.00 338 ALA A C 1
ATOM 2885 O O . ALA A 1 338 ? 11.324 -13.065 -18.388 1.00 97.00 338 ALA A O 1
ATOM 2886 N N . ALA A 1 339 ? 13.034 -11.797 -19.058 1.00 95.56 339 ALA A N 1
ATOM 2887 C CA . ALA A 1 339 ? 13.302 -12.586 -20.251 1.00 95.56 339 ALA A CA 1
ATOM 2888 C C . ALA A 1 339 ? 13.638 -14.047 -19.914 1.00 95.56 339 ALA A C 1
ATOM 2890 O O . ALA A 1 339 ? 13.243 -14.953 -20.651 1.00 95.56 339 ALA A O 1
ATOM 2891 N N . SER A 1 340 ? 14.345 -14.285 -18.804 1.00 93.94 340 SER A N 1
ATOM 2892 C CA . SER A 1 340 ? 14.718 -15.632 -18.368 1.00 93.94 340 SER A CA 1
ATOM 2893 C C . SER A 1 340 ? 13.529 -16.482 -17.910 1.00 93.94 340 SER A C 1
ATOM 2895 O O . SER A 1 340 ? 13.483 -17.662 -18.254 1.00 93.94 340 SER A O 1
ATOM 2897 N N . VAL A 1 341 ? 12.564 -15.888 -17.199 1.00 94.50 341 VAL A N 1
ATOM 2898 C CA . VAL A 1 341 ? 11.441 -16.622 -16.588 1.00 94.50 341 VAL A CA 1
ATOM 2899 C C . VAL A 1 341 ? 10.154 -16.580 -17.417 1.00 94.50 341 VAL A C 1
ATOM 2901 O O . VAL A 1 341 ? 9.315 -17.463 -17.280 1.00 94.50 341 VAL A O 1
ATOM 2904 N N . ASP A 1 342 ? 9.998 -15.595 -18.306 1.00 94.12 342 ASP A N 1
ATOM 2905 C CA . ASP A 1 342 ? 8.787 -15.393 -19.111 1.00 94.12 342 ASP A CA 1
ATOM 2906 C C . ASP A 1 342 ? 9.052 -15.578 -20.609 1.00 94.12 342 ASP A C 1
ATOM 2908 O O . ASP A 1 342 ? 8.539 -16.525 -21.212 1.00 94.12 342 ASP A O 1
ATOM 2912 N N . TYR A 1 343 ? 9.876 -14.726 -21.229 1.00 92.25 343 TYR A N 1
ATOM 2913 C CA . TYR A 1 343 ? 10.048 -14.740 -22.689 1.00 92.25 343 TYR A CA 1
ATOM 2914 C C . TYR A 1 343 ? 10.593 -16.076 -23.211 1.00 92.25 343 TYR A C 1
ATOM 2916 O O . TYR A 1 343 ? 9.991 -16.688 -24.098 1.00 92.25 343 TYR A O 1
ATOM 2924 N N . LYS A 1 344 ? 11.703 -16.564 -22.637 1.00 91.06 344 LYS A N 1
ATOM 2925 C CA . LYS A 1 344 ? 12.335 -17.832 -23.049 1.00 91.06 344 LYS A CA 1
ATOM 2926 C C . LYS A 1 344 ? 11.390 -19.024 -22.895 1.00 91.06 344 LYS A C 1
ATOM 2928 O O . LYS A 1 344 ? 11.393 -19.918 -23.739 1.00 91.06 344 LYS A O 1
ATOM 2933 N N . VAL A 1 345 ? 10.560 -19.014 -21.852 1.00 88.38 345 VAL A N 1
ATOM 2934 C CA . VAL A 1 345 ? 9.602 -20.086 -21.553 1.00 88.38 345 VAL A CA 1
ATOM 2935 C C . VAL A 1 345 ? 8.434 -20.080 -22.543 1.00 88.38 345 VAL A C 1
ATOM 2937 O O . VAL A 1 345 ? 8.034 -21.142 -23.025 1.00 88.38 345 VAL A O 1
ATOM 2940 N N . ARG A 1 346 ? 7.898 -18.898 -22.876 1.00 84.56 346 ARG A N 1
ATOM 2941 C CA . ARG A 1 346 ? 6.742 -18.755 -23.778 1.00 84.56 346 ARG A CA 1
ATOM 2942 C C . ARG A 1 346 ? 7.088 -18.975 -25.239 1.00 84.56 346 ARG A C 1
ATOM 2944 O O . ARG A 1 346 ? 6.367 -19.683 -25.933 1.00 84.56 346 ARG A O 1
ATOM 2951 N N . VAL A 1 347 ? 8.142 -18.313 -25.708 1.00 79.31 347 VAL A N 1
ATOM 2952 C CA . VAL A 1 347 ? 8.454 -18.239 -27.140 1.00 79.31 347 VAL A CA 1
ATOM 2953 C C . VAL A 1 347 ? 9.210 -19.485 -27.602 1.00 79.31 347 VAL A C 1
ATOM 2955 O O . VAL A 1 347 ? 9.160 -19.811 -28.783 1.00 79.31 347 VAL A O 1
ATOM 2958 N N . ARG A 1 348 ? 9.864 -20.211 -26.676 1.00 76.69 348 ARG A N 1
ATOM 2959 C CA . ARG A 1 348 ? 10.710 -21.387 -26.959 1.00 76.69 348 ARG A CA 1
ATOM 2960 C C . ARG A 1 348 ? 11.589 -21.189 -28.208 1.00 76.69 348 ARG A C 1
ATOM 2962 O O . ARG A 1 348 ? 11.563 -22.034 -29.103 1.00 76.69 348 ARG A O 1
ATOM 2969 N N . PRO A 1 349 ? 12.316 -20.062 -28.318 1.00 71.06 349 PRO A N 1
ATOM 2970 C CA . PRO A 1 349 ? 13.066 -19.777 -29.528 1.00 71.06 349 PRO A CA 1
ATOM 2971 C C . PRO A 1 349 ? 14.179 -20.817 -29.697 1.00 71.06 349 PRO A C 1
ATOM 2973 O O . PRO A 1 349 ? 14.840 -21.182 -28.724 1.00 71.06 349 PRO A O 1
ATOM 2976 N N . THR A 1 350 ? 14.395 -21.279 -30.931 1.00 74.94 350 THR A N 1
ATOM 2977 C CA . THR A 1 350 ? 15.523 -22.161 -31.277 1.00 74.94 350 THR A CA 1
ATOM 2978 C C . THR A 1 350 ? 16.866 -21.505 -30.949 1.00 74.94 350 THR A C 1
ATOM 2980 O O . THR A 1 350 ? 17.787 -22.191 -30.520 1.00 74.94 350 THR A O 1
ATOM 2983 N N . GLU A 1 351 ? 16.944 -20.173 -31.057 1.00 79.50 351 GLU A N 1
ATOM 2984 C CA . GLU A 1 351 ? 18.053 -19.343 -30.582 1.00 79.50 351 GLU A CA 1
ATOM 2985 C C . GLU A 1 351 ? 17.508 -18.095 -29.873 1.00 79.50 351 GLU A C 1
ATOM 2987 O O . GLU A 1 351 ? 16.789 -17.291 -30.463 1.00 79.50 351 GLU A O 1
ATOM 2992 N N . TYR A 1 352 ? 17.834 -17.918 -28.591 1.00 85.44 352 TYR A N 1
ATOM 2993 C CA . TYR A 1 352 ? 17.428 -16.729 -27.837 1.00 85.44 352 TYR A CA 1
ATOM 2994 C C . TYR A 1 352 ? 18.279 -15.511 -28.216 1.00 85.44 352 TYR A C 1
ATOM 2996 O O . TYR A 1 352 ? 19.490 -15.509 -27.985 1.00 85.44 352 TYR A O 1
ATOM 3004 N N . LYS A 1 353 ? 17.619 -14.446 -28.686 1.00 89.81 353 LYS A N 1
ATOM 3005 C CA . LYS A 1 353 ? 18.213 -13.121 -28.896 1.00 89.81 353 LYS A CA 1
ATOM 3006 C C . LYS A 1 353 ? 17.613 -12.104 -27.915 1.00 89.81 353 LYS A C 1
ATOM 3008 O O . LYS A 1 353 ? 16.394 -11.906 -27.923 1.00 89.81 353 LYS A O 1
ATOM 3013 N N . PRO A 1 354 ? 18.418 -11.475 -27.038 1.00 91.62 354 PRO A N 1
ATOM 3014 C CA . PRO A 1 354 ? 17.938 -10.445 -26.116 1.00 91.62 354 PRO A CA 1
ATOM 3015 C C . PRO A 1 354 ? 17.199 -9.289 -26.801 1.00 91.62 354 PRO A C 1
ATOM 3017 O O . PRO A 1 354 ? 16.238 -8.765 -26.247 1.00 91.62 354 PRO A O 1
ATOM 3020 N N . GLU A 1 355 ? 17.621 -8.912 -28.003 1.00 94.06 355 GLU A N 1
ATOM 3021 C CA . GLU A 1 355 ? 17.055 -7.833 -28.809 1.00 94.06 355 GLU A CA 1
ATOM 3022 C C . GLU A 1 355 ? 15.577 -8.088 -29.137 1.00 94.06 355 GLU A C 1
ATOM 3024 O O . GLU A 1 355 ? 14.745 -7.195 -28.965 1.00 94.06 355 GLU A O 1
ATOM 3029 N N . ASP A 1 356 ? 15.240 -9.326 -29.509 1.00 93.19 356 ASP A N 1
ATOM 3030 C CA . ASP A 1 356 ? 13.871 -9.743 -29.832 1.00 93.19 356 ASP A CA 1
ATOM 3031 C C . ASP A 1 356 ? 12.976 -9.736 -28.583 1.00 93.19 356 ASP A C 1
ATOM 3033 O O . ASP A 1 356 ? 11.810 -9.334 -28.631 1.00 93.19 356 ASP A O 1
ATOM 3037 N N . ALA A 1 357 ? 13.530 -10.135 -27.433 1.00 94.94 357 ALA A N 1
ATOM 3038 C CA . ALA A 1 357 ? 12.830 -10.074 -26.153 1.00 94.94 357 ALA A CA 1
ATOM 3039 C C . ALA A 1 357 ? 12.570 -8.625 -25.711 1.00 94.94 357 ALA A C 1
ATOM 3041 O O . ALA A 1 357 ? 11.488 -8.317 -25.206 1.00 94.94 357 ALA A O 1
ATOM 3042 N N . ILE A 1 358 ? 13.534 -7.723 -25.925 1.00 97.19 358 ILE A N 1
ATOM 3043 C CA . ILE A 1 358 ? 13.362 -6.290 -25.661 1.00 97.19 358 ILE A CA 1
ATOM 3044 C C . ILE A 1 358 ? 12.248 -5.730 -26.544 1.00 97.19 358 ILE A C 1
ATOM 3046 O O . ILE A 1 358 ? 11.334 -5.100 -26.016 1.00 97.19 358 ILE A O 1
ATOM 3050 N N . GLU A 1 359 ? 12.279 -5.979 -27.856 1.00 96.12 359 GLU A N 1
ATOM 3051 C CA . GLU A 1 359 ? 11.234 -5.512 -28.779 1.00 96.12 359 GLU A CA 1
ATOM 3052 C C . GLU A 1 359 ? 9.846 -6.009 -28.367 1.00 96.12 359 GLU A C 1
ATOM 3054 O O . GLU A 1 359 ? 8.909 -5.214 -28.248 1.00 96.12 359 GLU A O 1
ATOM 3059 N N . TYR A 1 360 ? 9.734 -7.297 -28.030 1.00 95.56 360 TYR A N 1
ATOM 3060 C CA . TYR A 1 360 ? 8.499 -7.874 -27.509 1.00 95.56 360 TYR A CA 1
ATOM 3061 C C . TYR A 1 360 ? 7.983 -7.119 -26.274 1.00 95.56 360 TYR A C 1
ATOM 3063 O O . TYR A 1 360 ? 6.809 -6.738 -26.213 1.00 95.56 360 TYR A O 1
ATOM 3071 N N . TYR A 1 361 ? 8.845 -6.860 -25.287 1.00 98.00 361 TYR A N 1
ATOM 3072 C CA . TYR A 1 361 ? 8.431 -6.154 -24.076 1.00 98.00 361 TYR A CA 1
ATOM 3073 C C . TYR A 1 361 ? 8.134 -4.671 -24.312 1.00 98.00 361 TYR A C 1
ATOM 3075 O O . TYR A 1 361 ? 7.223 -4.152 -23.664 1.00 98.00 361 TYR A O 1
ATOM 3083 N N . ILE A 1 362 ? 8.809 -3.998 -25.253 1.00 98.25 362 ILE A N 1
ATOM 3084 C CA . ILE A 1 362 ? 8.476 -2.621 -25.655 1.00 98.25 362 ILE A CA 1
ATOM 3085 C C . ILE A 1 362 ? 7.029 -2.558 -26.136 1.00 98.25 362 ILE A C 1
ATOM 3087 O O . ILE A 1 362 ? 6.258 -1.722 -25.660 1.00 98.25 362 ILE A O 1
ATOM 3091 N N . GLU A 1 363 ? 6.636 -3.440 -27.055 1.00 97.00 363 GLU A N 1
ATOM 3092 C CA . GLU A 1 363 ? 5.281 -3.439 -27.612 1.00 97.00 363 GLU A CA 1
ATOM 3093 C C . GLU A 1 363 ? 4.222 -3.631 -26.525 1.00 97.00 363 GLU A C 1
ATOM 3095 O O . GLU A 1 363 ? 3.246 -2.872 -26.443 1.00 97.00 363 GLU A O 1
ATOM 3100 N N . LYS A 1 364 ? 4.446 -4.596 -25.627 1.00 97.81 364 LYS A N 1
ATOM 3101 C CA . LYS A 1 364 ? 3.536 -4.845 -24.507 1.00 97.81 364 LYS A CA 1
ATOM 3102 C C . LYS A 1 364 ? 3.484 -3.658 -23.546 1.00 97.81 364 LYS A C 1
ATOM 3104 O O . LYS A 1 364 ? 2.389 -3.166 -23.261 1.00 97.81 364 LYS A O 1
ATOM 3109 N N . ALA A 1 365 ? 4.631 -3.132 -23.118 1.00 98.00 365 ALA A N 1
ATOM 3110 C CA . ALA A 1 365 ? 4.715 -2.014 -22.181 1.00 98.00 365 ALA A CA 1
ATOM 3111 C C . ALA A 1 365 ? 4.049 -0.736 -22.719 1.00 98.00 365 ALA A C 1
ATOM 3113 O O . ALA A 1 365 ? 3.330 -0.043 -21.993 1.00 98.00 365 ALA A O 1
ATOM 3114 N N . MET A 1 366 ? 4.200 -0.445 -24.014 1.00 98.00 366 MET A N 1
ATOM 3115 C CA . MET A 1 366 ? 3.577 0.724 -24.644 1.00 98.00 366 MET A CA 1
ATOM 3116 C C . MET A 1 366 ? 2.042 0.662 -24.614 1.00 98.00 366 MET A C 1
ATOM 3118 O O . MET A 1 366 ? 1.387 1.702 -24.463 1.00 98.00 366 MET A O 1
ATOM 3122 N N . SER A 1 367 ? 1.461 -0.539 -24.666 1.00 96.81 367 SER A N 1
ATOM 3123 C CA . SER A 1 367 ? 0.010 -0.765 -24.558 1.00 96.81 367 SER A CA 1
ATOM 3124 C C . SER A 1 367 ? -0.503 -0.908 -23.114 1.00 96.81 367 SER A C 1
ATOM 3126 O O . SER A 1 367 ? -1.682 -0.676 -22.854 1.00 96.81 367 SER A O 1
ATOM 3128 N N . TYR A 1 368 ? 0.370 -1.221 -22.153 1.00 97.19 368 TYR A N 1
ATOM 3129 C CA . TYR A 1 368 ? -0.017 -1.584 -20.787 1.00 97.19 368 TYR A CA 1
ATOM 3130 C C . TYR A 1 368 ? -0.210 -0.393 -19.842 1.00 97.19 368 TYR A C 1
ATOM 3132 O O . TYR A 1 368 ? 0.600 0.528 -19.836 1.00 97.19 368 TYR A O 1
ATOM 3140 N N . ASN A 1 369 ? -1.231 -0.414 -18.982 1.00 94.19 369 ASN A N 1
ATOM 3141 C CA . ASN A 1 369 ? -1.455 0.634 -17.981 1.00 94.19 369 ASN A CA 1
ATOM 3142 C C . ASN A 1 369 ? -1.115 0.131 -16.563 1.00 94.19 369 ASN A C 1
ATOM 3144 O O . ASN A 1 369 ? -2.006 -0.410 -15.892 1.00 94.19 369 ASN A O 1
ATOM 3148 N N . PRO A 1 370 ? 0.129 0.340 -16.082 1.00 95.00 370 PRO A N 1
ATOM 3149 C CA . PRO A 1 370 ? 0.541 -0.101 -14.748 1.00 95.00 370 PRO A CA 1
ATOM 3150 C C . PRO A 1 370 ? -0.203 0.658 -13.644 1.00 95.00 370 PRO A C 1
ATOM 3152 O O . PRO A 1 370 ? -0.992 1.578 -13.920 1.00 95.00 370 PRO A O 1
ATOM 3155 N N . ASN A 1 371 ? 0.021 0.269 -12.389 1.00 95.38 371 ASN A N 1
ATOM 3156 C CA . ASN A 1 371 ? -0.345 1.084 -11.236 1.00 95.38 371 ASN A CA 1
ATOM 3157 C C . ASN A 1 371 ? 0.155 2.517 -11.462 1.00 95.38 371 ASN A C 1
ATOM 3159 O O . ASN A 1 371 ? 1.306 2.715 -11.849 1.00 95.38 371 ASN A O 1
ATOM 3163 N N . PRO A 1 372 ? -0.712 3.529 -11.316 1.00 94.31 372 PRO A N 1
ATOM 3164 C CA . PRO A 1 372 ? -0.340 4.885 -11.657 1.00 94.31 372 PRO A CA 1
ATOM 3165 C C . PRO A 1 372 ? 0.634 5.450 -10.630 1.00 94.31 372 PRO A C 1
ATOM 3167 O O . PRO A 1 372 ? 0.393 5.382 -9.428 1.00 94.31 372 PRO A O 1
ATOM 3170 N N . LEU A 1 373 ? 1.667 6.105 -11.144 1.00 94.12 373 LEU A N 1
ATOM 3171 C CA . LEU A 1 373 ? 2.427 7.106 -10.416 1.00 94.12 373 LEU A CA 1
ATOM 3172 C C . LEU A 1 373 ? 2.007 8.476 -10.920 1.00 94.12 373 LEU A C 1
ATOM 3174 O O . LEU A 1 373 ? 1.938 8.708 -12.130 1.00 94.12 373 LEU A O 1
ATOM 3178 N N . TYR A 1 374 ? 1.687 9.368 -9.996 1.00 93.69 374 TYR A N 1
ATOM 3179 C CA . TYR A 1 374 ? 1.289 10.732 -10.305 1.00 93.69 374 TYR A CA 1
ATOM 3180 C C . TYR A 1 374 ? 2.379 11.690 -9.855 1.00 93.69 374 TYR A C 1
ATOM 3182 O O . TYR A 1 374 ? 3.002 11.461 -8.830 1.00 93.69 374 TYR A O 1
ATOM 3190 N N . TYR A 1 375 ? 2.579 12.781 -10.583 1.00 93.25 375 TYR A N 1
ATOM 3191 C CA . TYR A 1 375 ? 3.373 13.911 -10.112 1.00 93.25 375 TYR A CA 1
ATOM 3192 C C . TYR A 1 375 ? 2.567 15.201 -10.245 1.00 93.25 375 TYR A C 1
ATOM 3194 O O . TYR A 1 375 ? 1.742 15.335 -11.155 1.00 93.25 375 TYR A O 1
ATOM 3202 N N . MET A 1 376 ? 2.773 16.128 -9.314 1.00 91.75 376 MET A N 1
ATOM 3203 C CA . MET A 1 376 ? 2.195 17.468 -9.338 1.00 91.75 376 MET A CA 1
ATOM 3204 C C . MET A 1 376 ? 3.199 18.407 -9.989 1.00 91.75 376 MET A C 1
ATOM 3206 O O . MET A 1 376 ? 4.344 18.446 -9.562 1.00 91.75 376 MET A O 1
ATOM 3210 N N . ASN A 1 377 ? 2.772 19.164 -10.995 1.00 91.06 377 ASN A N 1
ATOM 3211 C CA . ASN A 1 377 ? 3.504 20.333 -11.466 1.00 91.06 377 ASN A CA 1
ATOM 3212 C C . ASN A 1 377 ? 2.922 21.565 -10.763 1.00 91.06 377 ASN A C 1
ATOM 3214 O O . ASN A 1 377 ? 1.752 21.898 -10.969 1.00 91.06 377 ASN A O 1
ATOM 3218 N N . PHE A 1 378 ? 3.721 22.221 -9.922 1.00 88.25 378 PHE A N 1
ATOM 3219 C CA . PHE A 1 378 ? 3.272 23.339 -9.092 1.00 88.25 378 PHE A CA 1
ATOM 3220 C C . PHE A 1 378 ? 3.043 24.622 -9.893 1.00 88.25 378 PHE A C 1
ATOM 3222 O O . PHE A 1 378 ? 2.131 25.378 -9.562 1.00 88.25 378 PHE A O 1
ATOM 3229 N N . SER A 1 379 ? 3.782 24.828 -10.985 1.00 87.12 379 SER A N 1
ATOM 3230 C CA . SER A 1 379 ? 3.612 25.986 -11.871 1.00 87.12 379 SER A CA 1
ATOM 3231 C C . SER A 1 379 ? 2.247 25.980 -12.569 1.00 87.12 379 SER A C 1
ATOM 3233 O O . SER A 1 379 ? 1.583 27.005 -12.665 1.00 87.12 379 SER A O 1
ATOM 3235 N N . SER A 1 380 ? 1.799 24.809 -13.025 1.00 87.31 380 SER A N 1
ATOM 3236 C CA . SER A 1 380 ? 0.512 24.621 -13.715 1.00 87.31 380 SER A CA 1
ATOM 3237 C C . SER A 1 380 ? -0.613 24.122 -12.805 1.00 87.31 380 SER A C 1
ATOM 3239 O O . SER A 1 380 ? -1.749 23.984 -13.259 1.00 87.31 380 SER A O 1
ATOM 3241 N N . ARG A 1 381 ? -0.300 23.803 -11.541 1.00 86.38 381 ARG A N 1
ATOM 3242 C CA . ARG A 1 381 ? -1.188 23.137 -10.571 1.00 86.38 381 ARG A CA 1
ATOM 3243 C C . ARG A 1 381 ? -1.869 21.888 -11.136 1.00 86.38 381 ARG A C 1
ATOM 3245 O O . ARG A 1 381 ? -3.033 21.606 -10.854 1.00 86.38 381 ARG A O 1
ATOM 3252 N N . ARG A 1 382 ? -1.144 21.128 -11.960 1.00 89.69 382 ARG A N 1
ATOM 3253 C CA . ARG A 1 382 ? -1.682 19.965 -12.668 1.00 89.69 382 ARG A CA 1
ATOM 3254 C C . ARG A 1 382 ? -1.015 18.680 -12.211 1.00 89.69 382 ARG A C 1
ATOM 3256 O O . ARG A 1 382 ? 0.192 18.499 -12.351 1.00 89.69 382 ARG A O 1
ATOM 3263 N N . ILE A 1 383 ? -1.846 17.732 -11.791 1.00 92.25 383 ILE A N 1
ATOM 3264 C CA . ILE A 1 383 ? -1.424 16.349 -11.578 1.00 92.25 383 ILE A CA 1
ATOM 3265 C C . ILE A 1 383 ? -1.350 15.617 -12.924 1.00 92.25 383 ILE A C 1
ATOM 3267 O O . ILE A 1 383 ? -2.268 15.715 -13.746 1.00 92.25 383 ILE A O 1
ATOM 3271 N N . THR A 1 384 ? -0.273 14.868 -13.153 1.00 94.25 384 THR A N 1
ATOM 3272 C CA . THR A 1 384 ? -0.030 14.114 -14.392 1.00 94.25 384 THR A CA 1
ATOM 3273 C C . THR A 1 384 ? 0.417 12.691 -14.077 1.00 94.25 384 THR A C 1
ATOM 3275 O O . THR A 1 384 ? 1.171 12.469 -13.138 1.00 94.25 384 THR A O 1
ATOM 3278 N N . ASN A 1 385 ? -0.065 11.711 -14.849 1.00 95.31 385 ASN A N 1
ATOM 3279 C CA . ASN A 1 385 ? 0.385 10.325 -14.727 1.00 95.31 385 ASN A CA 1
ATOM 3280 C C . ASN A 1 385 ? 1.769 10.173 -15.376 1.00 95.31 385 ASN A C 1
ATOM 3282 O O . ASN A 1 385 ? 1.925 10.375 -16.585 1.00 95.31 385 ASN A O 1
ATOM 3286 N N . TYR A 1 386 ? 2.743 9.773 -14.566 1.00 95.69 386 TYR A N 1
ATOM 3287 C CA . TYR A 1 386 ? 4.138 9.588 -14.930 1.00 95.69 386 TYR A CA 1
ATOM 3288 C C . TYR A 1 386 ? 4.318 8.645 -16.126 1.00 95.69 386 TYR A C 1
ATOM 3290 O O . TYR A 1 386 ? 4.947 9.012 -17.115 1.00 95.69 386 TYR A O 1
ATOM 3298 N N . PHE A 1 387 ? 3.668 7.479 -16.124 1.00 95.56 387 PHE A N 1
ATOM 3299 C CA . PHE A 1 387 ? 3.795 6.497 -17.209 1.00 95.56 387 PHE A CA 1
ATOM 3300 C C . PHE A 1 387 ? 3.144 6.955 -18.508 1.00 95.56 387 PHE A C 1
ATOM 3302 O O . PHE A 1 387 ? 3.618 6.629 -19.595 1.00 95.56 387 PHE A O 1
ATOM 3309 N N . THR A 1 388 ? 2.077 7.751 -18.425 1.00 95.88 388 THR A N 1
ATOM 3310 C CA . THR A 1 388 ? 1.498 8.373 -19.627 1.00 95.88 388 THR A CA 1
ATOM 3311 C C . THR A 1 388 ? 2.503 9.330 -20.266 1.00 95.88 388 THR A C 1
ATOM 3313 O O . THR A 1 388 ? 2.677 9.325 -21.488 1.00 95.88 388 THR A O 1
ATOM 3316 N N . LYS A 1 389 ? 3.209 10.111 -19.439 1.00 96.31 389 LYS A N 1
ATOM 3317 C CA . LYS A 1 389 ? 4.256 11.023 -19.895 1.00 96.31 389 LYS A CA 1
ATOM 3318 C C . LYS A 1 389 ? 5.475 10.266 -20.433 1.00 96.31 389 LYS A C 1
ATOM 3320 O O . LYS A 1 389 ? 5.897 10.572 -21.545 1.00 96.31 389 LYS A O 1
ATOM 3325 N N . LEU A 1 390 ? 5.954 9.224 -19.750 1.00 96.94 390 LEU A N 1
ATOM 3326 C CA . LEU A 1 390 ? 7.049 8.375 -20.239 1.00 96.94 390 LEU A CA 1
ATOM 3327 C C . LEU A 1 390 ? 6.734 7.727 -21.587 1.00 96.94 390 LEU A C 1
ATOM 3329 O O . LEU A 1 390 ? 7.557 7.791 -22.491 1.00 96.94 390 LEU A O 1
ATOM 3333 N N . LYS A 1 391 ? 5.529 7.176 -21.785 1.00 98.31 391 LYS A N 1
ATOM 3334 C CA . LYS A 1 391 ? 5.118 6.643 -23.098 1.00 98.31 391 LYS A CA 1
ATOM 3335 C C . LYS A 1 391 ? 5.147 7.711 -24.189 1.00 98.31 391 LYS A C 1
ATOM 3337 O O . LYS A 1 391 ? 5.485 7.421 -25.335 1.00 98.31 391 LYS A O 1
ATOM 3342 N N . SER A 1 392 ? 4.768 8.948 -23.863 1.00 97.62 392 SER A N 1
ATOM 3343 C CA . SER A 1 392 ? 4.876 10.061 -24.807 1.00 97.62 392 SER A CA 1
ATOM 3344 C C . SER A 1 392 ? 6.332 10.367 -25.158 1.00 97.62 392 SER A C 1
ATOM 3346 O O . SER A 1 392 ? 6.619 10.596 -26.331 1.00 97.62 392 SER A O 1
ATOM 3348 N N . GLU A 1 393 ? 7.236 10.372 -24.178 1.00 97.19 393 GLU A N 1
ATOM 3349 C CA . GLU A 1 393 ? 8.665 10.610 -24.413 1.00 97.19 393 GLU A CA 1
ATOM 3350 C C . GLU A 1 393 ? 9.322 9.444 -25.169 1.00 97.19 393 GLU A C 1
ATOM 3352 O O . GLU A 1 393 ? 10.037 9.684 -26.137 1.00 97.19 393 GLU A O 1
ATOM 3357 N N . ALA A 1 394 ? 8.983 8.191 -24.856 1.00 97.81 394 ALA A N 1
ATOM 3358 C CA . ALA A 1 394 ? 9.454 7.010 -25.583 1.00 97.81 394 ALA A CA 1
ATOM 3359 C C . ALA A 1 394 ? 9.109 7.073 -27.082 1.00 97.81 394 ALA A C 1
ATOM 3361 O O . ALA A 1 394 ? 9.953 6.795 -27.930 1.00 97.81 394 ALA A O 1
ATOM 3362 N N . ARG A 1 395 ? 7.898 7.527 -27.445 1.00 98.25 395 ARG A N 1
ATOM 3363 C CA . ARG A 1 395 ? 7.532 7.731 -28.863 1.00 98.25 395 ARG A CA 1
ATOM 3364 C C . ARG A 1 395 ? 8.405 8.778 -29.555 1.00 98.25 395 ARG A C 1
ATOM 3366 O O . ARG A 1 395 ? 8.689 8.620 -30.739 1.00 98.25 395 ARG A O 1
ATOM 3373 N N . LYS A 1 396 ? 8.807 9.844 -28.856 1.00 97.31 396 LYS A N 1
ATOM 3374 C CA . LYS A 1 396 ? 9.731 10.848 -29.409 1.00 97.31 396 LYS A CA 1
ATOM 3375 C C . LYS A 1 396 ? 11.126 10.259 -29.581 1.00 97.31 396 LYS A C 1
ATOM 3377 O O . LYS A 1 396 ? 11.692 10.387 -30.657 1.00 97.31 396 LYS A O 1
ATOM 3382 N N . ILE A 1 397 ? 11.613 9.533 -28.576 1.00 96.19 397 ILE A N 1
ATOM 3383 C CA . ILE A 1 397 ? 12.900 8.829 -28.610 1.00 96.19 397 ILE A CA 1
ATOM 3384 C C . ILE A 1 397 ? 12.968 7.870 -29.802 1.00 96.19 397 ILE A C 1
ATOM 3386 O O . ILE A 1 397 ? 13.941 7.888 -30.549 1.00 96.19 397 ILE A O 1
ATOM 3390 N N . PHE A 1 398 ? 11.917 7.084 -30.050 1.00 96.69 398 PHE A N 1
ATOM 3391 C CA . PHE A 1 398 ? 11.880 6.185 -31.207 1.00 96.69 398 PHE A CA 1
ATOM 3392 C C . PHE A 1 398 ? 11.955 6.940 -32.539 1.00 96.69 398 PHE A C 1
ATOM 3394 O O . PHE A 1 398 ? 12.670 6.510 -33.444 1.00 96.69 398 PHE A O 1
ATOM 3401 N N . LYS A 1 399 ? 11.287 8.096 -32.654 1.00 96.56 399 LYS A N 1
ATOM 3402 C CA . LYS A 1 399 ? 11.419 8.969 -33.832 1.00 96.56 399 LYS A CA 1
ATOM 3403 C C . LYS A 1 399 ? 12.840 9.520 -33.961 1.00 96.56 399 LYS A C 1
ATOM 3405 O O . LYS A 1 399 ? 13.409 9.450 -35.044 1.00 96.56 399 LYS A O 1
ATOM 3410 N N . GLU A 1 400 ? 13.434 10.000 -32.870 1.00 93.81 400 GLU A N 1
ATOM 3411 C CA . GLU A 1 400 ? 14.820 10.488 -32.841 1.00 93.81 400 GLU A CA 1
ATOM 3412 C C . GLU A 1 400 ? 15.806 9.404 -33.296 1.00 93.81 400 GLU A C 1
ATOM 3414 O O . GLU A 1 400 ? 16.665 9.663 -34.135 1.00 93.81 400 GLU A O 1
ATOM 3419 N N . TRP A 1 401 ? 15.665 8.169 -32.807 1.00 94.06 401 TRP A N 1
ATOM 3420 C CA . TRP A 1 401 ? 16.517 7.051 -33.215 1.00 94.06 401 TRP A CA 1
ATOM 3421 C C . TRP A 1 401 ? 16.343 6.687 -34.693 1.00 94.06 401 TRP A C 1
ATOM 3423 O O . TRP A 1 401 ? 17.344 6.407 -35.350 1.00 94.06 401 TRP A O 1
ATOM 3433 N N . SER A 1 402 ? 15.120 6.771 -35.232 1.00 92.81 402 SER A N 1
ATOM 3434 C CA . SER A 1 402 ? 14.834 6.440 -36.637 1.00 92.81 402 SER A CA 1
ATOM 3435 C C . SER A 1 402 ? 15.507 7.369 -37.656 1.00 92.81 402 SER A C 1
ATOM 3437 O O . SER A 1 402 ? 15.767 6.955 -38.781 1.00 92.81 402 SER A O 1
ATOM 3439 N N . VAL A 1 403 ? 15.834 8.606 -37.267 1.00 92.88 403 VAL A N 1
ATOM 3440 C CA . VAL A 1 403 ? 16.513 9.587 -38.138 1.00 92.88 403 VAL A CA 1
ATOM 3441 C C . VAL A 1 403 ? 17.985 9.790 -37.777 1.00 92.88 403 VAL A C 1
ATOM 3443 O O . VAL A 1 403 ? 18.718 10.473 -38.489 1.00 92.88 403 VAL A O 1
ATOM 3446 N N . HIS A 1 404 ? 18.446 9.199 -36.673 1.00 89.69 404 HIS A N 1
ATOM 3447 C CA . HIS A 1 404 ? 19.804 9.394 -36.183 1.00 89.69 404 HIS A CA 1
ATOM 3448 C C . HIS A 1 404 ? 20.825 8.657 -37.071 1.00 89.69 404 HIS A C 1
ATOM 3450 O O . HIS A 1 404 ? 20.665 7.450 -37.289 1.00 89.69 404 HIS A O 1
ATOM 3456 N N . PRO A 1 405 ? 21.928 9.306 -37.504 1.00 85.06 405 PRO A N 1
ATOM 3457 C CA . PRO A 1 405 ? 22.863 8.756 -38.495 1.00 85.06 405 PRO A CA 1
ATOM 3458 C C . PRO A 1 405 ? 23.359 7.334 -38.200 1.00 85.06 405 PRO A C 1
ATOM 3460 O O . PRO A 1 405 ? 23.443 6.514 -39.109 1.00 85.06 405 PRO A O 1
ATOM 3463 N N . TYR A 1 406 ? 23.619 7.035 -36.923 1.00 80.44 406 TYR A N 1
ATOM 3464 C CA . TYR A 1 406 ? 24.157 5.747 -36.463 1.00 80.44 406 TYR A CA 1
ATOM 3465 C C . TYR A 1 406 ? 23.111 4.742 -35.952 1.00 80.44 406 TYR A C 1
ATOM 3467 O O . TYR A 1 406 ? 23.442 3.579 -35.733 1.00 80.44 406 TYR A O 1
ATOM 3475 N N . LYS A 1 407 ? 21.870 5.180 -35.695 1.00 84.94 407 LYS A N 1
ATOM 3476 C CA . LYS A 1 407 ? 20.830 4.338 -35.065 1.00 84.94 407 LYS A CA 1
ATOM 3477 C C . LYS A 1 407 ? 19.692 3.988 -36.015 1.00 84.94 407 LYS A C 1
ATOM 3479 O O . LYS A 1 407 ? 19.029 2.990 -35.784 1.00 84.94 407 LYS A O 1
ATOM 3484 N N . LYS A 1 408 ? 19.518 4.743 -37.102 1.00 86.88 408 LYS A N 1
ATOM 3485 C CA . LYS A 1 408 ? 18.467 4.532 -38.108 1.00 86.88 408 LYS A CA 1
ATOM 3486 C C . LYS A 1 408 ? 18.423 3.118 -38.705 1.00 86.88 408 LYS A C 1
ATOM 3488 O O . LYS A 1 408 ? 17.365 2.680 -39.130 1.00 86.88 408 LYS A O 1
ATOM 3493 N N . ASN A 1 409 ? 19.559 2.416 -38.716 1.00 88.31 409 ASN A N 1
ATOM 3494 C CA . ASN A 1 409 ? 19.692 1.059 -39.255 1.00 88.31 409 ASN A CA 1
ATOM 3495 C C . ASN A 1 409 ? 19.648 -0.034 -38.168 1.00 88.31 409 ASN A C 1
ATOM 3497 O O . ASN A 1 409 ? 19.966 -1.179 -38.465 1.00 88.31 409 ASN A O 1
ATOM 3501 N N . LYS A 1 410 ? 19.328 0.314 -36.915 1.00 90.38 410 LYS A N 1
ATOM 3502 C CA . LYS A 1 410 ? 19.223 -0.620 -35.788 1.00 90.38 410 LYS A CA 1
ATOM 3503 C C . LYS A 1 410 ? 17.783 -0.661 -35.285 1.00 90.38 410 LYS A C 1
ATOM 3505 O O . LYS A 1 410 ? 17.121 0.375 -35.209 1.00 90.38 410 LYS A O 1
ATOM 3510 N N . SER A 1 411 ? 17.319 -1.837 -34.886 1.00 93.50 411 SER A N 1
ATOM 3511 C CA . SER A 1 411 ? 16.092 -1.994 -34.102 1.00 93.50 411 SER A CA 1
ATOM 3512 C C . SER A 1 411 ? 16.222 -1.314 -32.732 1.00 93.50 411 SER A C 1
ATOM 3514 O O . SER A 1 411 ? 17.323 -1.043 -32.237 1.00 93.50 411 SER A O 1
ATOM 3516 N N . ARG A 1 412 ? 15.090 -1.033 -32.077 1.00 94.62 412 ARG A N 1
ATOM 3517 C CA . ARG A 1 412 ? 15.079 -0.478 -30.712 1.00 94.62 412 ARG A CA 1
ATOM 3518 C C . ARG A 1 412 ? 15.687 -1.494 -29.744 1.00 94.62 412 ARG A C 1
ATOM 3520 O O . ARG A 1 412 ? 16.433 -1.096 -28.851 1.00 94.62 412 ARG A O 1
ATOM 3527 N N . GLY A 1 413 ? 15.415 -2.781 -29.973 1.00 92.94 413 GLY A N 1
ATOM 3528 C CA . GLY A 1 413 ? 16.017 -3.915 -29.274 1.00 92.94 413 GLY A CA 1
ATOM 3529 C C . GLY A 1 413 ? 17.540 -3.896 -29.325 1.00 92.94 413 GLY A C 1
ATOM 3530 O O . GLY A 1 413 ? 18.173 -3.891 -28.275 1.00 92.94 413 GLY A O 1
ATOM 3531 N N . GLU A 1 414 ? 18.137 -3.786 -30.515 1.00 91.31 414 GLU A N 1
ATOM 3532 C CA . GLU A 1 414 ? 19.598 -3.708 -30.685 1.00 91.31 414 GLU A CA 1
ATOM 3533 C C . GLU A 1 414 ? 20.208 -2.471 -30.018 1.00 91.31 414 GLU A C 1
ATOM 3535 O O . GLU A 1 414 ? 21.275 -2.554 -29.404 1.00 91.31 414 GLU A O 1
ATOM 3540 N N . ILE A 1 415 ? 19.546 -1.312 -30.114 1.00 90.12 415 ILE A N 1
ATOM 3541 C CA . ILE A 1 415 ? 20.013 -0.081 -29.464 1.00 90.12 415 ILE A CA 1
ATOM 3542 C C . ILE A 1 415 ? 20.074 -0.297 -27.948 1.00 90.12 415 ILE A C 1
ATOM 3544 O O . ILE A 1 415 ? 21.138 -0.132 -27.353 1.00 90.12 415 ILE A O 1
ATOM 3548 N N . ILE A 1 416 ? 18.966 -0.715 -27.335 1.00 92.25 416 ILE A N 1
ATOM 3549 C CA . ILE A 1 416 ? 18.866 -0.919 -25.883 1.00 92.25 416 ILE A CA 1
ATOM 3550 C C . ILE A 1 416 ? 19.798 -2.034 -25.419 1.00 92.25 416 ILE A C 1
ATOM 3552 O O . ILE A 1 416 ? 20.486 -1.856 -24.419 1.00 92.25 416 ILE A O 1
ATOM 3556 N N . TYR A 1 417 ? 19.867 -3.146 -26.149 1.00 90.25 417 TYR A N 1
ATOM 3557 C CA . TYR A 1 417 ? 20.769 -4.248 -25.844 1.00 90.25 417 TYR A CA 1
ATOM 3558 C C . TYR A 1 417 ? 22.228 -3.801 -25.854 1.00 90.25 417 TYR A C 1
ATOM 3560 O O . TYR A 1 417 ? 22.940 -4.030 -24.880 1.00 90.25 417 TYR A O 1
ATOM 3568 N N . SER A 1 418 ? 22.665 -3.117 -26.917 1.00 83.94 418 SER A N 1
ATOM 3569 C CA . SER A 1 418 ? 24.055 -2.672 -27.033 1.00 83.94 418 SER A CA 1
ATOM 3570 C C . SER A 1 418 ? 24.455 -1.739 -25.892 1.00 83.94 418 SER A C 1
ATOM 3572 O O . SER A 1 418 ? 25.555 -1.853 -25.370 1.00 83.94 418 SER A O 1
ATOM 3574 N N . ILE A 1 419 ? 23.563 -0.858 -25.444 1.00 81.69 419 ILE A N 1
ATOM 3575 C CA . ILE A 1 419 ? 23.863 0.095 -24.369 1.00 81.69 419 ILE A CA 1
ATOM 3576 C C . ILE A 1 419 ? 23.748 -0.581 -23.006 1.00 81.69 419 ILE A C 1
ATOM 3578 O O . ILE A 1 419 ? 24.682 -0.521 -22.216 1.00 81.69 419 ILE A O 1
ATOM 3582 N N . GLY A 1 420 ? 22.635 -1.266 -22.741 1.00 75.31 420 GLY A N 1
ATOM 3583 C CA . GLY A 1 420 ? 22.382 -1.943 -21.472 1.00 75.31 420 GLY A CA 1
ATOM 3584 C C . GLY A 1 420 ? 23.419 -3.024 -21.174 1.00 75.31 420 GLY A C 1
ATOM 3585 O O . GLY A 1 420 ? 24.023 -3.009 -20.103 1.00 75.31 420 GLY A O 1
ATOM 3586 N N . ARG A 1 421 ? 23.719 -3.905 -22.139 1.00 73.94 421 ARG A N 1
ATOM 3587 C CA . ARG A 1 421 ? 24.750 -4.943 -21.985 1.00 73.94 421 ARG A CA 1
ATOM 3588 C C . ARG A 1 421 ? 26.140 -4.346 -21.807 1.00 73.94 421 ARG A C 1
ATOM 3590 O O . ARG A 1 421 ? 26.867 -4.819 -20.940 1.00 73.94 421 ARG A O 1
ATOM 3597 N N . ASN A 1 422 ? 26.514 -3.331 -22.589 1.00 69.06 422 ASN A N 1
ATOM 3598 C CA . ASN A 1 422 ? 27.833 -2.709 -22.449 1.00 69.06 422 ASN A CA 1
ATOM 3599 C C . ASN A 1 422 ? 28.001 -2.073 -21.067 1.00 69.06 422 ASN A C 1
ATOM 3601 O O . ASN A 1 422 ? 29.059 -2.214 -20.469 1.00 69.06 422 ASN A O 1
ATOM 3605 N N . LEU A 1 423 ? 26.963 -1.442 -20.514 1.00 68.62 423 LEU A N 1
ATOM 3606 C CA . LEU A 1 423 ? 27.024 -0.874 -19.165 1.00 68.62 423 LEU A CA 1
ATOM 3607 C C . LEU A 1 423 ? 27.088 -1.950 -18.073 1.00 68.62 423 LEU A C 1
ATOM 3609 O O . LEU A 1 423 ? 27.840 -1.804 -17.114 1.00 68.62 423 LEU A O 1
ATOM 3613 N N . VAL A 1 424 ? 26.357 -3.056 -18.234 1.00 60.25 424 VAL A N 1
ATOM 3614 C CA . VAL A 1 424 ? 26.427 -4.208 -17.318 1.00 60.25 424 VAL A CA 1
ATOM 3615 C C . VAL A 1 424 ? 27.799 -4.896 -17.384 1.00 60.25 424 VAL A C 1
ATOM 3617 O O . VAL A 1 424 ? 28.303 -5.348 -16.358 1.00 60.25 424 VAL A O 1
ATOM 3620 N N . ALA A 1 425 ? 28.409 -4.977 -18.571 1.00 56.09 425 ALA A N 1
ATOM 3621 C CA . ALA A 1 425 ? 29.689 -5.647 -18.807 1.00 56.09 425 ALA A CA 1
ATOM 3622 C C . ALA A 1 425 ? 30.920 -4.779 -18.476 1.00 56.09 425 ALA A C 1
ATOM 3624 O O . ALA A 1 425 ? 31.937 -5.319 -18.050 1.00 56.09 425 ALA A O 1
ATOM 3625 N N . HIS A 1 426 ? 30.843 -3.453 -18.640 1.00 52.47 426 HIS A N 1
ATOM 3626 C CA . HIS A 1 426 ? 31.963 -2.516 -18.453 1.00 52.47 426 HIS A CA 1
ATOM 3627 C C . HIS A 1 426 ? 31.937 -1.746 -17.125 1.00 52.47 426 HIS A C 1
ATOM 3629 O O . HIS A 1 426 ? 32.670 -0.773 -16.961 1.00 52.47 426 HIS A O 1
ATOM 3635 N N . GLY A 1 427 ? 31.186 -2.228 -16.130 1.00 49.09 427 GLY A N 1
ATOM 3636 C CA . GLY A 1 427 ? 31.377 -1.833 -14.727 1.00 49.09 427 GLY A CA 1
ATOM 3637 C C . GLY A 1 427 ? 32.755 -2.213 -14.148 1.00 49.09 427 GLY A C 1
ATOM 3638 O O . GLY A 1 427 ? 33.031 -1.901 -12.994 1.00 49.09 427 GLY A O 1
ATOM 3639 N N . GLY A 1 428 ? 33.620 -2.873 -14.932 1.00 40.09 428 GLY A N 1
ATOM 3640 C CA . GLY A 1 428 ? 35.017 -3.159 -14.612 1.00 40.09 428 GLY A CA 1
ATOM 3641 C C . GLY A 1 428 ? 35.987 -2.650 -15.690 1.00 40.09 428 GLY A C 1
ATOM 3642 O O . GLY A 1 428 ? 35.933 -3.092 -16.833 1.00 40.09 428 GLY A O 1
ATOM 3643 N N . ASN A 1 429 ? 36.894 -1.768 -15.259 1.00 43.84 429 ASN A N 1
ATOM 3644 C CA . ASN A 1 429 ? 38.230 -1.441 -15.785 1.00 43.84 429 ASN A CA 1
ATOM 3645 C C . ASN A 1 429 ? 38.407 -0.935 -17.235 1.00 43.84 429 ASN A C 1
ATOM 3647 O O . ASN A 1 429 ? 38.356 -1.690 -18.202 1.00 43.84 429 ASN A O 1
ATOM 3651 N N . GLY A 1 430 ? 38.819 0.338 -17.347 1.00 40.34 430 GLY A N 1
ATOM 3652 C CA . GLY A 1 430 ? 39.573 0.880 -18.484 1.00 40.34 430 GLY A CA 1
ATOM 3653 C C . GLY A 1 430 ? 39.678 2.412 -18.470 1.00 40.34 430 GLY A C 1
ATOM 3654 O O . GLY A 1 430 ? 38.660 3.094 -18.555 1.00 40.34 430 GLY A O 1
ATOM 3655 N N . GLU A 1 431 ? 40.897 2.968 -18.431 1.00 39.28 431 GLU A N 1
ATOM 3656 C CA . GLU A 1 431 ? 41.167 4.425 -18.479 1.00 39.28 431 GLU A CA 1
ATOM 3657 C C . GLU A 1 431 ? 40.631 5.113 -19.755 1.00 39.28 431 GLU A C 1
ATOM 3659 O O . GLU A 1 431 ? 40.384 6.317 -19.764 1.00 39.28 431 GLU A O 1
ATOM 3664 N N . HIS A 1 432 ? 40.364 4.362 -20.830 1.00 42.75 432 HIS A N 1
ATOM 3665 C CA . HIS A 1 432 ? 39.725 4.884 -22.049 1.00 42.75 432 HIS A CA 1
ATOM 3666 C C . HIS A 1 432 ? 38.233 5.238 -21.883 1.00 42.75 432 HIS A C 1
ATOM 3668 O O . HIS A 1 432 ? 37.691 5.962 -22.717 1.00 42.75 432 HIS A O 1
ATOM 3674 N N . ASN A 1 433 ? 37.579 4.803 -20.799 1.00 43.75 433 ASN A N 1
ATOM 3675 C CA . ASN A 1 433 ? 36.167 5.097 -20.516 1.00 43.75 433 ASN A CA 1
ATOM 3676 C C . ASN A 1 433 ? 35.952 6.413 -19.741 1.00 43.75 433 ASN A C 1
ATOM 3678 O O . ASN A 1 433 ? 34.812 6.818 -19.535 1.00 43.75 433 ASN A O 1
ATOM 3682 N N . MET A 1 434 ? 37.022 7.100 -19.320 1.00 40.81 434 MET A N 1
ATOM 3683 C CA . MET A 1 434 ? 36.944 8.317 -18.491 1.00 40.81 434 MET A CA 1
ATOM 3684 C C . MET A 1 434 ? 36.611 9.607 -19.265 1.00 40.81 434 MET A C 1
ATOM 3686 O O . MET A 1 434 ? 36.457 10.660 -18.652 1.00 40.81 434 MET A O 1
ATOM 3690 N N . LYS A 1 435 ? 36.458 9.562 -20.597 1.00 43.19 435 LYS A N 1
ATOM 3691 C CA . LYS A 1 435 ? 35.966 10.702 -21.395 1.00 43.19 435 LYS A CA 1
ATOM 3692 C C . LYS A 1 435 ? 34.453 10.598 -21.607 1.00 43.19 435 LYS A C 1
ATOM 3694 O O . LYS A 1 435 ? 33.984 10.385 -22.724 1.00 43.19 435 LYS A O 1
ATOM 3699 N N . TYR A 1 436 ? 33.685 10.720 -20.527 1.00 50.31 436 TYR A N 1
ATOM 3700 C CA . TYR A 1 436 ? 32.233 10.858 -20.625 1.00 50.31 436 TYR A CA 1
ATOM 3701 C C . TYR A 1 436 ? 31.884 12.277 -21.097 1.00 50.31 436 TYR A C 1
ATOM 3703 O O . TYR A 1 436 ? 32.056 13.242 -20.361 1.00 50.31 436 TYR A O 1
ATOM 3711 N N . ASP A 1 437 ? 31.396 12.409 -22.333 1.00 51.75 437 ASP A N 1
ATOM 3712 C CA . ASP A 1 437 ? 30.706 13.624 -22.781 1.00 51.75 437 ASP A CA 1
ATOM 3713 C C . ASP A 1 437 ? 29.329 13.653 -22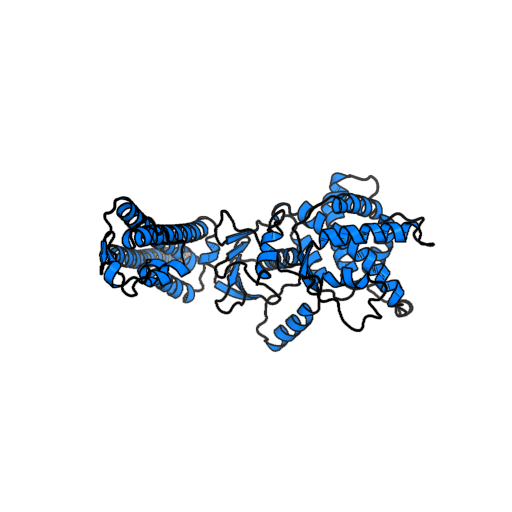.095 1.00 51.75 437 ASP A C 1
ATOM 3715 O O . ASP A 1 437 ? 28.393 12.962 -22.522 1.00 51.75 437 ASP A O 1
ATOM 3719 N N . TYR A 1 438 ? 29.250 14.377 -20.974 1.00 52.50 438 TYR A N 1
ATOM 3720 C CA . TYR A 1 438 ? 28.059 14.478 -20.125 1.00 52.50 438 TYR A CA 1
ATOM 3721 C C . TYR A 1 438 ? 26.826 14.972 -20.897 1.00 52.50 438 TYR A C 1
ATOM 3723 O O . TYR A 1 438 ? 25.716 14.535 -20.606 1.00 52.50 438 TYR A O 1
ATOM 3731 N N . ASP A 1 439 ? 26.986 15.772 -21.950 1.00 54.81 439 ASP A N 1
ATOM 3732 C CA . ASP A 1 439 ? 25.838 16.300 -22.690 1.00 54.81 439 ASP A CA 1
ATOM 3733 C C . ASP A 1 439 ? 25.232 15.254 -23.641 1.00 54.81 439 ASP A C 1
ATOM 3735 O O . ASP A 1 439 ? 24.008 15.148 -23.787 1.00 54.81 439 ASP A O 1
ATOM 3739 N N . LYS A 1 440 ? 26.069 14.435 -24.296 1.00 61.69 440 LYS A N 1
ATOM 3740 C CA . LYS A 1 440 ? 25.614 13.491 -25.339 1.00 61.69 440 LYS A CA 1
ATOM 3741 C C . LYS A 1 440 ? 25.395 12.070 -24.834 1.00 61.69 440 LYS A C 1
ATOM 3743 O O . LYS A 1 440 ? 24.404 11.436 -25.216 1.00 61.69 440 LYS A O 1
ATOM 3748 N N . ASN A 1 441 ? 26.276 11.560 -23.975 1.00 67.25 441 ASN A N 1
ATOM 3749 C CA . ASN A 1 441 ? 26.186 10.181 -23.488 1.00 67.25 441 ASN A CA 1
ATOM 3750 C C . ASN A 1 441 ? 25.088 10.032 -22.427 1.00 67.25 441 ASN A C 1
ATOM 3752 O O . ASN A 1 441 ? 24.354 9.045 -22.435 1.00 67.25 441 ASN A O 1
ATOM 3756 N N . TYR A 1 442 ? 24.902 11.042 -21.576 1.00 75.00 442 TYR A N 1
ATOM 3757 C CA . TYR A 1 442 ? 23.922 11.015 -20.487 1.00 75.00 442 TYR A CA 1
ATOM 3758 C C . TYR A 1 442 ? 22.481 11.064 -21.008 1.00 75.00 442 TYR A C 1
ATOM 3760 O O . TYR A 1 442 ? 21.649 10.246 -20.610 1.00 75.00 442 TYR A O 1
ATOM 3768 N N . LYS A 1 443 ? 22.203 11.928 -22.000 1.00 81.00 443 LYS A N 1
ATOM 3769 C CA . LYS A 1 443 ? 20.915 11.944 -22.719 1.00 81.00 443 LYS A CA 1
ATOM 3770 C C . LYS A 1 443 ? 20.630 10.590 -23.362 1.00 81.00 443 LYS A C 1
ATOM 3772 O O . LYS A 1 443 ? 19.512 10.089 -23.274 1.00 81.00 443 LYS A O 1
ATOM 3777 N N . HIS A 1 444 ? 21.631 9.988 -24.005 1.00 83.25 444 HIS A N 1
ATOM 3778 C CA . HIS A 1 444 ? 21.437 8.717 -24.689 1.00 83.25 444 HIS A CA 1
ATOM 3779 C C . HIS A 1 444 ? 21.128 7.562 -23.727 1.00 83.25 444 HIS A C 1
ATOM 3781 O O . HIS A 1 444 ? 20.245 6.755 -24.022 1.00 83.25 444 HIS A O 1
ATOM 3787 N N . ILE A 1 445 ? 21.823 7.489 -22.592 1.00 88.25 445 ILE A N 1
ATOM 3788 C CA . ILE A 1 445 ? 21.559 6.487 -21.554 1.00 88.25 445 ILE A CA 1
ATOM 3789 C C . ILE A 1 445 ? 20.187 6.738 -20.919 1.00 88.25 445 ILE A C 1
ATOM 3791 O O . ILE A 1 445 ? 19.422 5.795 -20.724 1.00 88.25 445 ILE A O 1
ATOM 3795 N N . ASN A 1 446 ? 19.820 8.000 -20.674 1.00 91.25 446 ASN A N 1
ATOM 3796 C CA . ASN A 1 446 ? 18.493 8.338 -20.169 1.00 91.25 446 ASN A CA 1
ATOM 3797 C C . ASN A 1 446 ? 17.368 7.932 -21.142 1.00 91.25 446 ASN A C 1
ATOM 3799 O O . ASN A 1 446 ? 16.330 7.436 -20.709 1.00 91.25 446 ASN A O 1
ATOM 3803 N N . ASP A 1 447 ? 17.584 8.056 -22.457 1.00 93.06 447 ASP A N 1
ATOM 3804 C CA . ASP A 1 447 ? 16.626 7.576 -23.462 1.00 93.06 447 ASP A CA 1
ATOM 3805 C C . ASP A 1 447 ? 16.361 6.070 -23.323 1.00 93.06 447 ASP A C 1
ATOM 3807 O O . ASP A 1 447 ? 15.224 5.618 -23.459 1.00 93.06 447 ASP A O 1
ATOM 3811 N N . VAL A 1 448 ? 17.406 5.294 -23.019 1.00 94.50 448 VAL A N 1
ATOM 3812 C CA . VAL A 1 448 ? 17.291 3.857 -22.742 1.00 94.50 448 VAL A CA 1
ATOM 3813 C C . VAL A 1 448 ? 16.580 3.609 -21.411 1.00 94.50 448 VAL A C 1
ATOM 3815 O O . VAL A 1 448 ? 15.673 2.778 -21.371 1.00 94.50 448 VAL A O 1
ATOM 3818 N N . ASN A 1 449 ? 16.907 4.359 -20.353 1.00 95.25 449 ASN A N 1
ATOM 3819 C CA . ASN A 1 449 ? 16.235 4.246 -19.053 1.00 95.25 449 ASN A CA 1
ATOM 3820 C C . ASN A 1 449 ? 14.732 4.478 -19.138 1.00 95.25 449 ASN A C 1
ATOM 3822 O O . ASN A 1 449 ? 13.979 3.718 -18.545 1.00 95.25 449 ASN A O 1
ATOM 3826 N N . ILE A 1 450 ? 14.276 5.472 -19.905 1.00 97.06 450 ILE A N 1
ATOM 3827 C CA . ILE A 1 450 ? 12.841 5.735 -20.092 1.00 97.06 450 ILE A CA 1
ATOM 3828 C C . ILE A 1 450 ? 12.124 4.503 -20.654 1.00 97.06 450 ILE A C 1
ATOM 3830 O O . ILE A 1 450 ? 11.026 4.160 -20.212 1.00 97.06 450 ILE A O 1
ATOM 3834 N N . VAL A 1 451 ? 12.734 3.827 -21.630 1.00 98.00 451 VAL A N 1
ATOM 3835 C CA . VAL A 1 451 ? 12.143 2.631 -22.242 1.00 98.00 451 VAL A CA 1
ATOM 3836 C C . VAL A 1 451 ? 12.233 1.433 -21.295 1.00 98.00 451 VAL A C 1
ATOM 3838 O O . VAL A 1 451 ? 11.249 0.709 -21.139 1.00 98.00 451 VAL A O 1
ATOM 3841 N N . LEU A 1 452 ? 13.368 1.242 -20.619 1.00 97.81 452 LEU A N 1
ATOM 3842 C CA . LEU A 1 452 ? 13.544 0.164 -19.647 1.00 97.81 452 LEU A CA 1
ATOM 3843 C C . LEU A 1 452 ? 12.671 0.339 -18.396 1.00 97.81 452 LEU A C 1
ATOM 3845 O O . LEU A 1 452 ? 12.224 -0.660 -17.845 1.00 97.81 452 LEU A O 1
ATOM 3849 N N . GLU A 1 453 ? 12.364 1.564 -17.968 1.00 97.56 453 GLU A N 1
ATOM 3850 C CA . GLU A 1 453 ? 11.404 1.852 -16.894 1.00 97.56 453 GLU A CA 1
ATOM 3851 C C . GLU A 1 453 ? 9.998 1.394 -17.300 1.00 97.56 453 GLU A C 1
ATOM 3853 O O . GLU A 1 453 ? 9.319 0.710 -16.534 1.00 97.56 453 GLU A O 1
ATOM 3858 N N . LEU A 1 454 ? 9.570 1.694 -18.535 1.00 98.31 454 LEU A N 1
ATOM 3859 C CA . LEU A 1 454 ? 8.287 1.215 -19.062 1.00 98.31 454 LEU A CA 1
ATOM 3860 C C . LEU A 1 454 ? 8.234 -0.319 -19.114 1.00 98.31 454 LEU A C 1
ATOM 3862 O O . LEU A 1 454 ? 7.230 -0.905 -18.701 1.00 98.31 454 LEU A O 1
ATOM 3866 N N . ILE A 1 455 ? 9.309 -0.963 -19.586 1.00 98.56 455 ILE A N 1
ATOM 3867 C CA . ILE A 1 455 ? 9.431 -2.428 -19.596 1.00 98.56 455 ILE A CA 1
ATOM 3868 C C . ILE A 1 455 ? 9.361 -2.968 -18.167 1.00 98.56 455 ILE A C 1
ATOM 3870 O O . ILE A 1 455 ? 8.511 -3.810 -17.896 1.00 98.56 455 ILE A O 1
ATOM 3874 N N . SER A 1 456 ? 10.178 -2.442 -17.252 1.00 98.25 456 SER A N 1
ATOM 3875 C CA . SER A 1 456 ? 10.262 -2.860 -15.845 1.00 98.25 456 SER A CA 1
ATOM 3876 C C . SER A 1 456 ? 8.897 -2.843 -15.169 1.00 98.25 456 SER A C 1
ATOM 3878 O O . SER A 1 456 ? 8.474 -3.824 -14.561 1.00 98.25 456 SER A O 1
ATOM 3880 N N . ARG A 1 457 ? 8.150 -1.752 -15.348 1.00 96.75 457 ARG A N 1
ATOM 3881 C CA . ARG A 1 457 ? 6.808 -1.589 -14.782 1.00 96.75 457 ARG A CA 1
ATOM 3882 C C . ARG A 1 457 ? 5.816 -2.608 -15.315 1.00 96.75 457 ARG A C 1
ATOM 3884 O O . ARG A 1 457 ? 5.011 -3.123 -14.542 1.00 96.75 457 ARG A O 1
ATOM 3891 N N . TYR A 1 458 ? 5.883 -2.899 -16.612 1.00 98.25 458 TYR A N 1
ATOM 3892 C CA . TYR A 1 458 ? 5.062 -3.930 -17.231 1.00 98.25 458 TYR A CA 1
ATOM 3893 C C . TYR A 1 458 ? 5.427 -5.330 -16.730 1.00 98.25 458 TYR A C 1
ATOM 3895 O O . TYR A 1 458 ? 4.537 -6.058 -16.296 1.00 98.25 458 TYR A O 1
ATOM 3903 N N . VAL A 1 459 ? 6.708 -5.709 -16.768 1.00 98.25 459 VAL A N 1
ATOM 3904 C CA . VAL A 1 459 ? 7.130 -7.083 -16.453 1.00 98.25 459 VAL A CA 1
ATOM 3905 C C . VAL A 1 459 ? 6.975 -7.418 -14.973 1.00 98.25 459 VAL A C 1
ATOM 3907 O O . VAL A 1 459 ? 6.607 -8.543 -14.654 1.00 98.25 459 VAL A O 1
ATOM 3910 N N . ILE A 1 460 ? 7.156 -6.448 -14.070 1.00 98.31 460 ILE A N 1
ATOM 3911 C CA . ILE A 1 460 ? 6.914 -6.656 -12.637 1.00 98.31 460 ILE A CA 1
ATOM 3912 C C . ILE A 1 460 ? 5.450 -7.012 -12.386 1.00 98.31 460 ILE A C 1
ATOM 3914 O O . ILE A 1 460 ? 5.185 -7.987 -11.695 1.00 98.31 460 ILE A O 1
ATOM 3918 N N . GLU A 1 461 ? 4.495 -6.288 -12.979 1.00 97.69 461 GLU A N 1
ATOM 3919 C CA . GLU A 1 461 ? 3.070 -6.622 -12.831 1.00 97.69 461 GLU A CA 1
ATOM 3920 C C . GLU A 1 461 ? 2.654 -7.839 -13.666 1.00 97.69 461 GLU A C 1
ATOM 3922 O O . GLU A 1 461 ? 1.671 -8.497 -13.336 1.00 97.69 461 GLU A O 1
ATOM 3927 N N . LEU A 1 462 ? 3.358 -8.147 -14.759 1.00 97.12 462 LEU A N 1
ATOM 3928 C CA . LEU A 1 462 ? 3.139 -9.375 -15.526 1.00 97.12 462 LEU A CA 1
ATOM 3929 C C . LEU A 1 462 ? 3.449 -10.610 -14.675 1.00 97.12 462 LEU A C 1
ATOM 3931 O O . LEU A 1 462 ? 2.642 -11.536 -14.670 1.00 97.12 462 LEU A O 1
ATOM 3935 N N . LEU A 1 463 ? 4.596 -10.593 -13.991 1.00 97.19 463 LEU A N 1
ATOM 3936 C CA . LEU A 1 463 ? 5.110 -11.695 -13.177 1.00 97.19 463 LEU A CA 1
ATOM 3937 C C . LEU A 1 463 ? 4.516 -11.740 -11.767 1.00 97.19 463 LEU A C 1
ATOM 3939 O O . LEU A 1 463 ? 4.438 -12.811 -11.187 1.00 97.19 463 LEU A O 1
ATOM 3943 N N . ASN A 1 464 ? 4.083 -10.598 -11.235 1.00 97.19 464 ASN A N 1
ATOM 3944 C CA . ASN A 1 464 ? 3.455 -10.477 -9.918 1.00 97.19 464 ASN A CA 1
ATOM 3945 C C . ASN A 1 464 ? 2.043 -9.879 -10.072 1.00 97.19 464 ASN A C 1
ATOM 3947 O O . ASN A 1 464 ? 1.813 -8.701 -9.753 1.00 97.19 464 ASN A O 1
ATOM 3951 N N . PRO A 1 465 ? 1.078 -10.630 -10.640 1.00 95.81 465 PRO A N 1
ATOM 3952 C CA . PRO A 1 465 ? -0.260 -10.123 -10.948 1.00 95.81 465 PRO A CA 1
ATOM 3953 C C . PRO A 1 465 ? -1.039 -9.626 -9.720 1.00 95.81 465 PRO A C 1
ATOM 3955 O O . PRO A 1 465 ? -1.948 -8.809 -9.864 1.00 95.81 465 PRO A O 1
ATOM 3958 N N . GLU A 1 466 ? -0.683 -10.071 -8.521 1.00 93.19 466 GLU A N 1
ATOM 3959 C CA . GLU A 1 466 ? -1.190 -9.616 -7.227 1.00 93.19 466 GLU A CA 1
ATOM 3960 C C . GLU A 1 466 ? -0.885 -8.147 -6.919 1.00 93.19 466 GLU A C 1
ATOM 3962 O O . GLU A 1 466 ? -1.625 -7.532 -6.152 1.00 93.19 466 GLU A O 1
ATOM 3967 N N . LEU A 1 467 ? 0.137 -7.557 -7.549 1.00 94.94 467 LEU A N 1
ATOM 3968 C CA . LEU A 1 467 ? 0.416 -6.124 -7.443 1.00 94.94 467 LEU A CA 1
ATOM 3969 C C . LEU A 1 467 ? -0.498 -5.283 -8.338 1.00 94.94 467 LEU A C 1
ATOM 3971 O O . LEU A 1 467 ? -0.607 -4.069 -8.141 1.00 94.94 467 LEU A O 1
ATOM 3975 N N . LYS A 1 468 ? -1.189 -5.882 -9.318 1.00 92.94 468 LYS A N 1
ATOM 3976 C CA . LYS A 1 468 ? -2.069 -5.130 -10.221 1.00 92.94 468 LYS A CA 1
ATOM 3977 C C . LYS A 1 468 ? -3.193 -4.465 -9.445 1.00 92.94 468 LYS A C 1
ATOM 3979 O O . LYS A 1 468 ? -3.901 -5.088 -8.662 1.00 92.94 468 LYS A O 1
ATOM 3984 N N . ASN A 1 469 ? -3.443 -3.200 -9.774 1.00 90.56 469 ASN A N 1
ATOM 3985 C CA . ASN A 1 469 ? -4.534 -2.410 -9.203 1.00 90.56 469 ASN A CA 1
ATOM 3986 C C . ASN A 1 469 ? -4.436 -2.182 -7.687 1.00 90.56 469 ASN A C 1
ATOM 3988 O O . ASN A 1 469 ? -5.456 -1.812 -7.096 1.00 90.56 469 ASN A O 1
ATOM 3992 N N . ALA A 1 470 ? -3.248 -2.328 -7.097 1.00 93.25 470 ALA A N 1
ATOM 3993 C CA . ALA A 1 470 ? -2.964 -1.990 -5.705 1.00 93.25 470 ALA A CA 1
ATOM 3994 C C . ALA A 1 470 ? -3.154 -0.493 -5.397 1.00 93.25 470 ALA A C 1
ATOM 3996 O O . ALA A 1 470 ? -3.395 -0.130 -4.249 1.00 93.25 470 ALA A O 1
ATOM 3997 N N . VAL A 1 471 ? -3.097 0.374 -6.415 1.00 92.62 471 VAL A N 1
ATOM 3998 C CA . VAL A 1 471 ? -3.173 1.837 -6.268 1.00 92.62 471 VAL A CA 1
ATOM 3999 C C . VAL A 1 471 ? -4.491 2.401 -6.822 1.00 92.62 471 VAL A C 1
ATOM 4001 O O . VAL A 1 471 ? -5.051 1.903 -7.809 1.00 92.62 471 VAL A O 1
ATOM 4004 N N . GLU A 1 472 ? -5.023 3.446 -6.183 1.00 91.81 472 GLU A N 1
ATOM 4005 C CA . GLU A 1 472 ? -6.168 4.224 -6.666 1.00 91.81 472 GLU A CA 1
ATOM 4006 C C . GLU A 1 472 ? -5.841 4.890 -8.008 1.00 91.81 472 GLU A C 1
ATOM 4008 O O . GLU A 1 472 ? -4.860 5.609 -8.168 1.00 91.81 472 GLU A O 1
ATOM 4013 N N . ARG A 1 473 ? -6.699 4.666 -9.005 1.00 91.69 473 ARG A N 1
ATOM 4014 C CA . ARG A 1 473 ? -6.477 5.172 -10.364 1.00 91.69 473 ARG A CA 1
ATOM 4015 C C . ARG A 1 473 ? -7.154 6.509 -10.614 1.00 91.69 473 ARG A C 1
ATOM 4017 O O . ARG A 1 473 ? -6.747 7.231 -11.520 1.00 91.69 473 ARG A O 1
ATOM 4024 N N . ARG A 1 474 ? -8.170 6.862 -9.828 1.00 90.06 474 ARG A N 1
ATOM 4025 C CA . ARG A 1 474 ? -8.957 8.082 -10.014 1.00 90.06 474 ARG A CA 1
ATOM 4026 C C . ARG A 1 474 ? -8.167 9.309 -9.569 1.00 90.06 474 ARG A C 1
ATOM 4028 O O . ARG A 1 474 ? -8.036 9.589 -8.378 1.00 90.06 474 ARG A O 1
ATOM 4035 N N . LYS A 1 475 ? -7.714 10.076 -10.560 1.00 87.44 475 LYS A N 1
ATOM 4036 C CA . LYS A 1 475 ? -6.969 11.334 -10.409 1.00 87.44 475 LYS A CA 1
ATOM 4037 C C . LYS A 1 475 ? -7.611 12.315 -9.415 1.00 87.44 475 LYS A C 1
ATOM 4039 O O . LYS A 1 475 ? -6.903 12.939 -8.633 1.00 87.44 475 LYS A O 1
ATOM 4044 N N . THR A 1 476 ? -8.943 12.369 -9.367 1.00 87.75 476 THR A N 1
ATOM 4045 C CA . THR A 1 476 ? -9.712 13.243 -8.466 1.00 87.75 476 THR A CA 1
ATOM 4046 C C . THR A 1 476 ? -9.370 13.059 -6.986 1.00 87.75 476 THR A C 1
ATOM 4048 O O . THR A 1 476 ? -9.504 13.997 -6.210 1.00 87.75 476 THR A O 1
ATOM 4051 N N . TYR A 1 477 ? -8.947 11.863 -6.555 1.00 85.25 477 TYR A N 1
ATOM 4052 C CA . TYR A 1 477 ? -8.547 11.646 -5.158 1.00 85.25 477 TYR A CA 1
ATOM 4053 C C . TYR A 1 477 ? -7.204 12.290 -4.823 1.00 85.25 477 TYR A C 1
ATOM 4055 O O . TYR A 1 477 ? -7.024 12.734 -3.694 1.00 85.25 477 TYR A O 1
ATOM 4063 N N . TYR A 1 478 ? -6.302 12.382 -5.797 1.00 85.94 478 TYR A N 1
ATOM 4064 C CA . TYR A 1 478 ? -5.014 13.048 -5.640 1.00 85.94 478 TYR A CA 1
ATOM 4065 C C . TYR A 1 478 ? -5.175 14.571 -5.698 1.00 85.94 478 TYR A C 1
ATOM 4067 O O . TYR A 1 478 ? -4.536 15.290 -4.939 1.00 85.94 478 TYR A O 1
ATOM 4075 N N . GLU A 1 479 ? -6.083 15.068 -6.543 1.00 84.94 479 GLU A N 1
ATOM 4076 C CA . GLU A 1 479 ? -6.369 16.505 -6.676 1.00 84.94 479 GLU A CA 1
ATOM 4077 C C . GLU A 1 479 ? -7.008 17.095 -5.412 1.00 84.94 479 GLU A C 1
ATOM 4079 O O . GLU A 1 479 ? -6.704 18.226 -5.049 1.00 84.94 479 GLU A O 1
ATOM 4084 N N . LYS A 1 480 ? -7.815 16.314 -4.677 1.00 80.81 480 LYS A N 1
ATOM 4085 C CA . LYS A 1 480 ? -8.431 16.750 -3.410 1.00 80.81 480 LYS A CA 1
ATOM 4086 C C . LYS A 1 480 ? -7.433 17.285 -2.382 1.00 80.81 480 LYS A C 1
ATOM 4088 O O . LYS A 1 480 ? -7.811 18.149 -1.604 1.00 80.81 480 LYS A O 1
ATOM 4093 N N . LYS A 1 481 ? -6.184 16.805 -2.383 1.00 73.75 481 LYS A N 1
ATOM 4094 C CA . LYS A 1 481 ? -5.120 17.282 -1.481 1.00 73.75 481 LYS A CA 1
ATOM 4095 C C . LYS A 1 481 ? -4.719 18.742 -1.750 1.00 73.75 481 LYS A C 1
ATOM 4097 O O . LYS A 1 481 ? -4.112 19.368 -0.893 1.00 73.75 481 LYS A O 1
ATOM 4102 N N . TYR A 1 482 ? -5.046 19.268 -2.929 1.00 73.88 482 TYR A N 1
ATOM 4103 C CA . TYR A 1 482 ? -4.633 20.589 -3.408 1.00 73.88 482 TYR A CA 1
ATOM 4104 C C . TYR A 1 482 ? -5.793 21.563 -3.609 1.00 73.88 482 TYR A C 1
ATOM 4106 O O . TYR A 1 482 ? -5.560 22.716 -3.967 1.00 73.88 482 TYR A O 1
ATOM 4114 N N . ASN A 1 483 ? -7.026 21.110 -3.384 1.00 62.50 483 ASN A N 1
ATOM 4115 C CA . ASN A 1 483 ? -8.205 21.964 -3.367 1.00 62.50 483 ASN A CA 1
ATOM 4116 C C . ASN A 1 483 ? -8.265 22.664 -2.001 1.00 62.50 483 ASN A C 1
ATOM 4118 O O . ASN A 1 483 ? -8.972 22.199 -1.106 1.00 62.50 483 ASN A O 1
ATOM 4122 N N . TYR A 1 484 ? -7.461 23.717 -1.847 1.00 47.44 484 TYR A N 1
ATOM 4123 C CA . TYR A 1 484 ? -7.533 24.664 -0.733 1.00 47.44 484 TYR A CA 1
ATOM 4124 C C . TYR A 1 484 ? -8.398 25.859 -1.110 1.00 47.44 484 TYR A C 1
ATOM 4126 O O . TYR A 1 484 ? -8.184 26.396 -2.224 1.00 47.44 484 TYR A O 1
#

Foldseek 3Di:
DVVVVVVVVVVVVVVVVVVVVVVVVVVVLVVVLVVLVVLLVVLVVVDDLAEQECVQQQVCLQVPASCSLVVSVVVLVVVLVVDQDLVVLVSCLVSLLVSLVSRLVSLVSSLVCLVVVSHDYVPHNVVRHDPVVNVVRDDDDPVDDSNVSSSVSSNVVSVVNNVVSVLVNVCSVPPVLVRRWDFDFWKADDDAAPDQAAWEDEDSKIWHAPVVRIITITHGPPDDPLSVLLVQLLQCLLQVFAMDTDDPDPVVRVVVRVLRVLQDPCVLVLLPDPCSVPDPDDFPKDWDGFHFDDDPPRSYQYFYDAPCSVLSVLQSQLSSDRALLSNLLSLVVSLVVLCVPPVCVVVVDPDDDQLVSLVVLLVVLLPDDFNWIWMARPVVRDIDTPSVVLSVLLVVLVVCQCPDPPRVPDDPSRLLCVRNVCSNVVPDDDPVVPPDPCSPVRSSSSSSSSSSVSSSRRSSCVRGVSSGPRGDPDVVVVSVVVPD